Protein AF-A0A937WHP3-F1 (afdb_monomer_lite)

Radius of gyration: 28.48 Å; chains: 1; bounding box: 76×64×80 Å

Secondary structure (DSSP, 8-state):
-HHHHHHHHHHHHHHHHHHHHHHHTTS--GGGS-----EEEEEEE-S-TTSBS---EEEEEEEEEEEETTEEEEEEEEEEEETTEEEEEEEEEES-SGGGSSS-----EEEEEEEETTS--EEEEETTT-SBPPPTTTHHHHTS-EEPPTT---S-S-TTS-S-----S-TTSGGGGGS-SEEEETTEEEEEEEEEES----PPP-EEEEE-TT-EEEESSSEEESS-S-SS-TTSPPPTT-PPPPEEE--HHHHHHIIIII---EEEE-GGGGGGTTTSSSEEEE-STT--TTGGGG-TTB--S-S-EE-HHHHHHTSGGGTT--SHHHHHHHHHHHHHHHHTSSSTTSTTHHHHHHHHTTB--TT---------EEES-GGGHHHHHHHT-SEEEEEE---HHHHHHHHHHHH------SHHHHHHHHHHHHHHHHHHHT-EEEEEE-TTS-TTTHHHHHHHHHHTT--EEEE---SGGGPPPHHHHHHHHHHHHHHHHHSPPPSSGGGGS----EEEEEETT---SHHHHHHSBGGG-TTT-BTTSB-TTSSBHHHHHHHHHHHHHHHHHHT--EEEEEESSS---S-SEEEEE-TTS-EE-

pLDDT: mean 88.07, std 17.05, range [27.22, 98.75]

Sequence (605 aa):
MIILEFILLFLLFCLSAKIAWANEAKTGDWAKSPLIKGVKGLYKVMKNADTLPHITHVEMSVLGSEVVDEKTYLWWQLTAFENERIRYTIKLLVENLKFLSMENRELNADRYLFHETGKQPLEYLNLHTGKALLPDIHFVANFLPRSASADEELPMFCALCSATLPLVDALTSPTHKHIFQRGYYLGHPIQLLERGRNPVDRIPTAKKLFLDPELTIGTGRNFHDADGKRLYYPGQPAPEGNPEYTYVKFVEEDYRELIHEVGMNLFTISPDQRQYVLDEPVFFISNLDDANIPELFYRSNYKGLVQFMDEPVYLAMAHKDLTETRIPVEAADKVVSQIRERFLADGSYGSRHLNTLLKQKGYDLGNLEIVQDNFPVWETAASGAWYEFKAGLPGYVFEGRYQPKTFSRRIKETFDVDFPATADACIAFYFAWYRGAARHFNGSWGVAIYGQMDLEVAPLIFPREYEQGAEHLWFWTSDHGHNVPYAEQKELTKRFREYQQEHPRSYPSRSLIEPAEVAIALPYGYQLDDYVMSWQCLWNNPEHLRLDLKNSSGVTYREVLKVALLEICAQLQRGNLFDLVYWGDGEITGYKTVRMIRENATVEE

Foldseek 3Di:
DVVVVVVVVVVVVVVVVVVVVVVVVPPDPPVPPPFDWKKKFKKAWPDDCPFPPNFGIKMKIFRAWDADPNAIWTWIKIWTDNVPHTAKMKIFGFNDLCLQEPVDVDTDTQWIWIGGPPDFIEIEAAQFPRGGQFADFSCSNQADKHADPPPPPDDDDDPPPPPDDDDDDPPPDPNVVNDHQWTDGLQTIMGTDDMDIRDPDDDDDGHYAHAHQQAAEEAQDQKFFPVLDDQDAAPDPRPPPLDFTDIDGDDLVNLVCCVPVLNGAEEEDEPVCCVSPQRHNHAYAYDCVVNDPPSLSRRNSYQYHHQAAEALLVVLLPDPVLQPDFDLQVSLVSSLVSLLPQCCDCDPNHQQVRVVVCVVVRHDSNRDRTGRQQHYHEHAQLLCLLSNLSSPRQEEEHAPLQQLQVFQVLCCVQQVDRQDSDLVLSLLVSCQRNLQNCLVSVHAYYYEYFLNHHPVNLLVGLLVCLQQLHRYYYYHRGDRSGHNGPNNSSVSSNSSVVSCVVPPDDPPSNVNSQQAQEEEAAARSLGDDPVCSVCQAGSNHCVNGHQQDADPLRDGSSLLVSLSVVVSRVCVVVVGRYHYHYPPPDDRDSHNYYFYRDSNNDTDD

Structure (mmCIF, N/CA/C/O backbone):
data_AF-A0A937WHP3-F1
#
_entry.id   AF-A0A937WHP3-F1
#
loop_
_atom_site.group_PDB
_atom_site.id
_atom_site.type_symbol
_atom_site.label_atom_id
_atom_site.label_alt_id
_atom_site.label_comp_id
_atom_site.label_asym_id
_atom_site.label_entity_id
_atom_site.label_seq_id
_atom_site.pdbx_PDB_ins_code
_atom_site.Cartn_x
_atom_site.Cartn_y
_atom_site.Cartn_z
_atom_site.occupancy
_atom_site.B_iso_or_equiv
_atom_site.auth_seq_id
_atom_site.auth_comp_id
_atom_site.auth_asym_id
_atom_site.auth_atom_id
_atom_site.pdbx_PDB_model_num
ATOM 1 N N . MET A 1 1 ? -43.111 38.839 -13.632 1.00 52.81 1 MET A N 1
ATOM 2 C CA . MET A 1 1 ? -43.218 37.418 -14.029 1.00 52.81 1 MET A CA 1
ATOM 3 C C . MET A 1 1 ? -42.034 36.604 -13.508 1.00 52.81 1 MET A C 1
ATOM 5 O O . MET A 1 1 ? -42.272 35.698 -12.731 1.00 52.81 1 MET A O 1
ATOM 9 N N . ILE A 1 2 ? -40.787 37.014 -13.771 1.00 60.75 2 ILE A N 1
ATOM 10 C CA . ILE A 1 2 ? -39.554 36.301 -13.356 1.00 60.75 2 ILE A CA 1
ATOM 11 C C . ILE A 1 2 ? -39.397 36.133 -11.824 1.00 60.75 2 ILE A C 1
ATOM 13 O O . ILE A 1 2 ? -38.955 35.093 -11.350 1.00 60.75 2 ILE A O 1
ATOM 17 N N . ILE A 1 3 ? -39.822 37.116 -11.020 1.00 60.84 3 ILE A N 1
ATOM 18 C CA . ILE A 1 3 ? -39.740 37.026 -9.544 1.00 60.84 3 ILE A CA 1
ATOM 19 C C . ILE A 1 3 ? -40.736 35.999 -8.974 1.00 60.84 3 ILE A C 1
ATOM 21 O O . ILE A 1 3 ? -40.452 35.362 -7.963 1.00 60.84 3 ILE A O 1
ATOM 25 N N . LEU A 1 4 ? -41.883 35.793 -9.633 1.00 58.91 4 LEU A N 1
ATOM 26 C CA . LEU A 1 4 ? -42.865 34.803 -9.182 1.00 58.91 4 LEU A CA 1
ATOM 27 C C . LEU A 1 4 ? -42.383 33.371 -9.460 1.00 58.91 4 LEU A C 1
ATOM 29 O O . LEU A 1 4 ? -42.625 32.490 -8.643 1.00 58.91 4 LEU A O 1
ATOM 33 N N . GLU A 1 5 ? -41.663 33.151 -10.564 1.00 63.16 5 GLU A N 1
ATOM 34 C CA . GLU A 1 5 ? -41.072 31.848 -10.899 1.00 63.16 5 GLU A CA 1
ATOM 35 C C . GLU A 1 5 ? -39.944 31.464 -9.938 1.00 63.16 5 GLU A C 1
ATOM 37 O O . GLU A 1 5 ? -39.900 30.321 -9.493 1.00 63.16 5 GLU A O 1
ATOM 42 N N . PHE A 1 6 ? -39.099 32.416 -9.525 1.00 67.75 6 PHE A N 1
ATOM 43 C CA . PHE A 1 6 ? -38.054 32.158 -8.525 1.00 67.75 6 PHE A CA 1
ATOM 44 C C . PHE A 1 6 ? -38.624 31.813 -7.147 1.00 67.75 6 PHE A C 1
ATOM 46 O O . PHE A 1 6 ? -38.124 30.908 -6.483 1.00 67.75 6 PHE A O 1
ATOM 53 N N . ILE A 1 7 ? -39.697 32.487 -6.724 1.00 71.75 7 ILE A N 1
ATOM 54 C CA . ILE A 1 7 ? -40.365 32.184 -5.451 1.00 71.75 7 ILE A CA 1
ATOM 55 C C . ILE A 1 7 ? -41.049 30.812 -5.516 1.00 71.75 7 ILE A C 1
ATOM 57 O O . ILE A 1 7 ? -41.002 30.064 -4.541 1.00 71.75 7 ILE A O 1
ATOM 61 N N . LEU A 1 8 ? -41.632 30.444 -6.662 1.00 67.75 8 LEU A N 1
ATOM 62 C CA . LEU A 1 8 ? -42.263 29.137 -6.844 1.00 67.75 8 LEU A CA 1
ATOM 63 C C . LEU A 1 8 ? -41.229 27.998 -6.871 1.00 67.75 8 LEU A C 1
ATOM 65 O O . LEU A 1 8 ? -41.447 26.981 -6.221 1.00 67.75 8 LEU A O 1
ATOM 69 N N . LEU A 1 9 ? -40.086 28.187 -7.544 1.00 68.25 9 LEU A N 1
ATOM 70 C CA . LEU A 1 9 ? -38.962 27.240 -7.554 1.00 68.25 9 LEU A CA 1
ATOM 71 C C . LEU A 1 9 ? -38.320 27.094 -6.171 1.00 68.25 9 LEU A C 1
ATOM 73 O O . LEU A 1 9 ? -38.037 25.977 -5.750 1.00 68.25 9 LEU A O 1
ATOM 77 N N . PHE A 1 10 ? -38.155 28.194 -5.433 1.00 65.75 10 PHE A N 1
ATOM 78 C CA . PHE A 1 10 ? -37.620 28.159 -4.073 1.00 65.75 10 PHE A CA 1
ATOM 79 C C . PHE A 1 10 ? -38.589 27.477 -3.098 1.00 65.75 10 PHE A C 1
ATOM 81 O O . PHE A 1 10 ? -38.171 26.666 -2.277 1.00 65.75 10 PHE A O 1
ATOM 88 N N . LEU A 1 11 ? -39.899 27.719 -3.224 1.00 63.69 11 LEU A N 1
ATOM 89 C CA . LEU A 1 11 ? -40.913 27.024 -2.428 1.00 63.69 11 LEU A CA 1
ATOM 90 C C . LEU A 1 11 ? -41.013 25.537 -2.787 1.00 63.69 11 LEU A C 1
ATOM 92 O O . LEU A 1 11 ? -41.149 24.726 -1.877 1.00 63.69 11 LEU A O 1
ATOM 96 N N . LEU A 1 12 ? -40.889 25.165 -4.065 1.00 64.12 12 LEU A N 1
ATOM 97 C CA . LEU A 1 12 ? -40.817 23.766 -4.504 1.00 64.12 12 LEU A CA 1
ATOM 98 C C . LEU A 1 12 ? -39.554 23.071 -3.984 1.00 64.12 12 LEU A C 1
ATOM 100 O O . LEU A 1 12 ? -39.658 21.941 -3.518 1.00 64.12 12 LEU A O 1
ATOM 104 N N . PHE A 1 13 ? -38.408 23.758 -3.969 1.00 61.78 13 PHE A N 1
ATOM 105 C CA . PHE A 1 13 ? -37.151 23.246 -3.415 1.00 61.78 13 PHE A CA 1
ATOM 106 C C . PHE A 1 13 ? -37.207 23.105 -1.885 1.00 61.78 13 PHE A C 1
ATOM 108 O O . PHE A 1 13 ? -36.774 22.100 -1.326 1.00 61.78 13 PHE A O 1
ATOM 115 N N . CYS A 1 14 ? -37.817 24.062 -1.179 1.00 51.97 14 CYS A N 1
ATOM 116 C CA . CYS A 1 14 ? -38.055 23.951 0.261 1.00 51.97 14 CYS A CA 1
ATOM 117 C C . CYS A 1 14 ? -39.091 22.869 0.602 1.00 51.97 14 CYS A C 1
ATOM 119 O O . CYS A 1 14 ? -38.993 22.253 1.663 1.00 51.97 14 CYS A O 1
ATOM 121 N N . LEU A 1 15 ? -40.073 22.618 -0.272 1.00 44.88 15 LEU A N 1
ATOM 122 C CA . LEU A 1 15 ? -41.067 21.561 -0.088 1.00 44.88 15 LEU A CA 1
ATOM 123 C C . LEU A 1 15 ? -40.478 20.178 -0.401 1.00 44.88 15 LEU A C 1
ATOM 125 O O . LEU A 1 15 ? -40.745 19.246 0.350 1.00 44.88 15 LEU A O 1
ATOM 129 N N . SER A 1 16 ? -39.620 20.041 -1.419 1.00 46.47 16 SER A N 1
ATOM 130 C CA . SER A 1 16 ? -38.889 18.798 -1.703 1.00 46.47 16 SER A CA 1
ATOM 131 C C . SER A 1 16 ? -37.837 18.500 -0.635 1.00 46.47 16 SER A C 1
ATOM 133 O O . SER A 1 16 ? -37.733 17.355 -0.206 1.00 46.47 16 SER A O 1
ATOM 135 N N . ALA A 1 17 ? -37.142 19.519 -0.116 1.00 42.94 17 ALA A N 1
ATOM 136 C CA . ALA A 1 17 ? -36.241 19.376 1.026 1.00 42.94 17 ALA A CA 1
ATOM 137 C C . ALA A 1 17 ? -37.007 18.994 2.302 1.00 42.94 17 ALA A C 1
ATOM 139 O O . ALA A 1 17 ? -36.573 18.100 3.015 1.00 42.94 17 ALA A O 1
ATOM 140 N N . LYS A 1 18 ? -38.191 19.573 2.566 1.00 35.06 18 LYS A N 1
ATOM 141 C CA . LYS A 1 18 ? -39.050 19.148 3.688 1.00 35.06 18 LYS A CA 1
ATOM 142 C C . LYS A 1 18 ? -39.637 17.752 3.511 1.00 35.06 18 LYS A C 1
ATOM 144 O O . LYS A 1 18 ? -39.830 17.083 4.515 1.00 35.06 18 LYS A O 1
ATOM 149 N N . ILE A 1 19 ? -39.939 17.311 2.291 1.00 42.41 19 ILE A N 1
ATOM 150 C CA . ILE A 1 19 ? -40.441 15.954 2.027 1.00 42.41 19 ILE A CA 1
ATOM 151 C C . ILE A 1 19 ? -39.299 14.929 2.118 1.00 42.41 19 ILE A C 1
ATOM 153 O O . ILE A 1 19 ? -39.522 13.850 2.657 1.00 42.41 19 ILE A O 1
ATOM 157 N N . ALA A 1 20 ? -38.073 15.275 1.710 1.00 38.69 20 ALA A N 1
ATOM 158 C CA . ALA A 1 20 ? -36.876 14.465 1.950 1.00 38.69 20 ALA A CA 1
ATOM 159 C C . ALA A 1 20 ? -36.555 14.368 3.454 1.00 38.69 20 ALA A C 1
ATOM 161 O O . ALA A 1 20 ? -36.392 13.268 3.972 1.00 38.69 20 ALA A O 1
ATOM 162 N N . TRP A 1 21 ? -36.627 15.483 4.190 1.00 32.62 21 TRP A N 1
ATOM 163 C CA . TRP A 1 21 ? -36.420 15.508 5.645 1.00 32.62 21 TRP A CA 1
ATOM 164 C C . TRP A 1 21 ? -37.559 14.836 6.431 1.00 32.62 21 TRP A C 1
ATOM 166 O O . TRP A 1 21 ? -37.326 14.196 7.451 1.00 32.62 21 TRP A O 1
ATOM 176 N N . ALA A 1 22 ? -38.808 14.930 5.961 1.00 30.62 22 ALA A N 1
ATOM 177 C CA . ALA A 1 22 ? -39.958 14.262 6.577 1.00 30.62 22 ALA A CA 1
ATOM 178 C C . ALA A 1 22 ? -40.038 12.762 6.239 1.00 30.62 22 ALA A C 1
ATOM 180 O O . ALA A 1 22 ? -40.683 12.017 6.980 1.00 30.62 22 ALA A O 1
ATOM 181 N N . ASN A 1 23 ? -39.381 12.315 5.163 1.00 32.72 23 ASN A N 1
ATOM 182 C CA . ASN A 1 23 ? -39.190 10.895 4.868 1.00 32.72 23 ASN A CA 1
ATOM 183 C C . ASN A 1 23 ? -37.950 10.319 5.576 1.00 32.72 23 ASN A C 1
ATOM 185 O O . ASN A 1 23 ? -38.012 9.174 6.015 1.00 32.72 23 ASN A O 1
ATOM 189 N N . GLU A 1 24 ? -36.895 11.105 5.823 1.00 33.09 24 GLU A N 1
ATOM 190 C CA . GLU A 1 24 ? -35.794 10.712 6.723 1.00 33.09 24 GLU A CA 1
ATOM 191 C C . GLU A 1 24 ? -36.239 10.655 8.194 1.00 33.09 24 GLU A C 1
ATOM 193 O O . GLU A 1 24 ? -35.891 9.714 8.908 1.00 33.09 24 GLU A O 1
ATOM 198 N N . ALA A 1 25 ? -37.125 11.554 8.636 1.00 31.30 25 ALA A N 1
ATOM 199 C CA . ALA A 1 25 ? -37.707 11.532 9.984 1.00 31.30 25 ALA A CA 1
ATOM 200 C C . ALA A 1 25 ? -38.759 10.420 10.210 1.00 31.30 25 ALA A C 1
ATOM 202 O O . ALA A 1 25 ? -39.311 10.303 11.306 1.00 31.30 25 ALA A O 1
ATOM 203 N N . LYS A 1 26 ? -39.042 9.592 9.194 1.00 32.12 26 LYS A N 1
ATOM 204 C CA . LYS A 1 26 ? -39.888 8.388 9.296 1.00 32.12 26 LYS A CA 1
ATOM 205 C C . LYS A 1 26 ? -39.106 7.078 9.194 1.00 32.12 26 LYS A C 1
ATOM 207 O O . LYS A 1 26 ? -39.717 6.015 9.096 1.00 32.12 26 LYS A O 1
ATOM 212 N N . THR A 1 27 ? -37.779 7.127 9.285 1.00 35.44 27 THR A N 1
ATOM 213 C CA . THR A 1 27 ? -36.964 5.924 9.464 1.00 35.44 27 THR A CA 1
ATOM 214 C C . THR A 1 27 ? -36.676 5.711 10.946 1.00 35.44 27 THR A C 1
ATOM 216 O O . THR A 1 27 ? -35.905 6.433 11.571 1.00 35.44 27 THR A O 1
ATOM 219 N N . GLY A 1 28 ? -37.339 4.703 11.519 1.00 34.28 28 GLY A N 1
ATOM 220 C CA . GLY A 1 28 ? -36.933 4.128 12.794 1.00 34.28 28 GLY A CA 1
ATOM 221 C C . GLY A 1 28 ? -37.938 4.217 13.931 1.00 34.28 28 GLY A C 1
ATOM 222 O O . GLY A 1 28 ? -37.735 4.947 14.898 1.00 34.28 28 GLY A O 1
ATOM 223 N N . ASP A 1 29 ? -38.967 3.377 13.886 1.00 34.66 29 ASP A N 1
ATOM 224 C CA . ASP A 1 29 ? -39.714 2.943 15.071 1.00 34.66 29 ASP A CA 1
ATOM 225 C C . ASP A 1 29 ? -38.798 2.045 15.953 1.00 34.66 29 ASP A C 1
ATOM 227 O O . ASP A 1 29 ? -39.060 0.866 16.169 1.00 34.66 29 ASP A O 1
ATOM 231 N N . TRP A 1 30 ? -37.651 2.568 16.420 1.00 42.62 30 TRP A N 1
ATOM 232 C CA . TRP A 1 30 ? -36.636 1.814 17.185 1.00 42.62 30 TRP A CA 1
ATOM 233 C C . TRP A 1 30 ? -37.076 1.520 18.624 1.00 42.62 30 TRP A C 1
ATOM 235 O O . TRP A 1 30 ? -36.521 0.643 19.285 1.00 42.62 30 TRP A O 1
ATOM 245 N N . ALA A 1 31 ? -38.115 2.211 19.105 1.00 31.27 31 ALA A N 1
ATOM 246 C CA . ALA A 1 31 ? -38.736 1.964 20.405 1.00 31.27 31 ALA A CA 1
ATOM 247 C C . ALA A 1 31 ? -39.434 0.591 20.494 1.00 31.27 31 ALA A C 1
ATOM 249 O O . ALA A 1 31 ? -39.875 0.200 21.574 1.00 31.27 31 ALA A O 1
ATOM 250 N N . LYS A 1 32 ? -39.524 -0.145 19.378 1.00 37.69 32 LYS A N 1
ATOM 251 C CA . LYS A 1 32 ? -40.108 -1.488 19.305 1.00 37.69 32 LYS A CA 1
ATOM 252 C C . LYS A 1 32 ? -39.104 -2.599 19.032 1.00 37.69 32 LYS A C 1
ATOM 254 O O . LYS A 1 32 ? -39.544 -3.734 18.865 1.00 37.69 32 LYS A O 1
ATOM 259 N N . SER A 1 33 ? -37.795 -2.327 19.005 1.00 40.03 33 SER A N 1
ATOM 260 C CA . SER A 1 33 ? -36.837 -3.434 18.990 1.00 40.03 33 SER A CA 1
ATOM 261 C C . SER A 1 33 ? -36.993 -4.179 20.318 1.00 40.03 33 SER A C 1
ATOM 263 O O . SER A 1 33 ? -36.773 -3.570 21.372 1.00 40.03 33 SER A O 1
ATOM 265 N N . PRO A 1 34 ? -37.484 -5.434 20.322 1.00 41.22 34 PRO A N 1
ATOM 266 C CA . PRO A 1 34 ? -37.649 -6.168 21.560 1.00 41.22 34 PRO A CA 1
ATOM 267 C C . PRO A 1 34 ? -36.266 -6.229 22.195 1.00 41.22 34 PRO A C 1
ATOM 269 O O . PRO A 1 34 ? -35.333 -6.724 21.570 1.00 41.22 34 PRO A O 1
ATOM 272 N N . LEU A 1 35 ? -36.132 -5.683 23.406 1.00 46.56 35 LEU A N 1
ATOM 273 C CA . LEU A 1 35 ? -34.977 -5.898 24.270 1.00 46.56 35 LEU A CA 1
ATOM 274 C C . LEU A 1 35 ? -34.781 -7.412 24.378 1.00 46.56 35 LEU A C 1
ATOM 276 O O . LEU A 1 35 ? -35.392 -8.084 25.212 1.00 46.56 35 LEU A O 1
ATOM 280 N N . ILE A 1 36 ? -33.974 -7.969 23.479 1.00 50.81 36 ILE A N 1
ATOM 281 C CA . ILE A 1 36 ? -33.473 -9.322 23.597 1.00 50.81 36 ILE A CA 1
ATOM 282 C C . ILE A 1 36 ? -32.763 -9.325 24.940 1.00 50.81 36 ILE A C 1
ATOM 284 O O . ILE A 1 36 ? -32.019 -8.396 25.259 1.00 50.81 36 ILE A O 1
ATOM 288 N N . LYS A 1 37 ? -33.057 -10.330 25.769 1.00 61.69 37 LYS A N 1
ATOM 289 C CA . LYS A 1 37 ? -32.414 -10.497 27.072 1.00 61.69 37 LYS A CA 1
ATOM 290 C C . LYS A 1 37 ? -30.940 -10.814 26.842 1.00 61.69 37 LYS A C 1
ATOM 292 O O . LYS A 1 37 ? -30.541 -11.977 26.846 1.00 61.69 37 LYS A O 1
ATOM 297 N N . GLY A 1 38 ? -30.163 -9.776 26.565 1.00 72.50 38 GLY A N 1
ATOM 298 C CA . GLY A 1 38 ? -28.744 -9.863 26.313 1.00 72.50 38 GLY A CA 1
ATOM 299 C C . GLY A 1 38 ? -28.011 -10.365 27.547 1.00 72.50 38 GLY A C 1
ATOM 300 O O . GLY A 1 38 ? -28.523 -10.320 28.671 1.00 72.50 38 GLY A O 1
ATOM 301 N N . VAL A 1 39 ? -26.797 -10.846 27.340 1.00 84.44 39 VAL A N 1
ATOM 302 C CA . VAL A 1 39 ? -25.901 -11.276 28.415 1.00 84.44 39 VAL A CA 1
ATOM 303 C C . VAL A 1 39 ? -24.714 -10.335 28.460 1.00 84.44 39 VAL A C 1
ATOM 305 O O . VAL A 1 39 ? -24.278 -9.855 27.414 1.00 84.44 39 VAL A O 1
ATOM 308 N N . LYS A 1 40 ? -24.198 -10.083 29.663 1.00 90.81 40 LYS A N 1
ATOM 309 C CA . LYS A 1 40 ? -22.962 -9.327 29.849 1.00 90.81 40 LYS A CA 1
ATOM 310 C C . LYS A 1 40 ? -22.017 -10.020 30.818 1.00 90.81 40 LYS A C 1
ATOM 312 O O . LYS A 1 40 ? -22.466 -10.706 31.739 1.00 90.81 40 LYS A O 1
ATOM 317 N N . GLY A 1 41 ? -20.722 -9.838 30.609 1.00 93.12 41 GLY A N 1
ATOM 318 C CA . GLY A 1 41 ? -19.665 -10.291 31.501 1.00 93.12 41 GLY A CA 1
ATOM 319 C C . GLY A 1 41 ? -18.693 -9.157 31.786 1.00 93.12 41 GLY A C 1
ATOM 320 O O . GLY A 1 41 ? -18.189 -8.539 30.850 1.00 93.12 41 GLY A O 1
ATOM 321 N N . LEU A 1 42 ? -18.433 -8.907 33.066 1.00 95.88 42 LEU A N 1
ATOM 322 C CA . LEU A 1 42 ? -17.409 -7.976 33.530 1.00 95.88 42 LEU A CA 1
ATOM 323 C C . LEU A 1 42 ? -16.126 -8.755 33.807 1.00 95.88 42 LEU A C 1
ATOM 325 O O . LEU A 1 42 ? -16.158 -9.718 34.571 1.00 95.88 42 LEU A O 1
ATOM 329 N N . TYR A 1 43 ? -15.008 -8.343 33.221 1.00 96.81 43 TYR A N 1
ATOM 330 C CA . TYR A 1 43 ? -13.730 -9.040 33.317 1.00 96.81 43 TYR A CA 1
ATOM 331 C C . TYR A 1 43 ? -12.644 -8.126 33.859 1.00 96.81 43 TYR A C 1
ATOM 333 O O . TYR A 1 43 ? -12.421 -7.041 33.331 1.00 96.81 43 TYR A O 1
ATOM 341 N N . LYS A 1 44 ? -11.905 -8.603 34.856 1.00 97.06 44 LYS A N 1
ATOM 342 C CA . LYS A 1 44 ? -10.677 -7.958 35.320 1.00 97.06 44 LYS A CA 1
ATOM 343 C C . LYS A 1 44 ? -9.536 -8.252 34.355 1.00 97.06 44 LYS A C 1
ATOM 345 O O . LYS A 1 44 ? -9.371 -9.409 33.972 1.00 97.06 44 LYS A O 1
ATOM 350 N N . VAL A 1 45 ? -8.726 -7.246 34.033 1.00 96.44 45 VAL A N 1
ATOM 351 C CA . VAL A 1 45 ? -7.463 -7.428 33.306 1.00 96.44 45 VAL A CA 1
ATOM 352 C C . VAL A 1 45 ? -6.335 -7.678 34.304 1.00 96.44 45 VAL A C 1
ATOM 354 O O . VAL A 1 45 ? -6.121 -6.900 35.234 1.00 96.44 45 VAL A O 1
ATOM 357 N N . MET A 1 46 ? -5.630 -8.794 34.140 1.00 94.62 46 MET A N 1
ATOM 358 C CA . MET A 1 46 ? -4.577 -9.251 35.044 1.00 94.62 46 MET A CA 1
ATOM 359 C C . MET A 1 46 ? -3.220 -8.761 34.544 1.00 94.62 46 MET A C 1
ATOM 361 O O . MET A 1 46 ? -2.520 -9.472 33.830 1.00 94.62 46 MET A O 1
ATOM 365 N N . LYS A 1 47 ? -2.857 -7.538 34.926 1.00 91.00 47 LYS A N 1
ATOM 366 C CA . LYS A 1 47 ? -1.584 -6.908 34.558 1.00 91.00 47 LYS A CA 1
ATOM 367 C C . LYS A 1 47 ? -1.050 -6.026 35.682 1.00 91.00 47 LYS A C 1
ATOM 369 O O . LYS A 1 47 ? -1.760 -5.760 36.656 1.00 91.00 47 LYS A O 1
ATOM 374 N N . ASN A 1 48 ? 0.181 -5.545 35.537 1.00 84.75 48 ASN A N 1
ATOM 375 C CA . ASN A 1 48 ? 0.712 -4.531 36.440 1.00 84.75 48 ASN A CA 1
ATOM 376 C C . ASN A 1 48 ? -0.076 -3.210 36.272 1.00 84.75 48 ASN A C 1
ATOM 378 O O . ASN A 1 48 ? -0.341 -2.761 35.153 1.00 84.75 48 ASN A O 1
ATOM 382 N N . ALA A 1 49 ? -0.490 -2.605 37.387 1.00 81.12 49 ALA A N 1
ATOM 383 C CA . ALA A 1 49 ? -1.251 -1.356 37.382 1.00 81.12 49 ALA A CA 1
ATOM 384 C C . ALA A 1 49 ? -0.426 -0.183 36.824 1.00 81.12 49 ALA A C 1
ATOM 386 O O . ALA A 1 49 ? -0.978 0.690 36.153 1.00 81.12 49 ALA A O 1
ATOM 387 N N . ASP A 1 50 ? 0.893 -0.219 37.029 1.00 82.94 50 ASP A N 1
ATOM 388 C CA . ASP A 1 50 ? 1.809 0.861 36.656 1.00 82.94 50 ASP A CA 1
ATOM 389 C C . ASP A 1 50 ? 2.211 0.835 35.171 1.00 82.94 50 ASP A C 1
ATOM 391 O O . ASP A 1 50 ? 2.882 1.748 34.697 1.00 82.94 50 ASP A O 1
ATOM 395 N N . THR A 1 51 ? 1.809 -0.193 34.413 1.00 83.38 51 THR A N 1
ATOM 396 C CA . THR A 1 51 ? 2.155 -0.317 32.990 1.00 83.38 51 THR A CA 1
ATOM 397 C C . THR A 1 51 ? 1.064 0.227 32.071 1.00 83.38 51 THR A C 1
ATOM 399 O O . THR A 1 51 ? -0.136 0.136 32.359 1.00 83.38 51 THR A O 1
ATOM 402 N N . LEU A 1 52 ? 1.470 0.771 30.921 1.00 88.56 52 LEU A N 1
ATOM 403 C CA . LEU A 1 52 ? 0.546 1.171 29.861 1.00 88.56 52 LEU A CA 1
ATOM 404 C C . LEU A 1 52 ? 0.078 -0.053 29.048 1.00 88.56 52 LEU A C 1
ATOM 406 O O . LEU A 1 52 ? 0.841 -1.006 28.910 1.00 88.56 52 LEU A O 1
ATOM 410 N N . PRO A 1 53 ? -1.140 -0.044 28.473 1.00 89.00 53 PRO A N 1
ATOM 411 C CA . PRO A 1 53 ? -2.205 0.932 28.710 1.00 89.00 53 PRO A CA 1
ATOM 412 C C . PRO A 1 53 ? -2.892 0.673 30.060 1.00 89.00 53 PRO A C 1
ATOM 414 O O . PRO A 1 53 ? -3.006 -0.474 30.474 1.00 89.00 53 PRO A O 1
ATOM 417 N N . HIS A 1 54 ? -3.416 1.693 30.742 1.00 92.88 54 HIS A N 1
ATOM 418 C CA . HIS A 1 54 ? -4.016 1.559 32.086 1.00 92.88 54 HIS A CA 1
ATOM 419 C C . HIS A 1 54 ? -5.430 0.933 32.108 1.00 92.88 54 HIS A C 1
ATOM 421 O O . HIS A 1 54 ? -6.266 1.278 32.940 1.00 92.88 54 HIS A O 1
ATOM 427 N N . ILE A 1 55 ? -5.720 -0.010 31.206 1.00 95.69 55 ILE A N 1
ATOM 428 C CA . ILE A 1 55 ? -6.995 -0.737 31.211 1.00 95.69 55 ILE A CA 1
ATOM 429 C C . ILE A 1 55 ? -7.042 -1.675 32.420 1.00 95.69 55 ILE A C 1
ATOM 431 O O . ILE A 1 55 ? -6.206 -2.571 32.543 1.00 95.69 55 ILE A O 1
ATOM 435 N N . THR A 1 56 ? -8.020 -1.483 33.304 1.00 96.19 56 THR A N 1
ATOM 436 C CA . THR A 1 56 ? -8.170 -2.275 34.537 1.00 96.19 56 THR A CA 1
ATOM 437 C C . THR A 1 56 ? -9.206 -3.384 34.390 1.00 96.19 56 THR A C 1
ATOM 439 O O . THR A 1 56 ? -9.052 -4.466 34.963 1.00 96.19 56 THR A O 1
ATOM 442 N N . HIS A 1 57 ? -10.257 -3.137 33.611 1.00 96.94 57 HIS A N 1
ATOM 443 C CA . HIS A 1 57 ? -11.303 -4.107 33.331 1.00 96.94 57 HIS A CA 1
ATOM 444 C C . HIS A 1 57 ? -11.986 -3.834 31.989 1.00 96.94 57 HIS A C 1
ATOM 446 O O . HIS A 1 57 ? -11.876 -2.749 31.411 1.00 96.94 57 HIS A O 1
ATOM 452 N N . VAL A 1 58 ? -12.695 -4.844 31.496 1.00 97.62 58 VAL A N 1
ATOM 453 C CA . VAL A 1 58 ? -13.527 -4.757 30.298 1.00 97.62 58 VAL A CA 1
ATOM 454 C C . VAL A 1 58 ? -14.898 -5.364 30.547 1.00 97.62 58 VAL A C 1
ATOM 456 O O . VAL A 1 58 ? -15.032 -6.344 31.278 1.00 97.62 58 VAL A O 1
ATOM 459 N N . GLU A 1 59 ? -15.923 -4.810 29.915 1.00 96.75 59 GLU A N 1
ATOM 460 C CA . GLU A 1 59 ? -17.251 -5.411 29.848 1.00 96.75 59 GLU A CA 1
ATOM 461 C C . GLU A 1 59 ? -17.494 -5.924 28.429 1.00 96.75 59 GLU A C 1
ATOM 463 O O . GLU A 1 59 ? -17.311 -5.189 27.460 1.00 96.75 59 GLU A O 1
ATOM 468 N N . MET A 1 60 ? -17.918 -7.181 28.307 1.00 95.38 60 MET A N 1
ATOM 469 C CA . MET A 1 60 ? -18.384 -7.756 27.048 1.00 95.38 60 MET A CA 1
ATOM 470 C C . MET A 1 60 ? -19.876 -8.030 27.119 1.00 95.38 60 MET A C 1
ATOM 472 O O . MET A 1 60 ? -20.340 -8.650 28.078 1.00 95.38 60 MET A O 1
ATOM 476 N N . SER A 1 61 ? -20.609 -7.634 26.082 1.00 93.00 61 SER A N 1
ATOM 477 C CA . SER A 1 61 ? -22.068 -7.723 26.051 1.00 93.00 61 SER A CA 1
ATOM 478 C C . SER A 1 61 ? -22.583 -8.202 24.696 1.00 93.00 61 SER A C 1
ATOM 480 O O . SER A 1 61 ? -22.073 -7.809 23.652 1.00 93.00 61 SER A O 1
ATOM 482 N N . VAL A 1 62 ? -23.636 -9.020 24.709 1.00 90.50 62 VAL A N 1
ATOM 483 C CA . VAL A 1 62 ? -24.465 -9.304 23.528 1.00 90.50 62 VAL A CA 1
ATOM 484 C C . VAL A 1 62 ? -25.752 -8.514 23.687 1.00 90.50 62 VAL A C 1
ATOM 486 O O . VAL A 1 62 ? -26.532 -8.799 24.594 1.00 90.50 62 VAL A O 1
ATOM 489 N N . LEU A 1 63 ? -25.954 -7.505 22.844 1.00 88.50 63 LEU A N 1
ATOM 490 C CA . LEU A 1 63 ? -27.031 -6.520 22.996 1.00 88.50 63 LEU A CA 1
ATOM 491 C C . LEU A 1 63 ? -28.347 -6.982 22.360 1.00 88.50 63 LEU A C 1
ATOM 493 O O . LEU A 1 63 ? -29.422 -6.562 22.780 1.00 88.50 63 LEU A O 1
ATOM 497 N N . GLY A 1 64 ? -28.268 -7.854 21.356 1.00 85.94 64 GLY A N 1
ATOM 498 C CA . GLY A 1 64 ? -29.422 -8.340 20.610 1.00 85.94 64 GLY A CA 1
ATOM 499 C C . GLY A 1 64 ? -29.031 -8.872 19.239 1.00 85.94 64 GLY A C 1
ATOM 500 O O . GLY A 1 64 ? -27.879 -9.241 19.019 1.00 85.94 64 GLY A O 1
ATOM 501 N N . SER A 1 65 ? -29.996 -8.906 18.327 1.00 88.12 65 SER A N 1
ATOM 502 C CA . SER A 1 65 ? -29.824 -9.350 16.949 1.00 88.12 65 SER A CA 1
ATOM 503 C C . SER A 1 65 ? -30.510 -8.398 15.981 1.00 88.12 65 SER A C 1
ATOM 505 O O . SER A 1 65 ? -31.500 -7.758 16.334 1.00 88.12 65 SER A O 1
ATOM 507 N N . GLU A 1 66 ? -30.016 -8.358 14.755 1.00 89.75 66 GLU A N 1
ATOM 508 C CA . GLU A 1 66 ? -30.558 -7.585 13.639 1.00 89.75 66 GLU A CA 1
ATOM 509 C C . GLU A 1 66 ? -30.600 -8.489 12.405 1.00 89.75 66 GLU A C 1
ATOM 511 O O . GLU A 1 66 ? -29.780 -9.398 12.288 1.00 89.75 66 GLU A O 1
ATOM 516 N N . VAL A 1 67 ? -31.571 -8.292 11.513 1.00 90.94 67 VAL A N 1
ATOM 517 C CA . VAL A 1 67 ? -31.635 -9.027 10.243 1.00 90.94 67 VAL A CA 1
ATOM 518 C C . VAL A 1 67 ? -31.155 -8.097 9.138 1.00 90.94 67 VAL A C 1
ATOM 520 O O . VAL A 1 67 ? -31.760 -7.047 8.930 1.00 90.94 67 VAL A O 1
ATOM 523 N N . VAL A 1 68 ? -30.095 -8.497 8.441 1.00 92.44 68 VAL A N 1
ATOM 524 C CA . VAL A 1 68 ? -29.505 -7.787 7.300 1.00 92.44 68 VAL A CA 1
ATOM 525 C C . VAL A 1 68 ? -29.451 -8.768 6.137 1.00 92.44 68 VAL A C 1
ATOM 527 O O . VAL A 1 68 ? -28.971 -9.886 6.317 1.00 92.44 68 VAL A O 1
ATOM 530 N N . ASP A 1 69 ? -29.997 -8.388 4.980 1.00 92.44 69 ASP A N 1
ATOM 531 C CA . ASP A 1 69 ? -30.059 -9.232 3.777 1.00 92.44 69 ASP A CA 1
ATOM 532 C C . ASP A 1 69 ? -30.548 -10.665 4.064 1.00 92.44 69 ASP A C 1
ATOM 534 O O . ASP A 1 69 ? -29.901 -11.654 3.730 1.00 92.44 69 ASP A O 1
ATOM 538 N N . GLU A 1 70 ? -31.687 -10.770 4.760 1.00 93.12 70 GLU A N 1
ATOM 539 C CA . GLU A 1 70 ? -32.328 -12.038 5.166 1.00 93.12 70 GLU A CA 1
ATOM 540 C C . GLU A 1 70 ? -31.509 -12.914 6.134 1.00 93.12 70 GLU A C 1
ATOM 542 O O . GLU A 1 70 ? -31.939 -14.007 6.512 1.00 93.12 70 GLU A O 1
ATOM 547 N N . LYS A 1 71 ? -30.361 -12.427 6.609 1.00 92.56 71 LYS A N 1
ATOM 548 C CA . LYS A 1 71 ? -29.479 -13.129 7.538 1.00 92.56 71 LYS A CA 1
ATOM 549 C C . LYS A 1 71 ? -29.505 -12.474 8.914 1.00 92.56 71 LYS A C 1
ATOM 551 O O . LYS A 1 71 ? -29.472 -11.256 9.050 1.00 92.56 71 LYS A O 1
ATOM 556 N N . THR A 1 72 ? -29.559 -13.292 9.961 1.00 90.31 72 THR A N 1
ATOM 557 C CA . THR A 1 72 ? -29.532 -12.808 11.347 1.00 90.31 72 THR A CA 1
ATOM 558 C C . THR A 1 72 ? -28.097 -12.582 11.805 1.00 90.31 72 THR A C 1
ATOM 560 O O . THR A 1 72 ? -27.285 -13.505 11.802 1.00 90.31 72 THR A O 1
ATOM 563 N N . TYR A 1 73 ? -27.825 -11.374 12.277 1.00 93.31 73 TYR A N 1
ATOM 564 C CA . TYR A 1 73 ? -26.584 -10.959 12.913 1.00 93.31 73 TYR A CA 1
ATOM 565 C C . TYR A 1 73 ? -26.816 -10.661 14.396 1.00 93.31 73 TYR A C 1
ATOM 567 O O . TYR A 1 73 ? -27.941 -10.427 14.835 1.00 93.31 73 TYR A O 1
ATOM 575 N N . LEU A 1 74 ? -25.745 -10.659 15.183 1.00 91.75 74 LEU A N 1
ATOM 576 C CA . LEU A 1 74 ? -25.723 -10.376 16.611 1.00 91.75 74 LEU A CA 1
ATOM 577 C C . LEU A 1 74 ? -24.981 -9.070 16.872 1.00 91.75 74 LEU A C 1
ATOM 579 O O . LEU A 1 74 ? -23.874 -8.871 16.384 1.00 91.75 74 LEU A O 1
ATOM 583 N N . TRP A 1 75 ? -25.550 -8.212 17.709 1.00 93.88 75 TRP A N 1
ATOM 584 C CA . TRP A 1 75 ? -24.827 -7.065 18.240 1.00 93.88 75 TRP A CA 1
ATOM 585 C C . TRP A 1 75 ? -23.944 -7.508 19.401 1.00 93.88 75 TRP A C 1
ATOM 587 O O . TRP A 1 75 ? -24.446 -7.885 20.463 1.00 93.88 75 TRP A O 1
ATOM 597 N N . TRP A 1 76 ? -22.633 -7.433 19.203 1.00 94.88 76 TRP A N 1
ATOM 598 C CA . TRP A 1 76 ? -21.622 -7.652 20.229 1.00 94.88 76 TRP A CA 1
ATOM 599 C C . TRP A 1 76 ? -20.936 -6.338 20.591 1.00 94.88 76 TRP A C 1
ATOM 601 O O . TRP A 1 76 ? -20.697 -5.489 19.735 1.00 94.88 76 TRP A O 1
ATOM 611 N N . GLN A 1 77 ? -20.614 -6.177 21.868 1.00 96.12 77 GLN A N 1
ATOM 612 C CA . GLN A 1 77 ? -19.976 -4.991 22.412 1.00 96.12 77 GLN A CA 1
ATOM 613 C C . GLN A 1 77 ? -18.815 -5.361 23.322 1.00 96.12 77 GLN A C 1
ATOM 615 O O . GLN A 1 77 ? -18.912 -6.296 24.119 1.00 96.12 77 GLN A O 1
ATOM 620 N N . LEU A 1 78 ? -17.778 -4.530 23.263 1.00 97.44 78 LEU A N 1
ATOM 621 C CA . LEU A 1 78 ? -16.704 -4.464 24.240 1.00 97.44 78 LEU A CA 1
ATOM 622 C C . LEU A 1 78 ? -16.546 -3.021 24.721 1.00 97.44 78 LEU A C 1
ATOM 624 O O . LEU A 1 78 ? -16.366 -2.112 23.912 1.00 97.44 78 LEU A O 1
ATOM 628 N N . THR A 1 79 ? -16.565 -2.823 26.034 1.00 97.50 79 THR A N 1
ATOM 629 C CA . THR A 1 79 ? -16.282 -1.539 26.683 1.00 97.50 79 THR A CA 1
ATOM 630 C C . THR A 1 79 ? -15.058 -1.692 27.569 1.00 97.50 79 THR A C 1
ATOM 632 O O . THR A 1 79 ? -15.020 -2.579 28.419 1.00 97.50 79 THR A O 1
ATOM 635 N N . ALA A 1 80 ? -14.059 -0.835 27.374 1.00 97.94 80 ALA A N 1
ATOM 636 C CA . ALA A 1 80 ? -12.816 -0.864 28.133 1.00 97.94 80 ALA A CA 1
ATOM 637 C C . ALA A 1 80 ? -12.745 0.298 29.124 1.00 97.94 80 ALA A C 1
ATOM 639 O O . ALA A 1 80 ? -13.089 1.437 28.789 1.00 97.94 80 ALA A O 1
ATOM 640 N N . PHE A 1 81 ? -12.267 -0.001 30.330 1.00 97.38 81 PHE A N 1
ATOM 641 C CA . PHE A 1 81 ? -12.258 0.929 31.449 1.00 97.38 81 PHE A CA 1
ATOM 642 C C . PHE A 1 81 ? -10.851 1.136 32.004 1.00 97.38 81 PHE A C 1
ATOM 644 O O . PHE A 1 81 ? -10.063 0.197 32.126 1.00 97.38 81 PHE A O 1
ATOM 651 N N . GLU A 1 82 ? -10.563 2.375 32.384 1.00 95.56 82 GLU A N 1
ATOM 652 C CA . GLU A 1 82 ? -9.448 2.747 33.250 1.00 95.56 82 GLU A CA 1
ATOM 653 C C . GLU A 1 82 ? -10.030 3.147 34.604 1.00 95.56 82 GLU A C 1
ATOM 655 O O . GLU A 1 82 ? -10.643 4.208 34.755 1.00 95.56 82 GLU A O 1
ATOM 660 N N . ASN A 1 83 ? -9.881 2.259 35.587 1.00 93.12 83 ASN A N 1
ATOM 661 C CA . ASN A 1 83 ? -10.658 2.315 36.829 1.00 93.12 83 ASN A CA 1
ATOM 662 C C . ASN A 1 83 ? -12.156 2.360 36.491 1.00 93.12 83 ASN A C 1
ATOM 664 O O . ASN A 1 83 ? -12.607 1.531 35.719 1.00 93.12 83 ASN A O 1
ATOM 668 N N . GLU A 1 84 ? -12.914 3.327 37.002 1.00 94.25 84 GLU A N 1
ATOM 669 C CA . GLU A 1 84 ? -14.352 3.470 36.720 1.00 94.25 84 GLU A CA 1
ATOM 670 C C . GLU A 1 84 ? -14.652 4.302 35.461 1.00 94.25 84 GLU A C 1
ATOM 672 O O . GLU A 1 84 ? -15.809 4.508 35.092 1.00 94.25 84 GLU A O 1
ATOM 677 N N . ARG A 1 85 ? -13.620 4.835 34.795 1.00 95.94 85 ARG A N 1
ATOM 678 C CA . ARG A 1 85 ? -13.789 5.689 33.620 1.00 95.94 85 ARG A CA 1
ATOM 679 C C . ARG A 1 85 ? -13.782 4.834 32.358 1.00 95.94 85 ARG A C 1
ATOM 681 O O . ARG A 1 85 ? -12.797 4.159 32.066 1.00 95.94 85 ARG A O 1
ATOM 688 N N . ILE A 1 86 ? -14.847 4.931 31.564 1.00 96.56 86 ILE A N 1
ATOM 689 C CA . ILE A 1 86 ? -14.850 4.385 30.203 1.00 96.56 86 ILE A CA 1
ATOM 690 C C . ILE A 1 86 ? -13.755 5.091 29.405 1.00 96.56 86 ILE A C 1
ATOM 692 O O . ILE A 1 86 ? -13.629 6.316 29.451 1.00 96.56 86 ILE A O 1
ATOM 696 N N . ARG A 1 87 ? -12.965 4.308 28.678 1.00 96.44 87 ARG A N 1
ATOM 697 C CA . ARG A 1 87 ? -11.991 4.817 27.715 1.00 96.44 87 ARG A CA 1
ATOM 698 C C . ARG A 1 87 ? -12.529 4.745 26.304 1.00 96.44 87 ARG A C 1
ATOM 700 O O . ARG A 1 87 ? -12.617 5.768 25.628 1.00 96.44 87 ARG A O 1
ATOM 707 N N . TYR A 1 88 ? -13.002 3.572 25.909 1.00 97.88 88 TYR A N 1
ATOM 708 C CA . TYR A 1 88 ? -13.641 3.369 24.619 1.00 97.88 88 TYR A CA 1
ATOM 709 C C . TYR A 1 88 ? -14.661 2.239 24.660 1.00 97.88 88 TYR A C 1
ATOM 711 O O . TYR A 1 88 ? -14.705 1.422 25.582 1.00 97.88 88 TYR A O 1
ATOM 719 N N . THR A 1 89 ? -15.499 2.207 23.633 1.00 98.00 89 THR A N 1
ATOM 720 C CA . THR A 1 89 ? -16.439 1.129 23.348 1.00 98.00 89 THR A CA 1
ATOM 721 C C . THR A 1 89 ? -16.366 0.780 21.871 1.00 98.00 89 THR A C 1
ATOM 723 O O . THR A 1 89 ? -16.349 1.674 21.026 1.00 98.00 89 THR A O 1
ATOM 726 N N . ILE A 1 90 ? -16.365 -0.512 21.561 1.00 98.00 90 ILE A N 1
ATOM 727 C CA . ILE A 1 90 ? -16.564 -1.017 20.204 1.00 98.00 90 ILE A CA 1
ATOM 728 C C . ILE A 1 90 ? -17.882 -1.784 20.148 1.00 98.00 90 ILE A C 1
ATOM 730 O O . ILE A 1 90 ? -18.249 -2.475 21.103 1.00 98.00 90 ILE A O 1
ATOM 734 N N . LYS A 1 91 ? -18.602 -1.650 19.036 1.00 97.94 91 LYS A N 1
ATOM 735 C CA . LYS A 1 91 ? -19.827 -2.400 18.742 1.00 97.94 91 LYS A CA 1
ATOM 736 C C . LYS A 1 91 ? -19.693 -3.020 17.358 1.00 97.94 91 LYS A C 1
ATOM 738 O O . LYS A 1 91 ? -19.387 -2.321 16.396 1.00 97.94 91 LYS A O 1
ATOM 743 N N . LEU A 1 92 ? -19.917 -4.323 17.271 1.00 97.69 92 LEU A N 1
ATOM 744 C CA . LEU A 1 92 ? -19.865 -5.091 16.034 1.00 97.69 92 LEU A CA 1
ATOM 745 C C . LEU A 1 92 ? -21.226 -5.742 15.786 1.00 97.69 92 LEU A C 1
ATOM 747 O O . LEU A 1 92 ? -21.789 -6.348 16.700 1.00 97.69 92 LEU A O 1
ATOM 751 N N . LEU A 1 93 ? -21.722 -5.658 14.553 1.00 97.06 93 LEU A N 1
ATOM 752 C CA . LEU A 1 93 ? -22.840 -6.477 14.095 1.00 97.06 93 LEU A CA 1
ATOM 753 C C . LEU A 1 93 ? -22.273 -7.707 13.385 1.00 97.06 93 LEU A C 1
ATOM 755 O O . LEU A 1 93 ? -21.808 -7.604 12.256 1.00 97.06 93 LEU A O 1
ATOM 759 N N . VAL A 1 94 ? -22.248 -8.852 14.060 1.00 95.31 94 VAL A N 1
ATOM 760 C CA . VAL A 1 94 ? -21.487 -10.044 13.644 1.00 95.31 94 VAL A CA 1
ATOM 761 C C . VAL A 1 94 ? -22.393 -11.216 13.328 1.00 95.31 94 VAL A C 1
ATOM 763 O O . VAL A 1 94 ? -23.401 -11.428 13.991 1.00 95.31 94 VAL A O 1
ATOM 766 N N . GLU A 1 95 ? -22.021 -12.030 12.351 1.00 91.12 95 GLU A N 1
ATOM 767 C CA . GLU A 1 95 ? -22.789 -13.234 12.018 1.00 91.12 95 GLU A CA 1
ATOM 768 C C . GLU A 1 95 ? -22.821 -14.239 13.183 1.00 91.12 95 GLU A C 1
ATOM 770 O O . GLU A 1 95 ? -23.818 -14.919 13.424 1.00 91.12 95 GLU A O 1
ATOM 775 N N . ASN A 1 96 ? -21.707 -14.364 13.904 1.00 88.31 96 ASN A N 1
ATOM 776 C CA . ASN A 1 96 ? -21.569 -15.272 15.032 1.00 88.31 96 ASN A CA 1
ATOM 777 C C . ASN A 1 96 ? -20.434 -14.818 15.966 1.00 88.31 96 ASN A C 1
ATOM 779 O O . ASN A 1 96 ? -19.641 -13.944 15.631 1.00 88.31 96 ASN A O 1
ATOM 783 N N . LEU A 1 97 ? -20.348 -15.443 17.142 1.00 89.56 97 LEU A N 1
ATOM 784 C CA . LEU A 1 97 ? -19.364 -15.118 18.182 1.00 89.56 97 LEU A CA 1
ATOM 785 C C . LEU A 1 97 ? -18.150 -16.066 18.190 1.00 89.56 97 LEU A C 1
ATOM 787 O O . LEU A 1 97 ? -17.472 -16.176 19.210 1.00 89.56 97 LEU A O 1
ATOM 791 N N . LYS A 1 98 ? -17.873 -16.792 17.093 1.00 87.81 98 LYS A N 1
ATOM 792 C CA . LYS A 1 98 ? -16.742 -17.740 17.036 1.00 87.81 98 LYS A CA 1
ATOM 793 C C . LYS A 1 98 ? -15.382 -17.043 17.078 1.00 87.81 98 LYS A C 1
ATOM 795 O O . LYS A 1 98 ? -14.441 -17.657 17.567 1.00 87.81 98 LYS A O 1
ATOM 800 N N . PHE A 1 99 ? -15.293 -15.776 16.669 1.00 88.25 99 PHE A N 1
ATOM 801 C CA . PHE A 1 99 ? -14.066 -14.971 16.763 1.00 88.25 99 PHE A CA 1
ATOM 802 C C . PHE A 1 99 ? -13.562 -14.776 18.207 1.00 88.25 99 PHE A C 1
ATOM 804 O O . PHE A 1 99 ? -12.416 -14.394 18.414 1.00 88.25 99 PHE A O 1
ATOM 811 N N . LEU A 1 100 ? -14.407 -15.035 19.217 1.00 89.50 100 LEU A N 1
ATOM 812 C CA . LEU A 1 100 ? -14.007 -15.034 20.629 1.00 89.50 100 LEU A CA 1
ATOM 813 C C . LEU A 1 100 ? -13.270 -16.319 21.039 1.00 89.50 100 LEU A C 1
ATOM 815 O O . LEU A 1 100 ? -12.781 -16.403 22.163 1.00 89.50 100 LEU A O 1
ATOM 819 N N . SER A 1 101 ? -13.227 -17.341 20.184 1.00 85.00 101 SER A N 1
ATOM 820 C CA . SER A 1 101 ? -12.490 -18.580 20.448 1.00 85.00 101 SER A CA 1
ATOM 821 C C . SER A 1 101 ? -11.032 -18.461 20.004 1.00 85.00 101 SER A C 1
ATOM 823 O O . SER A 1 101 ? -10.713 -17.709 19.089 1.00 85.00 101 SER A O 1
ATOM 825 N N . MET A 1 102 ? -10.135 -19.233 20.622 1.00 77.06 102 MET A N 1
ATOM 826 C CA . MET A 1 102 ? -8.724 -19.282 20.197 1.00 77.06 102 MET A CA 1
ATOM 827 C C . MET A 1 102 ? -8.528 -19.959 18.838 1.00 77.06 102 MET A C 1
ATOM 829 O O . MET A 1 102 ? -7.566 -19.653 18.138 1.00 77.06 102 MET A O 1
ATOM 833 N N . GLU A 1 103 ? -9.432 -20.866 18.469 1.00 74.50 103 GLU A N 1
ATOM 834 C CA . GLU A 1 103 ? -9.334 -21.678 17.252 1.00 74.50 103 GLU A CA 1
ATOM 835 C C . GLU A 1 103 ? -9.779 -20.928 15.993 1.00 74.50 103 GLU A C 1
ATOM 837 O O . GLU A 1 103 ? -9.341 -21.263 14.896 1.00 74.50 103 GLU A O 1
ATOM 842 N N . ASN A 1 104 ? -10.647 -19.920 16.127 1.00 72.00 104 ASN A N 1
ATOM 843 C CA . ASN A 1 104 ? -11.224 -19.219 14.988 1.00 72.00 104 ASN A CA 1
ATOM 844 C C . ASN A 1 104 ? -10.909 -17.720 15.037 1.00 72.00 104 ASN A C 1
ATOM 846 O O . ASN A 1 104 ? -11.366 -17.008 15.927 1.00 72.00 104 ASN A O 1
ATOM 850 N N . ARG A 1 105 ? -10.145 -17.252 14.045 1.00 76.00 105 ARG A N 1
ATOM 851 C CA . ARG A 1 105 ? -9.754 -15.843 13.879 1.00 76.00 105 ARG A CA 1
ATOM 852 C C . ARG A 1 105 ? -10.585 -15.094 12.834 1.00 76.00 105 ARG A C 1
ATOM 854 O O . ARG A 1 105 ? -10.308 -13.930 12.569 1.00 76.00 105 ARG A O 1
ATOM 861 N N . GLU A 1 106 ? -11.578 -15.737 12.232 1.00 86.00 106 GLU A N 1
ATOM 862 C CA . GLU A 1 106 ? -12.423 -15.118 11.218 1.00 86.00 106 GLU A CA 1
ATOM 863 C C . GLU A 1 106 ? -13.534 -14.291 11.870 1.00 86.00 106 GLU A C 1
ATOM 865 O O . GLU A 1 106 ? -14.263 -14.758 12.751 1.00 86.00 106 GLU A O 1
ATOM 870 N N . LEU A 1 107 ? -13.683 -13.053 11.402 1.00 91.88 107 LEU A N 1
ATOM 871 C CA . LEU A 1 107 ? -14.731 -12.134 11.824 1.00 91.88 107 LEU A CA 1
ATOM 872 C C . LEU A 1 107 ? -15.487 -11.625 10.598 1.00 91.88 107 LEU A C 1
ATOM 874 O O . LEU A 1 107 ? -14.981 -10.799 9.847 1.00 91.88 107 LEU A O 1
ATOM 878 N N . ASN A 1 108 ? -16.737 -12.063 10.459 1.00 93.31 108 ASN A N 1
ATOM 879 C CA . ASN A 1 108 ? -17.676 -11.505 9.491 1.00 93.31 108 ASN A CA 1
ATOM 880 C C . ASN A 1 108 ? -18.569 -10.487 10.202 1.00 93.31 108 ASN A C 1
ATOM 882 O O . ASN A 1 108 ? -19.543 -10.861 10.868 1.00 93.31 108 ASN A O 1
ATOM 886 N N . ALA A 1 109 ? -18.210 -9.210 10.081 1.00 96.38 109 ALA A N 1
ATOM 887 C CA . ALA A 1 109 ? -18.973 -8.093 10.618 1.00 96.38 109 ALA A CA 1
ATOM 888 C C . ALA A 1 109 ? -19.681 -7.337 9.488 1.00 96.38 109 ALA A C 1
ATOM 890 O O . ALA A 1 109 ? -19.070 -6.995 8.481 1.00 96.38 109 ALA A O 1
ATOM 891 N N . ASP A 1 110 ? -20.967 -7.068 9.674 1.00 97.31 110 ASP A N 1
ATOM 892 C CA . ASP A 1 110 ? -21.742 -6.192 8.801 1.00 97.31 110 ASP A CA 1
ATOM 893 C C . ASP A 1 110 ? -21.535 -4.718 9.171 1.00 97.31 110 ASP A C 1
ATOM 895 O O . ASP A 1 110 ? -21.364 -3.867 8.303 1.00 97.31 110 ASP A O 1
ATOM 899 N N . ARG A 1 111 ? -21.432 -4.427 10.475 1.00 98.00 111 ARG A N 1
ATOM 900 C CA . ARG A 1 111 ? -21.206 -3.076 11.009 1.00 98.00 111 ARG A CA 1
ATOM 901 C C . ARG A 1 111 ? -20.084 -3.062 12.037 1.00 98.00 111 ARG A C 1
ATOM 903 O O . ARG A 1 111 ? -19.992 -3.972 12.864 1.00 98.00 111 ARG A O 1
ATOM 910 N N . TYR A 1 112 ? -19.274 -2.005 12.015 1.00 98.44 112 TYR A N 1
ATOM 911 C CA . TYR A 1 112 ? -18.223 -1.742 12.997 1.00 98.44 112 TYR A CA 1
ATOM 912 C C . TYR A 1 112 ? -18.286 -0.296 13.478 1.00 98.44 112 TYR A C 1
ATOM 914 O O . TYR A 1 112 ? -18.071 0.639 12.706 1.00 98.44 112 TYR A O 1
ATOM 922 N N . LEU A 1 113 ? -18.588 -0.128 14.765 1.00 98.44 113 LEU A N 1
ATOM 923 C CA . LEU A 1 113 ? -18.663 1.165 15.425 1.00 98.44 113 LEU A CA 1
ATOM 924 C C . LEU A 1 113 ? -17.574 1.270 16.491 1.00 98.44 113 LEU A C 1
ATOM 926 O O . LEU A 1 113 ? -17.439 0.386 17.340 1.00 98.44 113 LEU A O 1
ATOM 930 N N . PHE A 1 114 ? -16.871 2.396 16.497 1.00 98.38 114 PHE A N 1
ATOM 931 C CA . PHE A 1 114 ? -15.880 2.753 17.503 1.00 98.38 114 PHE A CA 1
ATOM 932 C C . PHE A 1 114 ? -16.279 4.052 18.199 1.00 98.38 114 PHE A C 1
ATOM 934 O O . PHE A 1 114 ? -16.602 5.047 17.555 1.00 98.38 114 PHE A O 1
ATOM 941 N N . HIS A 1 115 ? -16.237 4.058 19.525 1.00 97.62 115 HIS A N 1
ATOM 942 C CA . HIS A 1 115 ? -16.534 5.229 20.335 1.00 97.62 115 HIS A CA 1
ATOM 943 C C . HIS A 1 115 ? -15.426 5.442 21.361 1.00 97.62 115 HIS A C 1
ATOM 945 O O . HIS A 1 115 ? -15.313 4.701 22.335 1.00 97.62 115 HIS A O 1
ATOM 951 N N . GLU A 1 116 ? -14.626 6.478 21.142 1.00 95.94 116 GLU A N 1
ATOM 952 C CA . GLU A 1 116 ? -13.661 6.996 22.109 1.00 95.94 116 GLU A CA 1
ATOM 953 C C . GLU A 1 116 ? -14.358 7.984 23.052 1.00 95.94 116 GLU A C 1
ATOM 955 O O . GLU A 1 116 ? -15.158 8.814 22.621 1.00 95.94 116 GLU A O 1
ATOM 960 N N . THR A 1 117 ? -14.068 7.905 24.350 1.00 94.69 117 THR A N 1
ATOM 961 C CA . THR A 1 117 ? -14.781 8.700 25.359 1.00 94.69 117 THR A CA 1
ATOM 962 C C . THR A 1 117 ? -14.616 10.194 25.126 1.00 94.69 117 THR A C 1
ATOM 964 O O . THR A 1 117 ? -13.503 10.706 25.040 1.00 94.69 117 THR A O 1
ATOM 967 N N . GLY A 1 118 ? -15.745 10.905 25.090 1.00 93.06 118 GLY A N 1
ATOM 968 C CA . GLY A 1 118 ? -15.786 12.344 24.831 1.00 93.06 118 GLY A CA 1
ATOM 969 C C . GLY A 1 118 ? -15.784 12.712 23.345 1.00 93.06 118 GLY A C 1
ATOM 970 O O . GLY A 1 118 ? -15.819 13.899 23.036 1.00 93.06 118 GLY A O 1
ATOM 971 N N . LYS A 1 119 ? -15.779 11.728 22.437 1.00 95.31 119 LYS A N 1
ATOM 972 C CA . LYS A 1 119 ? -15.889 11.936 20.988 1.00 95.31 119 LYS A CA 1
ATOM 973 C C . LYS A 1 119 ? -17.202 11.383 20.448 1.00 95.31 119 LYS A C 1
ATOM 975 O O . LYS A 1 119 ? -17.884 10.596 21.098 1.00 95.31 119 LYS A O 1
ATOM 980 N N . GLN A 1 120 ? -17.565 11.798 19.241 1.00 95.81 120 GLN A N 1
ATOM 981 C CA . GLN A 1 120 ? -18.696 11.206 18.538 1.00 95.81 120 GLN A CA 1
ATOM 982 C C . GLN A 1 120 ? -18.367 9.748 18.155 1.00 95.81 120 GLN A C 1
ATOM 984 O O . GLN A 1 120 ? -17.249 9.482 17.714 1.00 95.81 120 GLN A O 1
ATOM 989 N N . PRO A 1 121 ? -19.309 8.796 18.289 1.00 97.62 121 PRO A N 1
ATOM 990 C CA . PRO A 1 121 ? -19.139 7.459 17.734 1.00 97.62 121 PRO A CA 1
ATOM 991 C C . PRO A 1 121 ? -18.923 7.506 16.218 1.00 97.62 121 PRO A C 1
ATOM 993 O O . PRO A 1 121 ? -19.619 8.239 15.511 1.00 97.62 121 PRO A O 1
ATOM 996 N N . LEU A 1 122 ? -17.996 6.692 15.726 1.00 98.56 122 LEU A N 1
ATOM 997 C CA . LEU A 1 122 ? -17.674 6.538 14.311 1.00 98.56 122 LEU A CA 1
ATOM 998 C C . LEU A 1 122 ? -18.101 5.157 13.826 1.00 98.56 122 LEU A C 1
ATOM 1000 O O . LEU A 1 122 ? -17.979 4.180 14.561 1.00 98.56 122 LEU A O 1
ATOM 1004 N N . GLU A 1 123 ? -18.579 5.078 12.591 1.00 98.62 123 GLU A N 1
ATOM 1005 C CA . GLU A 1 123 ? -18.868 3.834 11.882 1.00 98.62 123 GLU A CA 1
ATOM 1006 C C . GLU A 1 123 ? -18.005 3.778 10.622 1.00 98.62 123 GLU A C 1
ATOM 1008 O O . GLU A 1 123 ? -18.109 4.657 9.767 1.00 98.62 123 GLU A O 1
ATOM 1013 N N . TYR A 1 124 ? -17.143 2.767 10.517 1.00 98.75 124 TYR A N 1
ATOM 1014 C CA . TYR A 1 124 ? -16.214 2.631 9.396 1.00 98.75 124 TYR A CA 1
ATOM 1015 C C . TYR A 1 124 ? -16.782 1.678 8.355 1.00 98.75 124 TYR A C 1
ATOM 1017 O O . TYR A 1 124 ? -17.082 0.520 8.655 1.00 98.75 124 TYR A O 1
ATOM 1025 N N . LEU A 1 125 ? -16.906 2.169 7.127 1.00 98.44 125 LEU A N 1
ATOM 1026 C CA . LEU A 1 125 ? -17.553 1.466 6.032 1.00 98.44 125 LEU A CA 1
ATOM 1027 C C . LEU A 1 125 ? -16.592 1.364 4.856 1.00 98.44 125 LEU A C 1
ATOM 1029 O O . LEU A 1 125 ? -15.924 2.332 4.499 1.00 98.44 125 LEU A O 1
ATOM 1033 N N . ASN A 1 126 ? -16.549 0.194 4.235 1.00 97.62 126 ASN A N 1
ATOM 1034 C CA . ASN A 1 126 ? -15.937 0.035 2.929 1.00 97.62 126 ASN A CA 1
ATOM 1035 C C . ASN A 1 126 ? -16.839 0.731 1.899 1.00 97.62 126 ASN A C 1
ATOM 1037 O O . ASN A 1 126 ? -18.022 0.404 1.787 1.00 97.62 126 ASN A O 1
ATOM 1041 N N . LEU A 1 127 ? -16.278 1.692 1.164 1.00 96.00 127 LEU A N 1
ATOM 1042 C CA . LEU A 1 127 ? -16.983 2.524 0.190 1.00 96.00 127 LEU A CA 1
ATOM 1043 C C . LEU A 1 127 ? -17.727 1.698 -0.871 1.00 96.00 127 LEU A C 1
ATOM 1045 O O . LEU A 1 127 ? -18.817 2.085 -1.282 1.00 96.00 127 LEU A O 1
ATOM 1049 N N . HIS A 1 128 ? -17.169 0.557 -1.279 1.00 93.94 128 HIS A N 1
ATOM 1050 C CA . HIS A 1 128 ? -17.693 -0.257 -2.381 1.00 93.94 128 HIS A CA 1
ATOM 1051 C C . HIS A 1 128 ? -18.758 -1.254 -1.941 1.00 93.94 128 HIS A C 1
ATOM 1053 O O . HIS A 1 128 ? -19.687 -1.544 -2.688 1.00 93.94 128 HIS A O 1
ATOM 1059 N N . THR A 1 129 ? -18.630 -1.799 -0.731 1.00 94.06 129 THR A N 1
ATOM 1060 C CA . THR A 1 129 ? -19.544 -2.845 -0.239 1.00 94.06 129 THR A CA 1
ATOM 1061 C C . THR A 1 129 ? -20.591 -2.324 0.735 1.00 94.06 129 THR A C 1
ATOM 1063 O O . THR A 1 129 ? -21.567 -3.019 1.000 1.00 94.06 129 THR A O 1
ATOM 1066 N N . GLY A 1 130 ? -20.379 -1.139 1.315 1.00 95.44 130 GLY A N 1
ATOM 1067 C CA . GLY A 1 130 ? -21.202 -0.605 2.399 1.00 95.44 130 GLY A CA 1
ATOM 1068 C C . GLY A 1 130 ? -21.103 -1.392 3.712 1.00 95.44 130 GLY A C 1
ATOM 1069 O O . GLY A 1 130 ? -21.814 -1.055 4.655 1.00 95.44 130 GLY A O 1
ATOM 1070 N N . LYS A 1 131 ? -20.241 -2.416 3.789 1.00 96.25 131 LYS A N 1
ATOM 1071 C CA . LYS A 1 131 ? -20.025 -3.250 4.982 1.00 96.25 131 LYS A CA 1
ATOM 1072 C C . LYS A 1 131 ? -18.945 -2.669 5.885 1.00 96.25 131 LYS A C 1
ATOM 1074 O O . LYS A 1 131 ? -18.191 -1.783 5.481 1.00 96.25 131 LYS A O 1
ATOM 1079 N N . ALA A 1 132 ? -18.842 -3.208 7.097 1.00 97.94 132 ALA A N 1
ATOM 1080 C CA . ALA A 1 132 ? -17.801 -2.866 8.057 1.00 97.94 132 ALA A CA 1
ATOM 1081 C C . ALA A 1 132 ? -16.395 -2.932 7.442 1.00 97.94 132 ALA A C 1
ATOM 1083 O O . ALA A 1 132 ? -15.972 -3.976 6.943 1.00 97.94 132 ALA A O 1
ATOM 1084 N N . LEU A 1 133 ? -15.644 -1.836 7.554 1.00 97.88 133 LEU A N 1
ATOM 1085 C CA . LEU A 1 133 ? -14.199 -1.851 7.355 1.00 97.88 133 LEU A CA 1
ATOM 1086 C C . LEU A 1 133 ? -13.524 -1.976 8.721 1.00 97.88 133 LEU A C 1
ATOM 1088 O O . LEU A 1 133 ? -13.686 -1.101 9.571 1.00 97.88 133 LEU A O 1
ATOM 1092 N N . LEU A 1 134 ? -12.787 -3.062 8.942 1.00 97.38 134 LEU A N 1
ATOM 1093 C CA . LEU A 1 134 ? -12.090 -3.329 10.202 1.00 97.38 134 LEU A CA 1
ATOM 1094 C C . LEU A 1 134 ? -10.663 -2.745 10.189 1.00 97.38 134 LEU A C 1
ATOM 1096 O O . LEU A 1 134 ? -10.106 -2.556 9.108 1.00 97.38 134 LEU A O 1
ATOM 1100 N N . P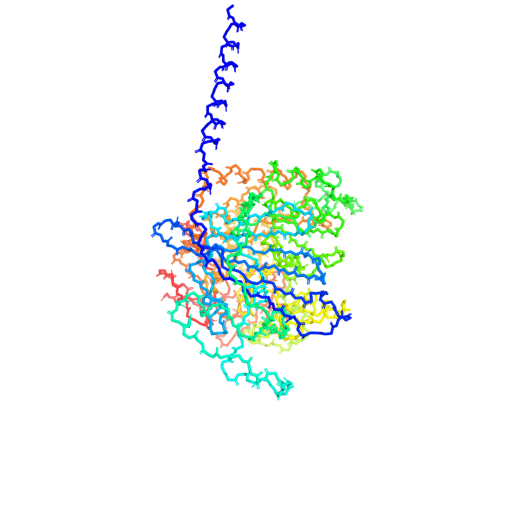RO A 1 135 ? -10.052 -2.474 11.358 1.00 96.38 135 PRO A N 1
ATOM 1101 C CA . PRO A 1 135 ? -8.667 -2.012 11.425 1.00 96.38 135 PRO A CA 1
ATOM 1102 C C . PRO A 1 135 ? -7.656 -3.025 10.866 1.00 96.38 135 PRO A C 1
ATOM 1104 O O . PRO A 1 135 ? -7.778 -4.235 11.061 1.00 96.38 135 PRO A O 1
ATOM 1107 N N . ASP A 1 136 ? -6.622 -2.505 10.208 1.00 87.12 136 ASP A N 1
ATOM 1108 C CA . ASP A 1 136 ? -5.695 -3.247 9.342 1.00 87.12 136 ASP A CA 1
ATOM 1109 C C . ASP A 1 136 ? -4.318 -3.469 10.004 1.00 87.12 136 ASP A C 1
ATOM 1111 O O . ASP A 1 136 ? -3.268 -3.228 9.422 1.00 87.12 136 ASP A O 1
ATOM 1115 N N . ILE A 1 137 ? -4.325 -3.842 11.290 1.00 88.81 137 ILE A N 1
ATOM 1116 C CA . ILE A 1 137 ? -3.126 -4.187 12.084 1.00 88.81 137 ILE A CA 1
ATOM 1117 C C . ILE A 1 137 ? -3.446 -5.450 12.893 1.00 88.81 137 ILE A C 1
ATOM 1119 O O . ILE A 1 137 ? -3.476 -5.454 14.127 1.00 88.81 137 ILE A O 1
ATOM 1123 N N . HIS A 1 138 ? -3.804 -6.523 12.179 1.00 90.12 138 HIS A N 1
ATOM 1124 C CA . HIS A 1 138 ? -4.212 -7.809 12.761 1.00 90.12 138 HIS A CA 1
ATOM 1125 C C . HIS A 1 138 ? -5.346 -7.680 13.783 1.00 90.12 138 HIS A C 1
ATOM 1127 O O . HIS A 1 138 ? -5.312 -8.318 14.830 1.00 90.12 138 HIS A O 1
ATOM 1133 N N . PHE A 1 139 ? -6.362 -6.855 13.504 1.00 93.12 139 PHE A N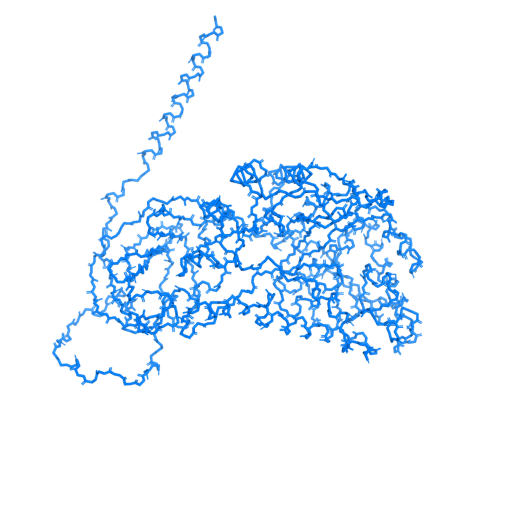 1
ATOM 1134 C CA . PHE A 1 139 ? -7.330 -6.389 14.505 1.00 93.12 139 PHE A CA 1
ATOM 1135 C C . PHE A 1 139 ? -7.968 -7.483 15.361 1.00 93.12 139 PHE A C 1
ATOM 1137 O O . PHE A 1 139 ? -7.923 -7.433 16.592 1.00 93.12 139 PHE A O 1
ATOM 1144 N N . VAL A 1 140 ? -8.526 -8.497 14.700 1.00 91.56 140 VAL A N 1
ATOM 1145 C CA . VAL A 1 140 ? -9.196 -9.619 15.367 1.00 91.56 140 VAL A CA 1
ATOM 1146 C C . VAL A 1 140 ? -8.217 -10.383 16.242 1.00 91.56 140 VAL A C 1
ATOM 1148 O O . VAL A 1 140 ? -8.585 -10.901 17.296 1.00 91.56 140 VAL A O 1
ATOM 1151 N N . ALA A 1 141 ? -6.952 -10.442 15.821 1.00 88.94 141 ALA A N 1
ATOM 1152 C CA . ALA A 1 141 ? -5.950 -11.158 16.565 1.00 88.94 141 ALA A CA 1
ATOM 1153 C C . ALA A 1 141 ? -5.398 -10.341 17.751 1.00 88.94 141 ALA A C 1
ATOM 1155 O O . ALA A 1 141 ? -5.247 -10.850 18.860 1.00 88.94 141 ALA A O 1
ATOM 1156 N N . ASN A 1 142 ? -5.096 -9.079 17.468 1.00 90.25 142 ASN A N 1
ATOM 1157 C CA . ASN A 1 142 ? -4.549 -8.039 18.324 1.00 90.25 142 ASN A CA 1
ATOM 1158 C C . ASN A 1 142 ? -5.432 -7.665 19.518 1.00 90.25 142 ASN A C 1
ATOM 1160 O O . ASN A 1 142 ? -5.021 -7.624 20.681 1.00 90.25 142 ASN A O 1
ATOM 1164 N N . PHE A 1 143 ? -6.657 -7.287 19.174 1.00 93.75 143 PHE A N 1
ATOM 1165 C CA . PHE A 1 143 ? -7.398 -6.293 19.941 1.00 93.75 143 PHE A CA 1
ATOM 1166 C C . PHE A 1 143 ? -8.808 -6.752 20.315 1.00 93.75 143 PHE A C 1
ATOM 1168 O O . PHE A 1 143 ? -9.513 -6.034 21.015 1.00 93.75 143 PHE A O 1
ATOM 1175 N N . LEU A 1 144 ? -9.224 -7.958 19.920 1.00 94.69 144 LEU A N 1
ATOM 1176 C CA . LEU A 1 144 ? -10.461 -8.561 20.415 1.00 94.69 144 LEU A CA 1
ATOM 1177 C C . LEU A 1 144 ? -10.175 -9.564 21.545 1.00 94.69 144 LEU A C 1
ATOM 1179 O O . LEU A 1 144 ? -9.180 -10.290 21.484 1.00 94.69 144 LEU A O 1
ATOM 1183 N N . PRO A 1 145 ? -11.021 -9.625 22.594 1.00 94.44 145 PRO A N 1
ATOM 1184 C CA . PRO A 1 145 ? -10.885 -10.622 23.645 1.00 94.44 145 PRO A CA 1
ATOM 1185 C C . PRO A 1 145 ? -11.058 -12.041 23.108 1.00 94.44 145 PRO A C 1
ATOM 1187 O O . PRO A 1 145 ? -11.880 -12.283 22.225 1.00 94.44 145 PRO A O 1
ATOM 1190 N N . ARG A 1 146 ? -10.353 -12.995 23.714 1.00 91.56 146 ARG A N 1
ATOM 1191 C CA . ARG A 1 146 ? -10.456 -14.419 23.371 1.00 91.56 146 ARG A CA 1
ATOM 1192 C C . ARG A 1 146 ? -10.561 -15.283 24.612 1.00 91.56 146 ARG A C 1
ATOM 1194 O O . ARG A 1 146 ? -9.927 -14.970 25.612 1.00 91.56 146 ARG A O 1
ATOM 1201 N N . SER A 1 147 ? -11.296 -16.387 24.543 1.00 90.44 147 SER A N 1
ATOM 1202 C CA . SER A 1 147 ? -11.314 -17.410 25.592 1.00 90.44 147 SER A CA 1
ATOM 1203 C C . SER A 1 147 ? -9.959 -18.106 25.694 1.00 90.44 147 SER A C 1
ATOM 1205 O O . SER A 1 147 ? -9.358 -18.376 24.665 1.00 90.44 147 SER A O 1
ATOM 1207 N N . ALA A 1 148 ? -9.505 -18.493 26.883 1.00 85.00 148 ALA A N 1
ATOM 1208 C CA . ALA A 1 148 ? -8.376 -19.421 26.990 1.00 85.00 148 ALA A CA 1
ATOM 1209 C C . ALA A 1 148 ? -8.772 -20.786 26.388 1.00 85.00 148 ALA A C 1
ATOM 1211 O O . ALA A 1 148 ? -9.957 -21.143 26.420 1.00 85.00 148 ALA A O 1
ATOM 1212 N N . SER A 1 149 ? -7.820 -21.534 25.816 1.00 68.94 149 SER A N 1
ATOM 1213 C CA . SER A 1 149 ? -8.108 -22.912 25.391 1.00 68.94 149 SER A CA 1
ATOM 1214 C C . SER A 1 149 ? -8.494 -23.768 26.607 1.00 68.94 149 SER A C 1
ATOM 1216 O O . SER A 1 149 ? -8.122 -23.448 27.738 1.00 68.94 149 SER A O 1
ATOM 1218 N N . ALA A 1 150 ? -9.247 -24.854 26.398 1.00 56.09 150 ALA A N 1
ATOM 1219 C CA . ALA A 1 150 ? -9.617 -25.761 27.489 1.00 56.09 150 ALA A CA 1
ATOM 1220 C C . ALA A 1 150 ? -8.392 -26.408 28.174 1.00 56.09 150 ALA A C 1
ATOM 1222 O O . ALA A 1 150 ? -8.501 -26.811 29.329 1.00 56.09 150 ALA A O 1
ATOM 1223 N N . ASP A 1 151 ? -7.245 -26.447 27.484 1.00 45.50 151 ASP A N 1
ATOM 1224 C CA . ASP A 1 151 ? -6.005 -27.088 27.933 1.00 45.50 151 ASP A CA 1
ATOM 1225 C C . ASP A 1 151 ? -4.980 -26.101 28.535 1.00 45.50 151 ASP A C 1
ATOM 1227 O O . ASP A 1 151 ? -4.015 -26.520 29.173 1.00 45.50 151 ASP A O 1
ATOM 1231 N N . GLU A 1 152 ? -5.184 -24.784 28.400 1.00 45.41 152 GLU A N 1
ATOM 1232 C CA . GLU A 1 152 ? -4.357 -23.746 29.038 1.00 45.41 152 GLU A CA 1
ATOM 1233 C C . GLU A 1 152 ? -4.869 -23.419 30.454 1.00 45.41 152 GLU A C 1
ATOM 1235 O O . GLU A 1 152 ? -5.269 -22.295 30.777 1.00 45.41 152 GLU A O 1
ATOM 1240 N N . GLU A 1 153 ? -4.831 -24.405 31.353 1.00 34.50 153 GLU A N 1
ATOM 1241 C CA . GLU A 1 153 ? -4.826 -24.112 32.787 1.00 34.50 153 GLU A CA 1
ATOM 1242 C C . GLU A 1 153 ? -3.460 -23.521 33.174 1.00 34.50 153 GLU A C 1
ATOM 1244 O O . GLU A 1 153 ? -2.513 -24.232 33.507 1.00 34.50 153 GLU A O 1
ATOM 1249 N N . LEU A 1 154 ? -3.339 -22.188 33.138 1.00 35.62 154 LEU A N 1
ATOM 1250 C CA . LEU A 1 154 ? -2.205 -21.502 33.763 1.00 35.62 154 LEU A CA 1
ATOM 1251 C C . LEU A 1 154 ? -2.121 -21.858 35.266 1.00 35.62 154 LEU A C 1
ATOM 1253 O O . LEU A 1 154 ? -3.152 -21.924 35.951 1.00 35.62 154 LEU A O 1
ATOM 1257 N N . PRO A 1 155 ? -0.903 -22.053 35.804 1.00 31.00 155 PRO A N 1
ATOM 1258 C CA . PRO A 1 155 ? -0.691 -22.539 37.156 1.00 31.00 155 PRO A CA 1
ATOM 1259 C C . PRO A 1 155 ? -1.029 -21.471 38.202 1.00 31.00 155 PRO A C 1
ATOM 1261 O O . PRO A 1 155 ? -0.608 -20.325 38.096 1.00 31.00 155 PRO A O 1
ATOM 1264 N N . MET A 1 156 ? -1.724 -21.911 39.257 1.00 34.28 156 MET A N 1
ATOM 1265 C CA . MET A 1 156 ? -1.851 -21.267 40.571 1.00 34.28 156 MET A CA 1
ATOM 1266 C C . MET A 1 156 ? -2.284 -19.793 40.592 1.00 34.28 156 MET A C 1
ATOM 1268 O O . MET A 1 156 ? -1.459 -18.899 40.523 1.00 34.28 156 MET A O 1
ATOM 1272 N N . PHE A 1 157 ? -3.554 -19.542 40.917 1.00 29.52 157 PHE A N 1
ATOM 1273 C CA . PHE A 1 157 ? -3.908 -18.774 42.120 1.00 29.52 157 PHE A CA 1
ATOM 1274 C C . PHE A 1 157 ? -5.404 -18.965 42.434 1.00 29.52 157 PHE A C 1
ATOM 1276 O O . PHE A 1 157 ? -6.257 -18.907 41.551 1.00 29.52 157 PHE A O 1
ATOM 1283 N N . CYS A 1 158 ? -5.697 -19.157 43.723 1.00 30.00 158 CYS A N 1
ATOM 1284 C CA . CYS A 1 158 ? -7.022 -19.230 44.356 1.00 30.00 158 CYS A CA 1
ATOM 1285 C C . CYS A 1 158 ? -7.744 -20.596 44.407 1.00 30.00 158 CYS A C 1
ATOM 1287 O O . CYS A 1 158 ? -8.844 -20.777 43.892 1.00 30.00 158 CYS A O 1
ATOM 1289 N N . ALA A 1 159 ? -7.182 -21.522 45.192 1.00 27.22 159 ALA A N 1
ATOM 1290 C CA . ALA A 1 159 ? -7.878 -22.700 45.728 1.00 27.22 159 ALA A CA 1
ATOM 1291 C C . ALA A 1 159 ? -8.841 -22.382 46.905 1.00 27.22 159 ALA A C 1
ATOM 1293 O O . ALA A 1 159 ? -9.141 -23.262 47.706 1.00 27.22 159 ALA A O 1
ATOM 1294 N N . LEU A 1 160 ? -9.323 -21.139 47.049 1.00 29.00 160 LEU A N 1
ATOM 1295 C CA . LEU A 1 160 ? -10.110 -20.709 48.221 1.00 29.00 160 LEU A CA 1
ATOM 1296 C C . LEU A 1 160 ? -11.494 -20.113 47.914 1.00 29.00 160 LEU A C 1
ATOM 1298 O O . LEU A 1 160 ? -12.207 -19.764 48.848 1.00 29.00 160 LEU A O 1
ATOM 1302 N N . CYS A 1 161 ? -11.928 -20.048 46.650 1.00 30.30 161 CYS A N 1
ATOM 1303 C CA . CYS A 1 161 ? -13.253 -19.499 46.306 1.00 30.30 161 CYS A CA 1
ATOM 1304 C C . CYS A 1 161 ? -14.283 -20.535 45.820 1.00 30.30 161 CYS A C 1
ATOM 1306 O O . CYS A 1 161 ? -15.402 -20.160 45.484 1.00 30.30 161 CYS A O 1
ATOM 1308 N N . SER A 1 162 ? -13.961 -21.831 45.825 1.00 29.95 162 SER A N 1
ATOM 1309 C CA . SER A 1 162 ? -14.862 -22.891 45.331 1.00 29.95 162 SER A CA 1
ATOM 1310 C C . SER A 1 162 ? -15.655 -23.580 46.442 1.00 29.95 162 SER A C 1
ATOM 1312 O O . SER A 1 162 ? -15.799 -24.800 46.454 1.00 29.95 162 SER A O 1
ATOM 1314 N N . ALA A 1 163 ? -16.201 -22.803 47.375 1.00 30.77 163 ALA A N 1
ATOM 1315 C CA . ALA A 1 163 ? -17.213 -23.296 48.295 1.00 30.77 163 ALA A CA 1
ATOM 1316 C C . ALA A 1 163 ? -18.416 -22.353 48.267 1.00 30.77 163 ALA A C 1
ATOM 1318 O O . ALA A 1 163 ? -18.301 -21.184 48.613 1.00 30.77 163 ALA A O 1
ATOM 1319 N N . THR A 1 164 ? -19.572 -22.912 47.900 1.00 33.81 164 THR A N 1
ATOM 1320 C CA . THR A 1 164 ? -20.932 -22.355 48.022 1.00 33.81 164 THR A CA 1
ATOM 1321 C C . THR A 1 164 ? -21.457 -21.440 46.910 1.00 33.81 164 THR A C 1
ATOM 1323 O O . THR A 1 164 ? -21.798 -20.294 47.156 1.00 33.81 164 THR A O 1
ATOM 1326 N N . LEU A 1 165 ? -21.713 -21.998 45.721 1.00 30.19 165 LEU A N 1
ATOM 1327 C CA . LEU A 1 165 ? -22.932 -21.660 44.968 1.00 30.19 165 LEU A CA 1
ATOM 1328 C C . LEU A 1 165 ? -23.489 -22.930 44.295 1.00 30.19 165 LEU A C 1
ATOM 1330 O O . LEU A 1 165 ? -22.738 -23.622 43.605 1.00 30.19 165 LEU A O 1
ATOM 1334 N N . PRO A 1 166 ? -24.771 -23.283 44.506 1.00 34.47 166 PRO A N 1
ATOM 1335 C CA . PRO A 1 166 ? -25.353 -24.481 43.921 1.00 34.47 166 PRO A CA 1
ATOM 1336 C C . PRO A 1 166 ? -25.580 -24.309 42.415 1.00 34.47 166 PRO A C 1
ATOM 1338 O O . PRO A 1 166 ? -26.181 -23.336 41.960 1.00 34.47 166 PRO A O 1
ATOM 1341 N N . LEU A 1 167 ? -25.098 -25.305 41.664 1.00 36.78 167 LEU A N 1
ATOM 1342 C CA . LEU A 1 167 ? -25.467 -25.611 40.284 1.00 36.78 167 LEU A CA 1
ATOM 1343 C C . LEU A 1 167 ? -26.999 -25.625 40.147 1.00 36.78 167 LEU A C 1
ATOM 1345 O O . LEU A 1 167 ? -27.658 -26.478 40.737 1.00 36.78 167 LEU A O 1
ATOM 1349 N N . VAL A 1 168 ? -27.555 -24.716 39.344 1.00 31.48 168 VAL A N 1
ATOM 1350 C CA . VAL A 1 168 ? -28.945 -24.789 38.870 1.00 31.48 168 VAL A CA 1
ATOM 1351 C C . VAL A 1 168 ? -28.974 -24.480 37.369 1.00 31.48 168 VAL A C 1
ATOM 1353 O O . VAL A 1 168 ? -28.852 -23.329 36.954 1.00 31.48 168 VAL A O 1
ATOM 1356 N N . ASP A 1 169 ? -29.050 -25.539 36.561 1.00 30.09 169 ASP A N 1
ATOM 1357 C CA . ASP A 1 169 ? -29.862 -25.729 35.342 1.00 30.09 169 ASP A CA 1
ATOM 1358 C C . ASP A 1 169 ? -30.236 -24.528 34.437 1.00 30.09 169 ASP A C 1
ATOM 1360 O O . ASP A 1 169 ? -31.334 -24.468 33.887 1.00 30.09 169 ASP A O 1
ATOM 1364 N N . ALA A 1 170 ? -29.317 -23.590 34.180 1.00 31.44 170 ALA A N 1
ATOM 1365 C CA . ALA A 1 170 ? -29.496 -22.517 33.181 1.00 31.44 170 ALA A CA 1
ATOM 1366 C C . ALA A 1 170 ? -28.525 -22.593 31.977 1.00 31.44 170 ALA A C 1
ATOM 1368 O O . ALA A 1 170 ? -28.489 -21.688 31.136 1.00 31.44 170 ALA A O 1
ATOM 1369 N N . LEU A 1 171 ? -27.732 -23.665 31.873 1.00 33.44 171 LEU A N 1
ATOM 1370 C CA . LEU A 1 171 ? -26.635 -23.814 30.901 1.00 33.44 171 LEU A CA 1
ATOM 1371 C C . LEU A 1 171 ? -27.044 -24.352 29.515 1.00 33.44 171 LEU A C 1
ATOM 1373 O O . LEU A 1 171 ? -26.180 -24.542 28.664 1.00 33.44 171 LEU A O 1
ATOM 1377 N N . THR A 1 172 ? -28.333 -24.565 29.244 1.00 35.94 172 THR A N 1
ATOM 1378 C CA . THR A 1 172 ? -28.805 -25.102 27.951 1.00 35.94 172 THR A CA 1
ATOM 1379 C C . THR A 1 172 ? -29.276 -24.040 26.956 1.00 35.94 172 THR A C 1
ATOM 1381 O O . THR A 1 172 ? -29.562 -24.377 25.810 1.00 35.94 172 THR A O 1
ATOM 1384 N N . SER A 1 173 ? -29.304 -22.754 27.332 1.00 40.22 173 SER A N 1
ATOM 1385 C CA . SER A 1 173 ? -29.495 -21.684 26.343 1.00 40.22 173 SER A CA 1
ATOM 1386 C C . SER A 1 173 ? -28.206 -21.502 25.531 1.00 40.22 173 SER A C 1
ATOM 1388 O O . SER A 1 173 ? -27.170 -21.209 26.141 1.00 40.22 173 SER A O 1
ATOM 1390 N N . PRO A 1 174 ? -28.242 -21.597 24.186 1.00 44.31 174 PRO A N 1
ATOM 1391 C CA . PRO A 1 174 ? -27.083 -21.354 23.323 1.00 44.31 174 PRO A CA 1
ATOM 1392 C C . PRO A 1 174 ? -26.368 -20.030 23.638 1.00 44.31 174 PRO A C 1
ATOM 1394 O O . PRO A 1 174 ? -25.149 -19.951 23.538 1.00 44.31 174 PRO A O 1
ATOM 1397 N N . THR A 1 175 ? -27.105 -19.028 24.132 1.00 44.31 175 THR A N 1
ATOM 1398 C CA . THR A 1 175 ? -26.592 -17.690 24.449 1.00 44.31 175 THR A CA 1
ATOM 1399 C C . THR A 1 175 ? -25.628 -17.620 25.642 1.00 44.31 175 THR A C 1
ATOM 1401 O O . THR A 1 175 ? -24.820 -16.696 25.704 1.00 44.31 175 THR A O 1
ATOM 1404 N N . HIS A 1 176 ? -25.642 -18.580 26.580 1.00 47.97 176 HIS A N 1
ATOM 1405 C CA . HIS A 1 176 ? -24.728 -18.564 27.737 1.00 47.97 176 HIS A CA 1
ATOM 1406 C C . HIS A 1 176 ? -23.328 -19.125 27.427 1.00 47.97 176 HIS A C 1
ATOM 1408 O O . HIS A 1 176 ? -22.421 -18.946 28.240 1.00 47.97 176 HIS A O 1
ATOM 1414 N N . LYS A 1 177 ? -23.121 -19.765 26.265 1.00 59.34 177 LYS A N 1
ATOM 1415 C CA . LYS A 1 177 ? -21.803 -20.284 25.851 1.00 59.34 177 LYS A CA 1
ATOM 1416 C C . LYS A 1 177 ? -20.809 -19.193 25.433 1.00 59.34 177 LYS A C 1
ATOM 1418 O O . LYS A 1 177 ? -19.644 -19.500 25.219 1.00 59.34 177 LYS A O 1
ATOM 1423 N N . HIS A 1 178 ? -21.249 -17.941 25.322 1.00 67.81 178 HIS A N 1
ATOM 1424 C CA . HIS A 1 178 ? -20.454 -16.868 24.715 1.00 67.81 178 HIS A CA 1
ATOM 1425 C C . HIS A 1 178 ? -19.748 -15.942 25.720 1.00 67.81 178 HIS A C 1
ATOM 1427 O O . HIS A 1 178 ? -18.969 -15.087 25.316 1.00 67.81 178 HIS A O 1
ATOM 1433 N N . ILE A 1 179 ? -19.997 -16.118 27.023 1.00 83.12 179 ILE A N 1
ATOM 1434 C CA . ILE A 1 179 ? -19.262 -15.454 28.110 1.00 83.12 179 ILE A CA 1
ATOM 1435 C C . ILE A 1 179 ? -18.366 -16.508 28.768 1.00 83.12 179 ILE A C 1
ATOM 1437 O O . ILE A 1 179 ? -18.847 -17.381 29.499 1.00 83.12 179 ILE A O 1
ATOM 1441 N N . PHE A 1 180 ? -17.067 -16.442 28.492 1.00 88.44 180 PHE A N 1
ATOM 1442 C CA . PHE A 1 180 ? -16.076 -17.373 29.026 1.00 88.44 180 PHE A CA 1
ATOM 1443 C C . PHE A 1 180 ? -15.620 -16.981 30.442 1.00 88.44 180 PHE A C 1
ATOM 1445 O O . PHE A 1 180 ? -15.884 -15.885 30.922 1.00 88.44 180 PHE A O 1
ATOM 1452 N N . GLN A 1 181 ? -14.983 -17.906 31.164 1.00 90.75 181 GLN A N 1
ATOM 1453 C CA . GLN A 1 181 ? -14.499 -17.642 32.530 1.00 90.75 181 GLN A CA 1
ATOM 1454 C C . GLN A 1 181 ? -13.142 -16.933 32.542 1.00 90.75 181 GLN A C 1
ATOM 1456 O O . GLN A 1 181 ? -12.881 -16.084 33.394 1.00 90.75 181 GLN A O 1
ATOM 1461 N N . ARG A 1 182 ? -12.274 -17.304 31.598 1.00 92.38 182 ARG A N 1
ATOM 1462 C CA . ARG A 1 182 ? -10.905 -16.808 31.465 1.00 92.38 182 ARG A CA 1
ATOM 1463 C C . ARG A 1 182 ? -10.548 -16.636 30.001 1.00 92.38 182 ARG A C 1
ATOM 1465 O O . ARG A 1 182 ? -11.080 -17.348 29.148 1.00 92.38 182 ARG A O 1
ATOM 1472 N N . GLY A 1 183 ? -9.645 -15.707 29.735 1.00 93.75 183 GLY A N 1
ATOM 1473 C CA . GLY A 1 183 ? -9.237 -15.380 28.384 1.00 93.75 183 GLY A CA 1
ATOM 1474 C C . GLY A 1 183 ? -8.040 -14.461 28.321 1.00 93.75 183 GLY A C 1
ATOM 1475 O O . GLY A 1 183 ? -7.364 -14.265 29.326 1.00 93.75 183 GLY A O 1
ATOM 1476 N N . TYR A 1 184 ? -7.837 -13.864 27.154 1.00 94.25 184 TYR A N 1
ATOM 1477 C CA . TYR A 1 184 ? -6.823 -12.850 26.910 1.00 94.25 184 TYR A CA 1
ATOM 1478 C C . TYR A 1 184 ? -7.445 -11.610 26.279 1.00 94.25 184 TYR A C 1
ATOM 1480 O O . TYR A 1 184 ? -8.369 -11.713 25.472 1.00 94.25 184 TYR A O 1
ATOM 1488 N N . TYR A 1 185 ? -6.922 -10.443 26.638 1.00 95.56 185 TYR A N 1
ATOM 1489 C CA . TYR A 1 185 ? -7.248 -9.164 26.024 1.00 95.56 185 TYR A CA 1
ATOM 1490 C C . TYR A 1 185 ? -6.036 -8.241 26.069 1.00 95.56 185 TYR A C 1
ATOM 1492 O O . TYR A 1 185 ? -5.421 -8.082 27.122 1.00 95.56 185 TYR A O 1
ATOM 1500 N N . LEU A 1 186 ? -5.692 -7.637 24.928 1.00 94.44 186 LEU A N 1
ATOM 1501 C CA . LEU A 1 186 ? -4.494 -6.803 24.772 1.00 94.44 186 LEU A CA 1
ATOM 1502 C C . LEU A 1 186 ? -3.211 -7.481 25.283 1.00 94.44 186 LEU A C 1
ATOM 1504 O O . LEU A 1 186 ? -2.344 -6.835 25.859 1.00 94.44 186 LEU A O 1
ATOM 1508 N N . GLY A 1 187 ? -3.128 -8.800 25.116 1.00 93.44 187 GLY A N 1
ATOM 1509 C CA . GLY A 1 187 ? -1.989 -9.607 25.548 1.00 93.44 187 GLY A CA 1
ATOM 1510 C C . GLY A 1 187 ? -2.032 -10.096 26.990 1.00 93.44 187 GLY A C 1
ATOM 1511 O O . GLY A 1 187 ? -1.187 -10.890 27.401 1.00 93.44 187 GLY A O 1
ATOM 1512 N N . HIS A 1 188 ? -3.009 -9.631 27.765 1.00 95.50 188 HIS A N 1
ATOM 1513 C CA . HIS A 1 188 ? -3.095 -9.872 29.200 1.00 95.50 188 HIS A CA 1
ATOM 1514 C C . HIS A 1 188 ? -4.180 -10.886 29.526 1.00 95.50 188 HIS A C 1
ATOM 1516 O O . HIS A 1 188 ? -5.254 -10.829 28.919 1.00 95.50 188 HIS A O 1
ATOM 1522 N N . PRO A 1 189 ? -3.968 -11.781 30.506 1.00 95.88 189 PRO A N 1
ATOM 1523 C CA . PRO A 1 189 ? -5.035 -12.639 30.989 1.00 95.88 189 PRO A CA 1
ATOM 1524 C C . PRO A 1 189 ? -6.206 -11.806 31.522 1.00 95.88 189 PRO A C 1
ATOM 1526 O O . PRO A 1 189 ? -6.013 -10.808 32.217 1.00 95.88 189 PRO A O 1
ATOM 1529 N N . ILE A 1 190 ? -7.430 -12.237 31.240 1.00 95.94 190 ILE A N 1
ATOM 1530 C CA . ILE A 1 190 ? -8.650 -11.654 31.796 1.00 95.94 190 ILE A CA 1
ATOM 1531 C C . ILE A 1 190 ? -9.452 -12.699 32.563 1.00 95.94 190 ILE A C 1
ATOM 1533 O O . ILE A 1 190 ? -9.524 -13.862 32.160 1.00 95.94 190 ILE A O 1
ATOM 1537 N N . GLN A 1 191 ? -10.072 -12.283 33.666 1.00 96.19 191 GLN A N 1
ATOM 1538 C CA . GLN A 1 191 ? -10.889 -13.147 34.518 1.00 96.19 191 GLN A CA 1
ATOM 1539 C C . GLN A 1 191 ? -12.276 -12.549 34.716 1.00 96.19 191 GLN A C 1
ATOM 1541 O O . GLN A 1 191 ? -12.408 -11.392 35.115 1.00 96.19 191 GLN A O 1
ATOM 1546 N N . LEU A 1 192 ? -13.305 -13.359 34.483 1.00 95.25 192 LEU A N 1
ATOM 1547 C CA . LEU A 1 192 ? -14.687 -12.979 34.729 1.00 95.25 192 LEU A CA 1
ATOM 1548 C C . LEU A 1 192 ? -14.912 -12.699 36.225 1.00 95.25 192 LEU A C 1
ATOM 1550 O O . LEU A 1 192 ? -14.653 -13.554 37.071 1.00 95.25 192 LEU A O 1
ATOM 1554 N N . LEU A 1 193 ? -15.412 -11.506 36.533 1.00 94.75 193 LEU A N 1
ATOM 1555 C CA . LEU A 1 193 ? -15.815 -11.076 37.871 1.00 94.75 193 LEU A CA 1
ATOM 1556 C C . LEU A 1 193 ? -17.314 -11.268 38.089 1.00 94.75 193 LEU A C 1
ATOM 1558 O O . LEU A 1 193 ? -17.736 -11.801 39.111 1.00 94.75 193 LEU A O 1
ATOM 1562 N N . GLU A 1 194 ? -18.118 -10.833 37.120 1.00 93.00 194 GLU A N 1
ATOM 1563 C CA . GLU A 1 194 ? -19.570 -10.777 37.258 1.00 93.00 194 GLU A CA 1
ATOM 1564 C C . GLU A 1 194 ? -20.259 -11.145 35.944 1.00 93.00 194 GLU A C 1
ATOM 1566 O O . GLU A 1 194 ? -19.804 -10.781 34.857 1.00 93.00 194 GLU A O 1
ATOM 1571 N N . ARG A 1 195 ? -21.393 -11.849 36.048 1.00 91.31 195 ARG A N 1
ATOM 1572 C CA . ARG A 1 195 ? -22.328 -12.070 34.941 1.00 91.31 195 ARG A CA 1
ATOM 1573 C C . ARG A 1 195 ? -23.595 -11.268 35.173 1.00 91.31 195 ARG A C 1
ATOM 1575 O O . ARG A 1 195 ? -24.253 -11.435 36.195 1.00 91.31 195 ARG A O 1
ATOM 1582 N N . GLY A 1 196 ? -23.977 -10.484 34.176 1.00 85.38 196 GLY A N 1
ATOM 1583 C CA . GLY A 1 196 ? -25.234 -9.750 34.156 1.00 85.38 196 GLY A CA 1
ATOM 1584 C C . GLY A 1 196 ? -26.167 -10.220 33.042 1.00 85.38 196 GLY A C 1
ATOM 1585 O O . GLY A 1 196 ? -25.774 -10.916 32.101 1.00 85.38 196 GLY A O 1
ATOM 1586 N N . ARG A 1 197 ? -27.428 -9.799 33.140 1.00 80.81 197 ARG A N 1
ATOM 1587 C CA . ARG A 1 197 ? -28.445 -9.938 32.089 1.00 80.81 197 ARG A CA 1
ATOM 1588 C C . ARG A 1 197 ? -28.990 -8.565 31.723 1.00 80.81 197 ARG A C 1
ATOM 1590 O O . ARG A 1 197 ? -28.959 -7.663 32.552 1.00 80.81 197 ARG A O 1
ATOM 1597 N N . ASN A 1 198 ? -29.553 -8.461 30.522 1.00 72.62 198 ASN A N 1
ATOM 1598 C CA . ASN A 1 198 ? -30.194 -7.259 29.989 1.00 72.62 198 ASN A CA 1
ATOM 1599 C C . ASN A 1 198 ? -29.237 -6.050 29.976 1.00 72.62 198 ASN A C 1
ATOM 1601 O O . ASN A 1 198 ? -29.465 -5.091 30.717 1.00 72.62 198 ASN A O 1
ATOM 1605 N N . PRO A 1 199 ? -28.150 -6.084 29.178 1.00 75.56 199 PRO A N 1
ATOM 1606 C CA . PRO A 1 199 ? -27.344 -4.889 28.961 1.00 75.56 199 PRO A CA 1
ATOM 1607 C C . PRO A 1 199 ? -28.257 -3.745 28.491 1.00 75.56 199 PRO A C 1
ATOM 1609 O O . PRO A 1 199 ? -29.116 -3.938 27.635 1.00 75.56 199 PRO A O 1
ATOM 1612 N N . VAL A 1 200 ? -28.106 -2.571 29.108 1.00 65.38 200 VAL A N 1
ATOM 1613 C CA . VAL A 1 200 ? -28.976 -1.397 28.883 1.00 65.38 200 VAL A CA 1
ATOM 1614 C C . VAL A 1 200 ? -28.415 -0.490 27.774 1.00 65.38 200 VAL A C 1
ATOM 1616 O O . VAL A 1 200 ? -28.992 0.550 27.458 1.00 65.38 200 VAL A O 1
ATOM 1619 N N . ASP A 1 201 ? -27.285 -0.871 27.174 1.00 77.75 201 ASP A N 1
ATOM 1620 C CA . ASP A 1 201 ? -26.620 -0.051 26.169 1.00 77.75 201 ASP A CA 1
ATOM 1621 C C . ASP A 1 201 ? -27.366 -0.085 24.825 1.00 77.75 201 ASP A C 1
ATOM 1623 O O . ASP A 1 201 ? -27.900 -1.109 24.396 1.00 77.75 201 ASP A O 1
ATOM 1627 N N . ARG A 1 202 ? -27.418 1.070 24.162 1.00 82.56 202 ARG A N 1
ATOM 1628 C CA . ARG A 1 202 ? -28.108 1.281 22.887 1.00 82.56 202 ARG A CA 1
ATOM 1629 C C . ARG A 1 202 ? -27.093 1.361 21.761 1.00 82.56 202 ARG A C 1
ATOM 1631 O O . ARG A 1 202 ? -25.983 1.851 21.956 1.00 82.56 202 ARG A O 1
ATOM 1638 N N . ILE A 1 203 ? -27.475 0.953 20.556 1.00 86.38 203 ILE A N 1
ATOM 1639 C CA . ILE A 1 203 ? -26.659 1.231 19.369 1.00 86.38 203 ILE A CA 1
ATOM 1640 C C . ILE A 1 203 ? -26.725 2.743 19.100 1.00 86.38 203 ILE A C 1
ATOM 1642 O O . ILE A 1 203 ? -27.827 3.263 18.915 1.00 86.38 203 ILE A O 1
ATOM 1646 N N . PRO A 1 204 ? -25.598 3.476 19.161 1.00 87.50 204 PRO A N 1
ATOM 1647 C CA . PRO A 1 204 ? -25.619 4.921 19.007 1.00 87.50 204 PRO A CA 1
ATOM 1648 C C . PRO A 1 204 ? -25.767 5.312 17.534 1.00 87.50 204 PRO A C 1
ATOM 1650 O O . PRO A 1 204 ? -25.395 4.558 16.634 1.00 87.50 204 PRO A O 1
ATOM 1653 N N . THR A 1 205 ? -26.230 6.536 17.289 1.00 92.06 205 THR A N 1
ATOM 1654 C CA . THR A 1 205 ? -26.045 7.181 15.986 1.00 92.06 205 THR A CA 1
ATOM 1655 C C . THR A 1 205 ? -24.571 7.554 15.831 1.00 92.06 205 THR A C 1
ATOM 1657 O O . THR A 1 205 ? -24.035 8.287 16.663 1.00 92.06 205 THR A O 1
ATOM 1660 N N . ALA A 1 206 ? -23.923 7.053 14.781 1.00 96.38 206 ALA A N 1
ATOM 1661 C CA . ALA A 1 206 ? -22.503 7.267 14.510 1.00 96.38 206 ALA A CA 1
ATOM 1662 C C . ALA A 1 206 ? -22.282 8.123 13.250 1.00 96.38 206 ALA A C 1
ATOM 1664 O O . ALA A 1 206 ? -23.089 8.074 12.318 1.00 96.38 206 ALA A O 1
ATOM 1665 N N . LYS A 1 207 ? -21.183 8.893 13.208 1.00 98.00 207 LYS A N 1
ATOM 1666 C CA . LYS A 1 207 ? -20.685 9.508 11.965 1.00 98.00 207 LYS A CA 1
ATOM 1667 C C . LYS A 1 207 ? -20.135 8.382 11.089 1.00 98.00 207 LYS A C 1
ATOM 1669 O O . LYS A 1 207 ? -19.255 7.641 11.519 1.00 98.00 207 LYS A O 1
ATOM 1674 N N . LYS A 1 208 ? -20.669 8.244 9.878 1.00 98.44 208 LYS A N 1
ATOM 1675 C CA . LYS A 1 208 ? -20.232 7.228 8.916 1.00 98.44 208 LYS A CA 1
ATOM 1676 C C . LYS A 1 208 ? -19.017 7.723 8.143 1.00 98.44 208 LYS A C 1
ATOM 1678 O O . LYS A 1 208 ? -19.065 8.815 7.583 1.00 98.44 208 LYS A O 1
ATOM 1683 N N . LEU A 1 209 ? -17.970 6.910 8.094 1.00 98.56 209 LEU A N 1
ATOM 1684 C CA . LEU A 1 209 ? -16.747 7.160 7.340 1.00 98.56 209 LEU A CA 1
ATOM 1685 C C . LEU A 1 209 ? -16.629 6.099 6.247 1.00 98.56 209 LEU A C 1
ATOM 1687 O O . LEU A 1 209 ? -16.362 4.934 6.539 1.00 98.56 209 LEU A O 1
ATOM 1691 N N . PHE A 1 210 ? -16.864 6.504 4.999 1.00 98.19 210 PHE A N 1
ATOM 1692 C CA . PHE A 1 210 ? -16.734 5.635 3.832 1.00 98.19 210 PHE A CA 1
ATOM 1693 C C . PHE A 1 210 ? -15.305 5.705 3.303 1.00 98.19 210 PHE A C 1
ATOM 1695 O O . PHE A 1 210 ? -14.891 6.721 2.756 1.00 98.19 210 PHE A O 1
ATOM 1702 N N . LEU A 1 211 ? -14.556 4.629 3.497 1.00 98.12 211 LEU A N 1
ATOM 1703 C CA . LEU A 1 211 ? -13.148 4.516 3.137 1.00 98.12 211 LEU A CA 1
ATOM 1704 C C . LEU A 1 211 ? -13.010 3.607 1.917 1.00 98.12 211 LEU A C 1
ATOM 1706 O O . LEU A 1 211 ? -13.691 2.586 1.834 1.00 98.12 211 LEU A O 1
ATOM 1710 N N . ASP A 1 212 ? -12.119 3.956 0.992 1.00 95.94 212 ASP A N 1
ATOM 1711 C CA . ASP A 1 212 ? -11.809 3.143 -0.189 1.00 95.94 212 ASP A CA 1
ATOM 1712 C C . ASP A 1 212 ? -10.553 2.292 0.072 1.00 95.94 212 ASP A C 1
ATOM 1714 O O . ASP A 1 212 ? -9.442 2.783 -0.127 1.00 95.94 212 ASP A O 1
ATOM 1718 N N . PRO A 1 213 ? -10.682 1.039 0.553 1.00 93.94 213 PRO A N 1
ATOM 1719 C CA . PRO A 1 213 ? -9.518 0.229 0.902 1.00 93.94 213 PRO A CA 1
ATOM 1720 C C . PRO A 1 213 ? -8.711 -0.240 -0.312 1.00 93.94 213 PRO A C 1
ATOM 1722 O O . PRO A 1 213 ? -7.610 -0.738 -0.116 1.00 93.94 213 PRO A O 1
ATOM 1725 N N . GLU A 1 214 ? -9.240 -0.102 -1.531 1.00 92.12 214 GLU A N 1
ATOM 1726 C CA . GLU A 1 214 ? -8.596 -0.587 -2.754 1.00 92.12 214 GLU A CA 1
ATOM 1727 C C . GLU A 1 214 ? -7.974 0.549 -3.579 1.00 92.12 214 GLU A C 1
ATOM 1729 O O . GLU A 1 214 ? -7.415 0.294 -4.644 1.00 92.12 214 GLU A O 1
ATOM 1734 N N . LEU A 1 215 ? -8.129 1.815 -3.182 1.00 95.62 215 LEU A N 1
ATOM 1735 C CA . LEU A 1 215 ? -7.540 2.943 -3.900 1.00 95.62 215 LEU A CA 1
ATOM 1736 C C . LEU A 1 215 ? -7.121 4.051 -2.946 1.00 95.62 215 LEU A C 1
ATOM 1738 O O . LEU A 1 215 ? -7.942 4.776 -2.381 1.00 95.62 215 LEU A O 1
ATOM 1742 N N . THR A 1 216 ? -5.814 4.234 -2.850 1.00 97.19 216 THR A N 1
ATOM 1743 C CA . THR A 1 216 ? -5.189 5.308 -2.086 1.00 97.19 216 THR A CA 1
ATOM 1744 C C . THR A 1 216 ? -4.580 6.342 -3.015 1.00 97.19 216 THR A C 1
ATOM 1746 O O . THR A 1 216 ? -3.799 6.003 -3.899 1.00 97.19 216 THR A O 1
ATOM 1749 N N . ILE A 1 217 ? -4.915 7.606 -2.779 1.00 98.19 217 ILE A N 1
ATOM 1750 C CA . ILE A 1 217 ? -4.346 8.769 -3.444 1.00 98.19 217 ILE A CA 1
ATOM 1751 C C . ILE A 1 217 ? -3.788 9.688 -2.377 1.00 98.19 217 ILE A C 1
ATOM 1753 O O . ILE A 1 217 ? -4.525 10.116 -1.482 1.00 98.19 217 ILE A O 1
ATOM 1757 N N . GLY A 1 218 ? -2.500 9.992 -2.455 1.00 96.00 218 GLY A N 1
ATOM 1758 C CA . GLY A 1 218 ? -1.865 10.750 -1.392 1.00 96.00 218 GLY A CA 1
ATOM 1759 C C . GLY A 1 218 ? -0.456 11.215 -1.691 1.00 96.00 218 GLY A C 1
ATOM 1760 O O . GLY A 1 218 ? 0.117 10.966 -2.750 1.00 96.00 218 GLY A O 1
ATOM 1761 N N . THR A 1 219 ? 0.098 11.892 -0.697 1.00 87.88 219 THR A N 1
ATOM 1762 C CA . THR A 1 219 ? 1.466 12.403 -0.678 1.00 87.88 219 THR A CA 1
ATOM 1763 C C . THR A 1 219 ? 2.226 11.759 0.475 1.00 87.88 219 THR A C 1
ATOM 1765 O O . THR A 1 219 ? 1.683 11.552 1.563 1.00 87.88 219 THR A O 1
ATOM 1768 N N . GLY A 1 220 ? 3.509 11.477 0.251 1.00 82.50 220 GLY A N 1
ATOM 1769 C CA . GLY A 1 220 ? 4.408 10.944 1.276 1.00 82.50 220 GLY A CA 1
ATOM 1770 C C . GLY A 1 220 ? 4.838 11.944 2.352 1.00 82.50 220 GLY A C 1
ATOM 1771 O O . GLY A 1 220 ? 5.722 11.627 3.150 1.00 82.50 220 GLY A O 1
ATOM 1772 N N . ARG A 1 221 ? 4.299 13.171 2.352 1.00 93.44 221 ARG A N 1
ATOM 1773 C CA . ARG A 1 221 ? 4.720 14.276 3.227 1.00 93.44 221 ARG A CA 1
ATOM 1774 C C . ARG A 1 221 ? 3.529 15.035 3.794 1.00 93.44 221 ARG A C 1
ATOM 1776 O O . ARG A 1 221 ? 2.471 15.105 3.179 1.00 93.44 221 ARG A O 1
ATOM 1783 N N . ASN A 1 222 ? 3.747 15.661 4.946 1.00 95.94 222 ASN A N 1
ATOM 1784 C CA . ASN A 1 222 ? 2.767 16.475 5.663 1.00 95.94 222 ASN A CA 1
ATOM 1785 C C . ASN A 1 222 ? 2.969 17.993 5.457 1.00 95.94 222 ASN A C 1
ATOM 1787 O O . ASN A 1 222 ? 2.643 18.811 6.328 1.00 95.94 222 ASN A O 1
ATOM 1791 N N . PHE A 1 223 ? 3.565 18.345 4.321 1.00 96.88 223 PHE A N 1
ATOM 1792 C CA . PHE A 1 223 ? 3.907 19.689 3.876 1.00 96.88 223 PHE A CA 1
ATOM 1793 C C . PHE A 1 223 ? 3.838 19.748 2.347 1.00 96.88 223 PHE A C 1
ATOM 1795 O O . PHE A 1 223 ? 3.808 18.712 1.680 1.00 96.88 223 PHE A O 1
ATOM 1802 N N . HIS A 1 224 ? 3.876 20.958 1.802 1.00 96.81 224 HIS A N 1
ATOM 1803 C CA . HIS A 1 224 ? 3.924 21.202 0.365 1.00 96.81 224 HIS A CA 1
ATOM 1804 C C . HIS A 1 224 ? 4.841 22.380 0.030 1.00 96.81 224 HIS A C 1
ATOM 1806 O O . HIS A 1 224 ? 5.249 23.130 0.920 1.00 96.81 224 HIS A O 1
ATOM 1812 N N . ASP A 1 225 ? 5.201 22.549 -1.242 1.00 96.56 225 ASP A N 1
ATOM 1813 C CA . ASP A 1 225 ? 5.953 23.724 -1.676 1.00 96.56 225 ASP A CA 1
ATOM 1814 C C . ASP A 1 225 ? 5.076 24.986 -1.658 1.00 96.56 225 ASP A C 1
ATOM 1816 O O . ASP A 1 225 ? 3.908 24.963 -2.049 1.00 96.56 225 ASP A O 1
ATOM 1820 N N . ALA A 1 226 ? 5.652 26.099 -1.205 1.00 95.81 226 ALA A N 1
ATOM 1821 C CA . ALA A 1 226 ? 4.948 27.367 -1.029 1.00 95.81 226 ALA A CA 1
ATOM 1822 C C . ALA A 1 226 ? 4.543 28.020 -2.362 1.00 95.81 226 ALA A C 1
ATOM 1824 O O . ALA A 1 226 ? 3.515 28.690 -2.438 1.00 95.81 226 ALA A O 1
ATOM 1825 N N . ASP A 1 227 ? 5.352 27.826 -3.406 1.00 93.81 227 ASP A N 1
ATOM 1826 C CA . ASP A 1 227 ? 5.206 28.528 -4.684 1.00 93.81 227 ASP A CA 1
ATOM 1827 C C . ASP A 1 227 ? 4.260 27.820 -5.669 1.00 93.81 227 ASP A C 1
ATOM 1829 O O . ASP A 1 227 ? 3.808 28.442 -6.633 1.00 93.81 227 ASP A O 1
ATOM 1833 N N . GLY A 1 228 ? 3.988 26.526 -5.474 1.00 93.06 228 GLY A N 1
ATOM 1834 C CA . GLY A 1 228 ? 3.105 25.720 -6.317 1.00 93.06 228 GLY A CA 1
ATOM 1835 C C . GLY A 1 228 ? 3.582 25.553 -7.763 1.00 93.06 228 GLY A C 1
ATOM 1836 O O . GLY A 1 228 ? 2.756 25.309 -8.642 1.00 93.06 228 GLY A O 1
ATOM 1837 N N . LYS A 1 229 ? 4.883 25.708 -8.047 1.00 93.25 229 LYS A N 1
ATOM 1838 C CA . LYS A 1 229 ? 5.438 25.694 -9.416 1.00 93.25 229 LYS A CA 1
ATOM 1839 C C . LYS A 1 229 ? 6.738 24.902 -9.513 1.00 93.25 229 LYS A C 1
ATOM 1841 O O . LYS A 1 229 ? 7.528 24.875 -8.576 1.00 93.25 229 LYS A O 1
ATOM 1846 N N . ARG A 1 230 ? 7.004 24.322 -10.686 1.00 93.31 230 ARG A N 1
ATOM 1847 C CA . ARG A 1 230 ? 8.239 23.570 -10.954 1.00 93.31 230 ARG A CA 1
ATOM 1848 C C . ARG A 1 230 ? 9.459 24.490 -10.977 1.00 93.31 230 ARG A C 1
ATOM 1850 O O . ARG A 1 230 ? 9.461 25.494 -11.689 1.00 93.31 230 ARG A O 1
ATOM 1857 N N . LEU A 1 231 ? 10.507 24.100 -10.254 1.00 93.56 231 LEU A N 1
ATOM 1858 C CA . LEU A 1 231 ? 11.850 24.681 -10.377 1.00 93.56 231 LEU A CA 1
ATOM 1859 C C . LEU A 1 231 ? 12.699 23.939 -11.416 1.00 93.56 231 LEU A C 1
ATOM 1861 O O . LEU A 1 231 ? 13.482 24.560 -12.128 1.00 93.56 231 LEU A O 1
ATOM 1865 N N . TYR A 1 232 ? 12.507 22.624 -11.533 1.00 93.00 232 TYR A N 1
ATOM 1866 C CA . TYR A 1 232 ? 13.236 21.750 -12.450 1.00 93.00 232 TYR A CA 1
ATOM 1867 C C . TYR A 1 232 ? 12.281 21.196 -13.506 1.00 93.00 232 TYR A C 1
ATOM 1869 O O . TYR A 1 232 ? 11.174 20.758 -13.181 1.00 93.00 232 TYR A O 1
ATOM 1877 N N . TYR A 1 233 ? 12.718 21.208 -14.765 1.00 91.62 233 TYR A N 1
ATOM 1878 C CA . TYR A 1 233 ? 11.947 20.690 -15.892 1.00 91.62 233 TYR A CA 1
ATOM 1879 C C . TYR A 1 233 ? 12.614 19.433 -16.467 1.00 91.62 233 TYR A C 1
ATOM 1881 O O . TYR A 1 233 ? 13.830 19.440 -16.686 1.00 91.62 233 TYR A O 1
ATOM 1889 N N . PRO A 1 234 ? 11.843 18.364 -16.740 1.00 86.75 234 PRO A N 1
ATOM 1890 C CA . PRO A 1 234 ? 12.353 17.147 -17.364 1.00 86.75 234 PRO A CA 1
ATOM 1891 C C . PRO A 1 234 ? 13.132 17.434 -18.652 1.00 86.75 234 PRO A C 1
ATOM 1893 O O . PRO A 1 234 ? 12.744 18.278 -19.463 1.00 86.75 234 PRO A O 1
ATOM 1896 N N . GLY A 1 235 ? 14.262 16.748 -18.829 1.00 82.69 235 GLY A N 1
ATOM 1897 C CA . GLY A 1 235 ? 15.119 16.892 -20.010 1.00 82.69 235 GLY A CA 1
ATOM 1898 C C . GLY A 1 235 ? 15.895 18.212 -20.112 1.00 82.69 235 GLY A C 1
ATOM 1899 O O . GLY A 1 235 ? 16.640 18.391 -21.076 1.00 82.69 235 GLY A O 1
ATOM 1900 N N . GLN A 1 236 ? 15.762 19.121 -19.142 1.00 88.31 236 GLN A N 1
ATOM 1901 C CA . GLN A 1 236 ? 16.526 20.366 -19.083 1.00 88.31 236 GLN A CA 1
ATOM 1902 C C . GLN A 1 236 ? 17.672 20.259 -18.065 1.00 88.31 236 GLN A C 1
ATOM 1904 O O . GLN A 1 236 ? 17.556 19.524 -17.081 1.00 88.31 236 GLN A O 1
ATOM 1909 N N . PRO A 1 237 ? 18.796 20.970 -18.279 1.00 86.81 237 PRO A N 1
ATOM 1910 C CA . PRO A 1 237 ? 19.822 21.089 -17.252 1.00 86.81 237 PRO A CA 1
ATOM 1911 C C . PRO A 1 237 ? 19.250 21.772 -16.005 1.00 86.81 237 PRO A C 1
ATOM 1913 O O . PRO A 1 237 ? 18.313 22.569 -16.096 1.00 86.81 237 PRO A O 1
ATOM 1916 N N . ALA A 1 238 ? 19.842 21.477 -14.846 1.00 87.94 238 ALA A N 1
ATOM 1917 C CA . ALA A 1 238 ? 19.499 22.165 -13.608 1.00 87.94 238 ALA A CA 1
ATOM 1918 C C . ALA A 1 238 ? 19.620 23.693 -13.798 1.00 87.94 238 ALA A C 1
ATOM 1920 O O . ALA A 1 238 ? 20.594 24.145 -14.415 1.00 87.94 238 ALA A O 1
ATOM 1921 N N . PRO A 1 239 ? 18.656 24.491 -13.298 1.00 90.31 239 PRO A N 1
ATOM 1922 C CA . PRO A 1 239 ? 18.758 25.942 -13.346 1.00 90.31 239 PRO A CA 1
ATOM 1923 C C . PRO A 1 239 ? 20.033 26.440 -12.660 1.00 90.31 239 PRO A C 1
ATOM 1925 O O . PRO A 1 239 ? 20.529 25.825 -11.711 1.00 90.31 239 PRO A O 1
ATOM 1928 N N . GLU A 1 240 ? 20.544 27.585 -13.114 1.00 91.69 240 GLU A N 1
ATOM 1929 C CA . GLU A 1 240 ? 21.709 28.217 -12.494 1.00 91.69 240 GLU A CA 1
ATOM 1930 C C . GLU A 1 240 ? 21.470 28.432 -10.990 1.00 91.69 240 GLU A C 1
ATOM 1932 O O . GLU A 1 240 ? 20.426 28.933 -10.572 1.00 91.69 240 GLU A O 1
ATOM 1937 N N . GLY A 1 241 ? 22.447 28.027 -10.177 1.00 89.88 241 GLY A N 1
ATOM 1938 C CA . GLY A 1 241 ? 22.390 28.158 -8.723 1.00 89.88 241 GLY A CA 1
ATOM 1939 C C . GLY A 1 241 ? 21.685 27.022 -7.977 1.00 89.88 241 GLY A C 1
ATOM 1940 O O . GLY A 1 241 ? 21.659 27.098 -6.754 1.00 89.88 241 GLY A O 1
ATOM 1941 N N . ASN A 1 242 ? 21.174 25.985 -8.662 1.00 88.81 242 ASN A N 1
ATOM 1942 C CA . ASN A 1 242 ? 20.478 24.833 -8.057 1.00 88.81 242 ASN A CA 1
ATOM 1943 C C . ASN A 1 242 ? 19.431 25.270 -7.014 1.00 88.81 242 ASN A C 1
ATOM 1945 O O . ASN A 1 242 ? 19.608 25.033 -5.819 1.00 88.81 242 ASN A O 1
ATOM 1949 N N . PRO A 1 243 ? 18.378 25.992 -7.436 1.00 92.00 243 PRO A N 1
ATOM 1950 C CA . PRO A 1 243 ? 17.406 26.544 -6.504 1.00 92.00 243 PRO A CA 1
ATOM 1951 C C . PRO A 1 243 ? 16.646 25.441 -5.755 1.00 92.00 243 PRO A C 1
ATOM 1953 O O . PRO A 1 243 ? 16.307 24.401 -6.322 1.00 92.00 243 PRO A O 1
ATOM 1956 N N . GLU A 1 244 ? 16.312 25.716 -4.496 1.00 93.56 244 GLU A N 1
ATOM 1957 C CA . GLU A 1 244 ? 15.541 24.817 -3.636 1.00 93.56 244 GLU A CA 1
ATOM 1958 C C . GLU A 1 244 ? 14.085 25.247 -3.501 1.00 93.56 244 GLU A C 1
ATOM 1960 O O . GLU A 1 244 ? 13.764 26.439 -3.481 1.00 93.56 244 GLU A O 1
ATOM 1965 N N . TYR A 1 245 ? 13.201 24.264 -3.339 1.00 94.75 245 TYR A N 1
ATOM 1966 C CA . TYR A 1 245 ? 11.819 24.522 -2.955 1.00 94.75 245 TYR A CA 1
ATOM 1967 C C . TYR A 1 245 ? 11.758 25.011 -1.506 1.00 94.75 245 TYR A C 1
ATOM 1969 O O . TYR A 1 245 ? 12.431 24.487 -0.619 1.00 94.75 245 TYR A O 1
ATOM 1977 N N . THR A 1 246 ? 10.901 25.999 -1.256 1.00 96.12 246 THR A N 1
ATOM 1978 C CA . THR A 1 246 ? 10.520 26.386 0.106 1.00 96.12 246 THR A CA 1
ATOM 1979 C C . THR A 1 246 ? 9.270 25.616 0.495 1.00 96.12 246 THR A C 1
ATOM 1981 O O . THR A 1 246 ? 8.267 25.702 -0.210 1.00 96.12 246 THR A O 1
ATOM 1984 N N . TYR A 1 247 ? 9.319 24.887 1.608 1.00 96.75 247 TYR A N 1
ATOM 1985 C CA . TYR A 1 247 ? 8.201 24.069 2.075 1.00 96.75 247 TYR A CA 1
ATOM 1986 C C . TYR A 1 247 ? 7.454 24.722 3.233 1.00 96.75 247 TYR A C 1
ATOM 1988 O O . TYR A 1 247 ? 8.058 25.309 4.133 1.00 96.75 247 TYR A O 1
ATOM 1996 N N . VAL A 1 248 ? 6.134 24.562 3.227 1.00 96.94 248 VAL A N 1
ATOM 1997 C CA . VAL A 1 248 ? 5.234 24.970 4.304 1.00 96.94 248 VAL A CA 1
ATOM 1998 C C . VAL A 1 248 ? 4.429 23.767 4.777 1.00 96.94 248 VAL A C 1
ATOM 2000 O O . VAL A 1 248 ? 3.989 22.929 3.990 1.00 96.94 248 VAL A O 1
ATOM 2003 N N . LYS A 1 249 ? 4.288 23.645 6.096 1.00 97.44 249 LYS A N 1
ATOM 2004 C CA . LYS A 1 249 ? 3.551 22.550 6.726 1.00 97.44 249 LYS A CA 1
ATOM 2005 C C . LYS A 1 249 ? 2.059 22.687 6.427 1.00 97.44 249 LYS A C 1
ATOM 2007 O O . LYS A 1 249 ? 1.543 23.795 6.528 1.00 97.44 249 LYS A O 1
ATOM 2012 N N . PHE A 1 250 ? 1.379 21.570 6.158 1.00 97.62 250 PHE A N 1
ATOM 2013 C CA . PHE A 1 250 ? -0.075 21.588 6.001 1.00 97.62 250 PHE A CA 1
ATOM 2014 C C . PHE A 1 250 ? -0.772 22.081 7.272 1.00 97.62 250 PHE A C 1
ATOM 2016 O O . PHE A 1 250 ? -0.459 21.624 8.383 1.00 97.62 250 PHE A O 1
ATOM 2023 N N . VAL A 1 251 ? -1.750 22.961 7.092 1.00 97.62 251 VAL A N 1
ATOM 2024 C CA . VAL A 1 251 ? -2.701 23.405 8.118 1.00 97.62 251 VAL A CA 1
ATOM 2025 C C . VAL A 1 251 ? -4.053 22.701 7.950 1.00 97.62 251 VAL A C 1
ATOM 2027 O O . VAL A 1 251 ? -4.248 21.935 7.008 1.00 97.62 251 VAL A O 1
ATOM 2030 N N . GLU A 1 252 ? -4.990 22.912 8.879 1.00 98.00 252 GLU A N 1
ATOM 2031 C CA . GLU A 1 252 ? -6.316 22.269 8.844 1.00 98.00 252 GLU A CA 1
ATOM 2032 C C . GLU A 1 252 ? -7.058 22.543 7.525 1.00 98.00 252 GLU A C 1
ATOM 2034 O O . GLU A 1 252 ? -7.677 21.643 6.956 1.00 98.00 252 GLU A O 1
ATOM 2039 N N . GLU A 1 253 ? -6.964 23.772 7.014 1.00 98.31 253 GLU A N 1
ATOM 2040 C CA . GLU A 1 253 ? -7.585 24.181 5.756 1.00 98.31 253 GLU A CA 1
ATOM 2041 C C . GLU A 1 253 ? -7.045 23.402 4.553 1.00 98.31 253 GLU A C 1
ATOM 2043 O O . GLU A 1 253 ? -7.833 23.040 3.679 1.00 98.31 253 GLU A O 1
ATOM 2048 N N . ASP A 1 254 ? -5.747 23.082 4.532 1.00 98.12 254 ASP A N 1
ATOM 2049 C CA . ASP A 1 254 ? -5.155 22.284 3.456 1.00 98.12 254 ASP A CA 1
ATOM 2050 C C . ASP A 1 254 ? -5.727 20.869 3.462 1.00 98.12 254 ASP A C 1
ATOM 2052 O O . ASP A 1 254 ? -6.137 20.364 2.421 1.00 98.12 254 ASP A O 1
ATOM 2056 N N . TYR A 1 255 ? -5.829 20.234 4.637 1.00 98.25 255 TYR A N 1
ATOM 2057 C CA . TYR A 1 255 ? -6.462 18.916 4.743 1.00 98.25 255 TYR A CA 1
ATOM 2058 C C . TYR A 1 255 ? -7.924 18.971 4.297 1.00 98.25 255 TYR A C 1
ATOM 2060 O O . TYR A 1 255 ? -8.358 18.110 3.538 1.00 98.25 255 TYR A O 1
ATOM 2068 N N . ARG A 1 256 ? -8.679 20.000 4.698 1.00 98.25 256 ARG A N 1
ATOM 2069 C CA . ARG A 1 256 ? -10.073 20.170 4.266 1.00 98.25 256 ARG A CA 1
ATOM 2070 C C . ARG A 1 256 ? -10.184 20.277 2.740 1.00 98.25 256 ARG A C 1
ATOM 2072 O O . ARG A 1 256 ? -11.025 19.593 2.157 1.00 98.25 256 ARG A O 1
ATOM 2079 N N . GLU A 1 257 ? -9.336 21.082 2.096 1.00 98.31 257 GLU A N 1
ATOM 2080 C CA . GLU A 1 257 ? -9.293 21.203 0.631 1.00 98.31 257 GLU A CA 1
ATOM 2081 C C . GLU A 1 257 ? -8.923 19.859 -0.018 1.00 98.31 257 GLU A C 1
ATOM 2083 O O . GLU A 1 257 ? -9.636 19.361 -0.895 1.00 98.31 257 GLU A O 1
ATOM 2088 N N . LEU A 1 258 ? -7.826 19.241 0.430 1.00 98.44 258 LEU A N 1
ATOM 2089 C CA . LEU A 1 258 ? -7.309 18.003 -0.146 1.00 98.44 258 LEU A CA 1
ATOM 2090 C C . LEU A 1 258 ? -8.313 16.852 -0.038 1.00 98.44 258 LEU A C 1
ATOM 2092 O O . LEU A 1 258 ? -8.469 16.088 -0.988 1.00 98.44 258 LEU A O 1
ATOM 2096 N N . ILE A 1 259 ? -9.025 16.746 1.082 1.00 98.25 259 ILE A N 1
ATOM 2097 C CA . ILE A 1 259 ? -9.999 15.680 1.323 1.00 98.25 259 ILE A CA 1
ATOM 2098 C C . ILE A 1 259 ? -11.283 15.918 0.523 1.00 98.25 259 ILE A C 1
ATOM 2100 O O . ILE A 1 259 ? -11.736 15.025 -0.191 1.00 98.25 259 ILE A O 1
ATOM 2104 N N . HIS A 1 260 ? -11.887 17.104 0.639 1.00 97.56 260 HIS A N 1
ATOM 2105 C CA . HIS A 1 260 ? -13.261 17.316 0.171 1.00 97.56 260 HIS A CA 1
ATOM 2106 C C . HIS A 1 260 ? -13.366 17.938 -1.223 1.00 97.56 260 HIS A C 1
ATOM 2108 O O . HIS A 1 260 ? -14.369 17.718 -1.898 1.00 97.56 260 HIS A O 1
ATOM 2114 N N . GLU A 1 261 ? -12.368 18.711 -1.658 1.00 98.00 261 GLU A N 1
ATOM 2115 C CA . GLU A 1 261 ? -12.397 19.403 -2.955 1.00 98.00 261 GLU A CA 1
ATOM 2116 C C . GLU A 1 261 ? -11.503 18.736 -4.000 1.00 98.00 261 GLU A C 1
ATOM 2118 O O . GLU A 1 261 ? -11.801 18.776 -5.193 1.00 98.00 261 GLU A O 1
ATOM 2123 N N . VAL A 1 262 ? -10.384 18.154 -3.569 1.00 98.38 262 VAL A N 1
ATOM 2124 C CA . VAL A 1 262 ? -9.421 17.485 -4.456 1.00 98.38 262 VAL A CA 1
ATOM 2125 C C . VAL A 1 262 ? -9.685 15.982 -4.510 1.00 98.38 262 VAL A C 1
ATOM 2127 O O . VAL A 1 262 ? -9.607 15.384 -5.580 1.00 98.38 262 VAL A O 1
ATOM 2130 N N . GLY A 1 263 ? -10.023 15.372 -3.373 1.00 97.81 263 GLY A N 1
ATOM 2131 C CA . GLY A 1 263 ? -10.284 13.941 -3.262 1.00 97.81 263 GLY A CA 1
ATOM 2132 C C . GLY A 1 263 ? -9.031 13.102 -2.998 1.00 97.81 263 GLY A C 1
ATOM 2133 O O . GLY A 1 263 ? -8.962 11.965 -3.454 1.00 97.81 263 GLY A O 1
ATOM 2134 N N . MET A 1 264 ? -8.030 13.613 -2.283 1.00 98.38 264 MET A N 1
ATOM 2135 C CA . MET A 1 264 ? -6.978 12.769 -1.700 1.00 98.38 264 MET A CA 1
ATOM 2136 C C . MET A 1 264 ? -7.517 12.018 -0.477 1.00 98.38 264 MET A C 1
ATOM 2138 O O . MET A 1 264 ? -8.357 12.535 0.258 1.00 98.38 264 MET A O 1
ATOM 2142 N N . ASN A 1 265 ? -7.050 10.789 -0.255 1.00 98.12 265 ASN A N 1
ATOM 2143 C CA . ASN A 1 265 ? -7.566 9.919 0.807 1.00 98.12 265 ASN A CA 1
ATOM 2144 C C . ASN A 1 265 ? -6.488 9.133 1.575 1.00 98.12 265 ASN A C 1
ATOM 2146 O O . ASN A 1 265 ? -6.837 8.226 2.331 1.00 98.12 265 ASN A O 1
ATOM 2150 N N . LEU A 1 266 ? -5.206 9.477 1.417 1.00 98.19 266 LEU A N 1
ATOM 2151 C CA . LEU A 1 266 ? -4.102 8.946 2.216 1.00 98.19 266 LEU A CA 1
ATOM 2152 C C . LEU A 1 266 ? -3.147 10.072 2.630 1.00 98.19 266 LEU A C 1
ATOM 2154 O O . LEU A 1 266 ? -2.638 10.797 1.776 1.00 98.19 266 LEU A O 1
ATOM 2158 N N . PHE A 1 267 ? -2.861 10.176 3.930 1.00 97.94 267 PHE A N 1
ATOM 2159 C CA . PHE A 1 267 ? -1.988 11.221 4.471 1.00 97.94 267 PHE A CA 1
ATOM 2160 C C . PHE A 1 267 ? -0.965 10.683 5.472 1.00 97.94 267 PHE A C 1
ATOM 2162 O O . PHE A 1 267 ? -1.313 9.999 6.434 1.00 97.94 267 PHE A O 1
ATOM 2169 N N . THR A 1 268 ? 0.295 11.080 5.311 1.00 96.56 268 THR A N 1
ATOM 2170 C CA . THR A 1 268 ? 1.272 11.038 6.407 1.00 96.56 268 THR A CA 1
ATOM 2171 C C . THR A 1 268 ? 1.123 12.315 7.230 1.00 96.56 268 THR A C 1
ATOM 2173 O O . THR A 1 268 ? 1.112 13.398 6.652 1.00 96.56 268 THR A O 1
ATOM 2176 N N . ILE A 1 269 ? 0.996 12.213 8.558 1.00 96.69 269 ILE A N 1
ATOM 2177 C CA . ILE A 1 269 ? 0.696 13.358 9.438 1.00 96.69 269 ILE A CA 1
ATOM 2178 C C . ILE A 1 269 ? 1.578 13.392 10.693 1.00 96.69 269 ILE A C 1
ATOM 2180 O O . ILE A 1 269 ? 1.945 12.353 11.253 1.00 96.69 269 ILE A O 1
ATOM 2184 N N . SER A 1 270 ? 1.855 14.597 11.195 1.00 95.19 270 SER A N 1
ATOM 2185 C CA . SER A 1 270 ? 2.481 14.794 12.510 1.00 95.19 270 SER A CA 1
ATOM 2186 C C . SER A 1 270 ? 1.447 14.773 13.652 1.00 95.19 270 SER A C 1
ATOM 2188 O O . SER A 1 270 ? 0.251 14.937 13.397 1.00 95.19 270 SER A O 1
ATOM 2190 N N . PRO A 1 271 ? 1.871 14.606 14.923 1.00 94.44 271 PRO A N 1
ATOM 2191 C CA . PRO A 1 271 ? 0.963 14.537 16.075 1.00 94.44 271 PRO A CA 1
ATOM 2192 C C . PRO A 1 271 ? -0.056 15.675 16.173 1.00 94.44 271 PRO A C 1
ATOM 2194 O O . PRO A 1 271 ? -1.238 15.432 16.403 1.00 94.44 271 PRO A O 1
ATOM 2197 N N . ASP A 1 272 ? 0.378 16.911 15.937 1.00 94.31 272 ASP A N 1
ATOM 2198 C CA . ASP A 1 272 ? -0.459 18.112 15.999 1.00 94.31 272 ASP A CA 1
ATOM 2199 C C . ASP A 1 272 ? -1.478 18.213 14.850 1.00 94.31 272 ASP A C 1
ATOM 2201 O O . ASP A 1 272 ? -2.512 18.863 14.995 1.00 94.31 272 ASP A O 1
ATOM 2205 N N . GLN A 1 273 ? -1.226 17.524 13.732 1.00 96.44 273 GLN A N 1
ATOM 2206 C CA . GLN A 1 273 ? -2.137 17.448 12.586 1.00 96.44 273 GLN A CA 1
ATOM 2207 C C . GLN A 1 273 ? -3.157 16.309 12.717 1.00 96.44 273 GLN A C 1
ATOM 2209 O O . GLN A 1 273 ? -4.125 16.257 11.963 1.00 96.44 273 GLN A O 1
ATOM 2214 N N . ARG A 1 274 ? -2.977 15.396 13.683 1.00 95.44 274 ARG A N 1
ATOM 2215 C CA . ARG A 1 274 ? -3.809 14.193 13.842 1.00 95.44 274 ARG A CA 1
ATOM 2216 C C . ARG A 1 274 ? -5.296 14.510 13.926 1.00 95.44 274 ARG A C 1
ATOM 2218 O O . ARG A 1 274 ? -6.108 13.880 13.254 1.00 95.44 274 ARG A O 1
ATOM 2225 N N . GLN A 1 275 ? -5.649 15.525 14.704 1.00 95.06 275 GLN A N 1
ATOM 2226 C CA . GLN A 1 275 ? -7.036 15.949 14.893 1.00 95.06 275 GLN A CA 1
ATOM 2227 C C . GLN A 1 275 ? -7.742 16.392 13.602 1.00 95.06 275 GLN A C 1
ATOM 2229 O O . GLN A 1 275 ? -8.964 16.310 13.551 1.00 95.06 275 GLN A O 1
ATOM 2234 N N . TYR A 1 276 ? -7.002 16.793 12.563 1.00 97.19 276 TYR A N 1
ATOM 2235 C CA . TYR A 1 276 ? -7.582 17.245 11.296 1.00 97.19 276 TYR A CA 1
ATOM 2236 C C . TYR A 1 276 ? -8.156 16.094 10.459 1.00 97.19 276 TYR A C 1
ATOM 2238 O O . TYR A 1 276 ? -8.998 16.338 9.603 1.00 97.19 276 TYR A O 1
ATOM 2246 N N . VAL A 1 277 ? -7.721 14.848 10.699 1.00 97.00 277 VAL A N 1
ATOM 2247 C CA . VAL A 1 277 ? -8.087 13.690 9.857 1.00 97.00 277 VAL A CA 1
ATOM 2248 C C . VAL A 1 277 ? -8.713 12.521 10.619 1.00 97.00 277 VAL A C 1
ATOM 2250 O O . VAL A 1 277 ? -9.288 11.633 9.997 1.00 97.00 277 VAL A O 1
ATOM 2253 N N . LEU A 1 278 ? -8.627 12.493 11.958 1.00 95.75 278 LEU A N 1
ATOM 2254 C CA . LEU A 1 278 ? -9.081 11.355 12.778 1.00 95.75 278 LEU A CA 1
ATOM 2255 C C . LEU A 1 278 ? -10.514 10.916 12.480 1.00 95.75 278 LEU A C 1
ATOM 2257 O O . LEU A 1 278 ? -10.801 9.716 12.473 1.00 95.75 278 LEU A O 1
ATOM 2261 N N . ASP A 1 279 ? -11.388 11.893 12.265 1.00 96.94 279 ASP A N 1
ATOM 2262 C CA . ASP A 1 279 ? -12.815 11.683 12.078 1.00 96.94 279 ASP A CA 1
ATOM 2263 C C . ASP A 1 279 ? -13.223 11.916 10.613 1.00 96.94 279 ASP A C 1
ATOM 2265 O O . ASP A 1 279 ? -14.410 12.064 10.334 1.00 96.94 279 ASP A O 1
ATOM 2269 N N . GLU A 1 280 ? -12.268 11.954 9.679 1.00 98.12 280 GLU A N 1
ATOM 2270 C CA . GLU A 1 280 ? -12.504 12.123 8.242 1.00 98.12 280 GLU A CA 1
ATOM 2271 C C . GLU A 1 280 ? -12.411 10.788 7.478 1.00 98.12 280 GLU A C 1
ATOM 2273 O O . GLU A 1 280 ? -11.746 9.850 7.938 1.00 98.12 280 GLU A O 1
ATOM 2278 N N . PRO A 1 281 ? -13.089 10.655 6.318 1.00 97.75 281 PRO A N 1
ATOM 2279 C CA . PRO A 1 281 ? -13.146 9.419 5.535 1.00 97.75 281 PRO A CA 1
ATOM 2280 C C . PRO A 1 281 ? -11.872 9.199 4.699 1.00 97.75 281 PRO A C 1
ATOM 2282 O O . PRO A 1 281 ? -11.929 8.935 3.500 1.00 97.75 281 PRO A O 1
ATOM 2285 N N . VAL A 1 282 ? -10.706 9.315 5.333 1.00 98.25 282 VAL A N 1
ATOM 2286 C CA . VAL A 1 282 ? -9.385 9.165 4.709 1.00 98.25 282 VAL A CA 1
ATOM 2287 C C . VAL A 1 282 ? -8.479 8.325 5.581 1.00 98.25 282 VAL A C 1
ATOM 2289 O O . VAL A 1 282 ? -8.614 8.358 6.799 1.00 98.25 282 VAL A O 1
ATOM 2292 N N . PHE A 1 283 ? -7.545 7.597 4.976 1.00 98.38 283 PHE A N 1
ATOM 2293 C CA . PHE A 1 283 ? -6.508 6.881 5.704 1.00 98.38 283 PHE A CA 1
ATOM 2294 C C . PHE A 1 283 ? -5.392 7.818 6.148 1.00 98.38 283 PHE A C 1
ATOM 2296 O O . PHE A 1 283 ? -5.049 8.783 5.459 1.00 98.38 283 PHE A O 1
ATOM 2303 N N . PHE A 1 28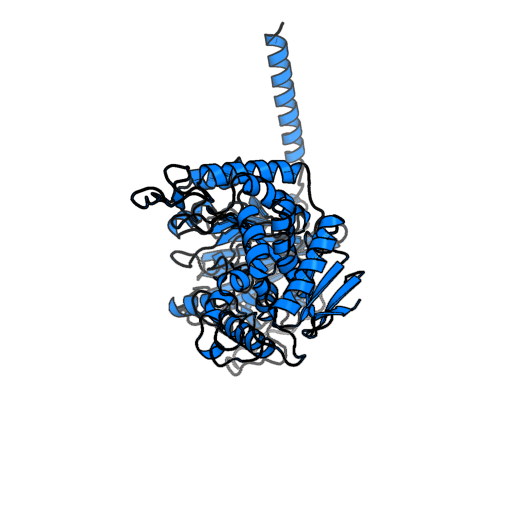4 ? -4.768 7.491 7.276 1.00 97.75 284 PHE A N 1
ATOM 2304 C CA . PHE A 1 284 ? -3.609 8.223 7.748 1.00 97.75 284 PHE A CA 1
ATOM 2305 C C . PHE A 1 284 ? -2.538 7.338 8.382 1.00 97.75 284 PHE A C 1
ATOM 2307 O O . PHE A 1 284 ? -2.806 6.283 8.963 1.00 97.75 284 PHE A O 1
ATOM 2314 N N . ILE A 1 285 ? -1.308 7.833 8.290 1.00 96.75 285 ILE A N 1
ATOM 2315 C CA . ILE A 1 285 ? -0.090 7.266 8.860 1.00 96.75 285 ILE A CA 1
ATOM 2316 C C . ILE A 1 285 ? 0.474 8.294 9.828 1.00 96.75 285 ILE A C 1
ATOM 2318 O O . ILE A 1 285 ? 0.590 9.476 9.506 1.00 96.75 285 ILE A O 1
ATOM 2322 N N . SER A 1 286 ? 0.793 7.860 11.039 1.00 95.06 286 SER A N 1
ATOM 2323 C CA . SER A 1 286 ? 1.266 8.755 12.091 1.00 95.06 286 SER A CA 1
ATOM 2324 C C . SER A 1 286 ? 2.114 7.988 13.089 1.00 95.06 286 SER A C 1
ATOM 2326 O O . SER A 1 286 ? 1.859 6.811 13.362 1.00 95.06 286 SER A O 1
ATOM 2328 N N . ASN A 1 287 ? 3.084 8.681 13.682 1.00 92.12 287 ASN A N 1
ATOM 2329 C CA . ASN A 1 287 ? 3.811 8.163 14.828 1.00 92.12 287 ASN A CA 1
ATOM 2330 C C . ASN A 1 287 ? 2.898 8.069 16.076 1.00 92.12 287 ASN A C 1
ATOM 2332 O O . ASN A 1 287 ? 1.728 8.466 16.062 1.00 92.12 287 ASN A O 1
ATOM 2336 N N . LEU A 1 288 ? 3.444 7.551 17.178 1.00 93.38 288 LEU A N 1
ATOM 2337 C CA . LEU A 1 288 ? 2.695 7.339 18.425 1.00 93.38 288 LEU A CA 1
ATOM 2338 C C . LEU A 1 288 ? 2.749 8.517 19.405 1.00 93.38 288 LEU A C 1
ATOM 2340 O O . LEU A 1 288 ? 2.238 8.400 20.519 1.00 93.38 288 LEU A O 1
ATOM 2344 N N . ASP A 1 289 ? 3.409 9.620 19.059 1.00 92.56 289 ASP A N 1
ATOM 2345 C CA . ASP A 1 289 ? 3.541 10.743 19.986 1.00 92.56 289 ASP A CA 1
ATOM 2346 C C . ASP A 1 289 ? 2.172 11.393 20.202 1.00 92.56 289 ASP A C 1
ATOM 2348 O O . ASP A 1 289 ? 1.411 11.606 19.254 1.00 92.56 289 ASP A O 1
ATOM 2352 N N . ASP A 1 290 ? 1.823 11.632 21.466 1.00 91.06 290 ASP A N 1
ATOM 2353 C CA . ASP A 1 290 ? 0.517 12.148 21.902 1.00 91.06 290 ASP A CA 1
ATOM 2354 C C . ASP A 1 290 ? -0.694 11.312 21.436 1.00 91.06 290 ASP A C 1
ATOM 2356 O O . ASP A 1 290 ? -1.830 11.790 21.416 1.00 91.06 290 ASP A O 1
ATOM 2360 N N . ALA A 1 291 ? -0.474 10.059 21.022 1.00 93.25 291 ALA A N 1
ATOM 2361 C CA . ALA A 1 291 ? -1.545 9.160 20.618 1.00 93.25 291 ALA A CA 1
ATOM 2362 C C . ALA A 1 291 ? -2.218 8.516 21.838 1.00 93.25 291 ALA A C 1
ATOM 2364 O O . ALA A 1 291 ? -1.556 8.022 22.753 1.00 93.25 291 ALA A O 1
ATOM 2365 N N . ASN A 1 292 ? -3.549 8.433 21.803 1.00 92.38 292 ASN A N 1
ATOM 2366 C CA . ASN A 1 292 ? -4.306 7.621 22.751 1.00 92.38 292 ASN A CA 1
ATOM 2367 C C . ASN A 1 292 ? -4.193 6.148 22.340 1.00 92.38 292 ASN A C 1
ATOM 2369 O O . ASN A 1 292 ? -4.757 5.728 21.327 1.00 92.38 292 ASN A O 1
ATOM 2373 N N . ILE A 1 293 ? -3.427 5.375 23.107 1.00 94.62 293 ILE A N 1
ATOM 2374 C CA . ILE A 1 293 ? -3.242 3.937 22.905 1.00 94.62 293 ILE A CA 1
ATOM 2375 C C . ILE A 1 293 ? -3.973 3.184 24.031 1.00 94.62 293 ILE A C 1
ATOM 2377 O O . ILE A 1 293 ? -3.808 3.535 25.207 1.00 94.62 293 ILE A O 1
ATOM 2381 N N . PRO A 1 294 ? -4.750 2.131 23.709 1.00 95.00 294 PRO A N 1
ATOM 2382 C CA . PRO A 1 294 ? -4.843 1.449 22.412 1.00 95.00 294 PRO A CA 1
ATOM 2383 C C . PRO A 1 294 ? -5.903 2.006 21.446 1.00 95.00 294 PRO A C 1
ATOM 2385 O O . PRO A 1 294 ? -6.094 1.416 20.391 1.00 95.00 294 PRO A O 1
ATOM 2388 N N . GLU A 1 295 ? -6.597 3.102 21.768 1.00 96.69 295 GLU A N 1
ATOM 2389 C CA . GLU A 1 295 ? -7.711 3.655 20.977 1.00 96.69 295 GLU A CA 1
ATOM 2390 C C . GLU A 1 295 ? -7.379 3.847 19.498 1.00 96.69 295 GLU A C 1
ATOM 2392 O O . GLU A 1 295 ? -8.208 3.542 18.642 1.00 96.69 295 GLU A O 1
ATOM 2397 N N . LEU A 1 296 ? -6.167 4.311 19.190 1.00 96.19 296 LEU A N 1
ATOM 2398 C CA . LEU A 1 296 ? -5.709 4.497 17.816 1.00 96.19 296 LEU A CA 1
ATOM 2399 C C . LEU A 1 296 ? -5.800 3.205 16.985 1.00 96.19 296 LEU A C 1
ATOM 2401 O O . LEU A 1 296 ? -6.185 3.260 15.822 1.00 96.19 296 LEU A O 1
ATOM 2405 N N . PHE A 1 297 ? -5.525 2.041 17.583 1.00 96.06 297 PHE A N 1
ATOM 2406 C CA . PHE A 1 297 ? -5.552 0.743 16.897 1.00 96.06 297 PHE A CA 1
ATOM 2407 C C . PHE A 1 297 ? -6.967 0.212 16.630 1.00 96.06 297 PHE A C 1
ATOM 2409 O O . PHE A 1 297 ? -7.137 -0.739 15.872 1.00 96.06 297 PHE A O 1
ATOM 2416 N N . TYR A 1 298 ? -7.991 0.839 17.214 1.00 97.69 298 TYR A N 1
ATOM 2417 C CA . TYR A 1 298 ? -9.393 0.564 16.901 1.00 97.69 298 TYR A CA 1
ATOM 2418 C C . TYR A 1 298 ? -9.914 1.436 15.749 1.00 97.69 298 TYR A C 1
ATOM 2420 O O . TYR A 1 298 ? -11.070 1.303 15.346 1.00 97.69 298 TYR A O 1
ATOM 2428 N N . ARG A 1 299 ? -9.107 2.338 15.188 1.00 97.69 299 ARG A N 1
ATOM 2429 C CA . ARG A 1 299 ? -9.530 3.178 14.066 1.00 97.69 299 ARG A CA 1
ATOM 2430 C C . ARG A 1 299 ? -9.215 2.503 12.737 1.00 97.69 299 ARG A C 1
ATOM 2432 O O . ARG A 1 299 ? -8.053 2.253 12.439 1.00 97.69 299 ARG A O 1
ATOM 2439 N N . SER A 1 300 ? -10.233 2.255 11.911 1.00 98.12 300 SER A N 1
ATOM 2440 C CA . SER A 1 300 ? -10.028 1.608 10.605 1.00 98.12 300 SER A CA 1
ATOM 2441 C C . SER A 1 300 ? -9.326 2.499 9.585 1.00 98.12 300 SER A C 1
ATOM 2443 O O . SER A 1 300 ? -8.794 1.998 8.601 1.00 98.12 300 SER A O 1
ATOM 2445 N N . ASN A 1 301 ? -9.304 3.814 9.816 1.00 97.62 301 ASN A N 1
ATOM 2446 C CA . ASN A 1 301 ? -8.544 4.750 9.000 1.00 97.62 301 ASN A CA 1
ATOM 2447 C C . ASN A 1 301 ? -7.070 4.909 9.422 1.00 97.62 301 ASN A C 1
ATOM 2449 O O . ASN A 1 301 ? -6.326 5.598 8.729 1.00 97.62 301 ASN A O 1
ATOM 2453 N N . TYR A 1 302 ? -6.612 4.273 10.504 1.00 97.38 302 TYR A N 1
ATOM 2454 C CA . TYR A 1 302 ? -5.192 4.272 10.861 1.00 97.38 302 TYR A CA 1
ATOM 2455 C C . TYR A 1 302 ? -4.450 3.131 10.153 1.00 97.38 302 TYR A C 1
ATOM 2457 O O . TYR A 1 302 ? -4.816 1.967 10.302 1.00 97.38 302 TYR A O 1
ATOM 2465 N N . LYS A 1 303 ? -3.389 3.459 9.404 1.00 95.75 303 LYS A N 1
ATOM 2466 C CA . LYS A 1 303 ? -2.603 2.491 8.614 1.00 95.75 303 LYS A CA 1
ATOM 2467 C C . LYS A 1 303 ? -1.263 2.089 9.238 1.00 95.75 303 LYS A C 1
ATOM 2469 O O . LYS A 1 303 ? -0.602 1.208 8.701 1.00 95.75 303 LYS A O 1
ATOM 2474 N N . GLY A 1 304 ? -0.884 2.678 10.374 1.00 95.12 304 GLY A N 1
ATOM 2475 C CA . GLY A 1 304 ? 0.356 2.354 11.086 1.00 95.12 304 GLY A CA 1
ATOM 2476 C C . GLY A 1 304 ? 1.374 3.497 11.113 1.00 95.12 304 GLY A C 1
ATOM 2477 O O . GLY A 1 304 ? 1.011 4.675 11.040 1.00 95.12 304 GLY A O 1
ATOM 2478 N N . LEU A 1 305 ? 2.652 3.142 11.286 1.00 94.81 305 LEU A N 1
ATOM 2479 C CA . LEU A 1 305 ? 3.762 4.087 11.471 1.00 94.81 305 LEU A CA 1
ATOM 2480 C C . LEU A 1 305 ? 4.410 4.524 10.163 1.00 94.81 305 LEU A C 1
ATOM 2482 O O . LEU A 1 305 ? 4.883 5.654 10.066 1.00 94.81 305 LEU A O 1
ATOM 2486 N N . VAL A 1 306 ? 4.456 3.620 9.189 1.00 93.94 306 VAL A N 1
ATOM 2487 C CA . VAL A 1 306 ? 5.113 3.842 7.900 1.00 93.94 306 VAL A CA 1
ATOM 2488 C C . VAL A 1 306 ? 4.134 3.688 6.749 1.00 93.94 306 VAL A C 1
ATOM 2490 O O . VAL A 1 306 ? 3.209 2.880 6.824 1.00 93.94 306 VAL A O 1
ATOM 2493 N N . GLN A 1 307 ? 4.346 4.475 5.694 1.00 95.00 307 GLN A N 1
ATOM 2494 C CA . GLN A 1 307 ? 3.586 4.377 4.450 1.00 95.00 307 GLN A CA 1
ATOM 2495 C C . GLN A 1 307 ? 4.082 3.241 3.559 1.00 95.00 307 GLN A C 1
ATOM 2497 O O . GLN A 1 307 ? 3.284 2.626 2.862 1.00 95.00 307 GLN A O 1
ATOM 2502 N N . PHE A 1 308 ? 5.395 3.016 3.551 1.00 96.06 308 PHE A N 1
ATOM 2503 C CA . PHE A 1 308 ? 6.070 2.094 2.651 1.00 96.06 308 PHE A CA 1
ATOM 2504 C C . PHE A 1 308 ? 7.440 1.675 3.198 1.00 96.06 308 PHE A C 1
ATOM 2506 O O . PHE A 1 308 ? 7.974 2.310 4.113 1.00 96.06 308 PHE A O 1
ATOM 2513 N N . MET A 1 309 ? 8.019 0.632 2.600 1.00 97.12 309 MET A N 1
ATOM 2514 C CA . MET A 1 309 ? 9.441 0.300 2.711 1.00 97.12 309 MET A CA 1
ATOM 2515 C C . MET A 1 309 ? 10.236 1.005 1.615 1.00 97.12 309 MET A C 1
ATOM 2517 O O . MET A 1 309 ? 9.902 0.872 0.447 1.00 97.12 309 MET A O 1
ATOM 2521 N N . ASP A 1 310 ? 11.279 1.738 1.988 1.00 95.31 310 ASP A N 1
ATOM 2522 C CA . ASP A 1 310 ? 12.034 2.588 1.060 1.00 95.31 310 ASP A CA 1
ATOM 2523 C C . ASP A 1 310 ? 13.185 1.832 0.370 1.00 95.31 310 ASP A C 1
ATOM 2525 O O . ASP A 1 310 ? 14.107 1.351 1.054 1.00 95.31 310 ASP A O 1
ATOM 2529 N N . GLU A 1 311 ? 13.073 1.715 -0.958 1.00 94.56 311 GLU A N 1
ATOM 2530 C CA . GLU A 1 311 ? 14.039 1.217 -1.953 1.00 94.56 311 GLU A CA 1
ATOM 2531 C C . GLU A 1 311 ? 14.886 -0.002 -1.517 1.00 94.56 311 GLU A C 1
ATOM 2533 O O . GLU A 1 311 ? 16.128 0.044 -1.491 1.00 94.56 311 GLU A O 1
ATOM 2538 N N . PRO A 1 312 ? 14.274 -1.114 -1.078 1.00 95.19 312 PRO A N 1
ATOM 2539 C CA . PRO A 1 312 ? 15.022 -2.214 -0.506 1.00 95.19 312 PRO A CA 1
ATOM 2540 C C . PRO A 1 312 ? 15.798 -3.015 -1.565 1.00 95.19 312 PRO A C 1
ATOM 2542 O O . PRO A 1 312 ? 16.845 -3.552 -1.201 1.00 95.19 312 PRO A O 1
ATOM 2545 N N . VAL A 1 313 ? 15.392 -3.052 -2.845 1.00 94.94 313 VAL A N 1
ATOM 2546 C CA . VAL A 1 313 ? 16.215 -3.651 -3.915 1.00 94.94 313 VAL A CA 1
ATOM 2547 C C . VAL A 1 313 ? 17.431 -2.782 -4.194 1.00 94.94 313 VAL A C 1
ATOM 2549 O O . VAL A 1 313 ? 18.544 -3.308 -4.227 1.00 94.94 313 VAL A O 1
ATOM 2552 N N . TYR A 1 314 ? 17.263 -1.466 -4.342 1.00 91.56 314 TYR A N 1
ATOM 2553 C CA . TYR A 1 314 ? 18.396 -0.552 -4.532 1.00 91.56 314 TYR A CA 1
ATOM 2554 C C . TYR A 1 314 ? 19.428 -0.673 -3.402 1.00 91.56 314 TYR A C 1
ATOM 2556 O O . TYR A 1 314 ? 20.631 -0.804 -3.650 1.00 91.56 314 TYR A O 1
ATOM 2564 N N . LEU A 1 315 ? 18.960 -0.712 -2.154 1.00 92.06 315 LEU A N 1
ATOM 2565 C CA . LEU A 1 315 ? 19.826 -0.850 -0.986 1.00 92.06 315 LEU A CA 1
ATOM 2566 C C . LEU A 1 315 ? 20.480 -2.236 -0.902 1.00 92.06 315 LEU A C 1
ATOM 2568 O O . LEU A 1 315 ? 21.647 -2.330 -0.514 1.00 92.06 315 LEU A O 1
ATOM 2572 N N . ALA A 1 316 ? 19.779 -3.295 -1.315 1.00 91.75 316 ALA A N 1
ATOM 2573 C CA . ALA A 1 316 ? 20.358 -4.630 -1.423 1.00 91.75 316 ALA A CA 1
ATOM 2574 C C . ALA A 1 316 ? 21.444 -4.687 -2.510 1.00 91.75 316 ALA A C 1
ATOM 2576 O O . ALA A 1 316 ? 22.529 -5.198 -2.245 1.00 91.75 316 ALA A O 1
ATOM 2577 N N . MET A 1 317 ? 21.212 -4.091 -3.688 1.00 88.38 317 MET A N 1
ATOM 2578 C CA . MET A 1 317 ? 22.185 -3.996 -4.793 1.00 88.38 317 MET A CA 1
ATOM 2579 C C . MET A 1 317 ? 23.494 -3.302 -4.393 1.00 88.38 317 MET A C 1
ATOM 2581 O O . MET A 1 317 ? 24.555 -3.612 -4.929 1.00 88.38 317 MET A O 1
ATOM 2585 N N . ALA A 1 318 ? 23.436 -2.366 -3.446 1.00 85.88 318 ALA A N 1
ATOM 2586 C CA . ALA A 1 318 ? 24.614 -1.695 -2.903 1.00 85.88 318 ALA A CA 1
ATOM 2587 C C . ALA A 1 318 ? 25.324 -2.497 -1.791 1.00 85.88 318 ALA A C 1
ATOM 2589 O O . ALA A 1 318 ? 26.384 -2.086 -1.311 1.00 85.88 318 ALA A O 1
ATOM 2590 N N . HIS A 1 319 ? 24.758 -3.623 -1.344 1.00 88.19 319 HIS A N 1
ATOM 2591 C CA . HIS A 1 319 ? 25.295 -4.393 -0.232 1.00 88.19 319 HIS A CA 1
ATOM 2592 C C . HIS A 1 319 ? 26.545 -5.186 -0.633 1.00 88.19 319 HIS A C 1
ATOM 2594 O O . HIS A 1 319 ? 26.584 -5.873 -1.654 1.00 88.19 319 HIS A O 1
ATOM 2600 N N . LYS A 1 320 ? 27.561 -5.174 0.239 1.00 85.06 320 LYS A N 1
ATOM 2601 C CA . LYS A 1 320 ? 28.843 -5.868 0.016 1.00 85.06 320 LYS A CA 1
ATOM 2602 C C . LYS A 1 320 ? 28.691 -7.370 -0.261 1.00 85.06 320 LYS A C 1
ATOM 2604 O O . LYS A 1 320 ? 29.491 -7.945 -0.977 1.00 85.06 320 LYS A O 1
ATOM 2609 N N . ASP A 1 321 ? 27.661 -8.024 0.273 1.00 83.62 321 ASP A N 1
ATOM 2610 C CA . ASP A 1 321 ? 27.496 -9.475 0.095 1.00 83.62 321 ASP A CA 1
ATOM 2611 C C . ASP A 1 321 ? 27.105 -9.856 -1.344 1.00 83.62 321 ASP A C 1
ATOM 2613 O O . ASP A 1 321 ? 27.220 -11.027 -1.732 1.00 83.62 321 ASP A O 1
ATOM 2617 N N . LEU A 1 322 ? 26.657 -8.881 -2.146 1.00 86.12 322 LEU A N 1
ATOM 2618 C CA . LEU A 1 322 ? 26.416 -9.079 -3.568 1.00 86.12 322 LEU A CA 1
ATOM 2619 C C . LEU A 1 322 ? 27.686 -8.998 -4.411 1.00 86.12 322 LEU A C 1
ATOM 2621 O O . LEU A 1 322 ? 27.688 -9.599 -5.486 1.00 86.12 322 LEU A O 1
ATOM 2625 N N . THR A 1 323 ? 28.760 -8.350 -3.941 1.00 79.75 323 THR A N 1
ATOM 2626 C CA . THR A 1 323 ? 29.969 -8.116 -4.756 1.00 79.75 323 THR A CA 1
ATOM 2627 C C . THR A 1 323 ? 30.639 -9.419 -5.179 1.00 79.75 323 THR A C 1
ATOM 2629 O O . THR A 1 323 ? 31.095 -9.535 -6.308 1.00 79.75 323 THR A O 1
ATOM 2632 N N . GLU A 1 324 ? 30.599 -10.445 -4.328 1.00 82.94 324 GLU A N 1
ATOM 2633 C CA . GLU A 1 324 ? 31.178 -11.767 -4.611 1.00 82.94 324 GLU A CA 1
ATOM 2634 C C . GLU A 1 324 ? 30.278 -12.670 -5.471 1.00 82.94 324 GLU A C 1
ATOM 2636 O O . GLU A 1 324 ? 30.649 -13.797 -5.805 1.00 82.94 324 GLU A O 1
ATOM 2641 N N . THR A 1 325 ? 29.066 -12.224 -5.802 1.00 90.19 325 THR A N 1
ATOM 2642 C CA . THR A 1 325 ? 28.086 -13.066 -6.494 1.00 90.19 325 THR A CA 1
ATOM 2643 C C . THR A 1 325 ? 28.366 -13.117 -7.984 1.00 90.19 325 THR A C 1
ATOM 2645 O O . THR A 1 325 ? 28.536 -12.085 -8.628 1.00 90.19 325 THR A O 1
ATOM 2648 N N . ARG A 1 326 ? 28.404 -14.329 -8.546 1.00 91.25 326 ARG A N 1
ATOM 2649 C CA . ARG A 1 326 ? 28.848 -14.545 -9.933 1.00 91.25 326 ARG A CA 1
ATOM 2650 C C . ARG A 1 326 ? 27.763 -15.001 -10.881 1.00 91.25 326 ARG A C 1
ATOM 2652 O O . ARG A 1 326 ? 27.952 -14.916 -12.092 1.00 91.25 326 ARG A O 1
ATOM 2659 N N . ILE A 1 327 ? 26.655 -15.499 -10.344 1.00 92.44 327 ILE A N 1
ATOM 2660 C CA . ILE A 1 327 ? 25.534 -15.979 -11.141 1.00 92.44 327 ILE A CA 1
ATOM 2661 C C . ILE A 1 327 ? 24.252 -15.225 -10.767 1.00 92.44 327 ILE A C 1
ATOM 2663 O O . ILE A 1 327 ? 24.031 -14.961 -9.583 1.00 92.44 327 ILE A O 1
ATOM 2667 N N . PRO A 1 328 ? 23.400 -14.871 -11.748 1.00 94.81 328 PRO A N 1
ATOM 2668 C CA . PRO A 1 328 ? 22.223 -14.035 -11.505 1.00 94.81 328 PRO A CA 1
ATOM 2669 C C . PRO A 1 328 ? 21.245 -14.599 -10.466 1.00 94.81 328 PRO A C 1
ATOM 2671 O O . PRO A 1 328 ? 20.712 -13.843 -9.660 1.00 94.81 328 PRO A O 1
ATOM 2674 N N . VAL A 1 329 ? 21.044 -15.922 -10.449 1.00 95.38 329 VAL A N 1
ATOM 2675 C CA . VAL A 1 329 ? 20.139 -16.605 -9.506 1.00 95.38 329 VAL A CA 1
ATOM 2676 C C . VAL A 1 329 ? 20.584 -16.408 -8.054 1.00 95.38 329 VAL A C 1
ATOM 2678 O O . VAL A 1 329 ? 19.775 -16.047 -7.205 1.00 95.38 329 VAL A O 1
ATOM 2681 N N . GLU A 1 330 ? 21.880 -16.569 -7.767 1.00 94.88 330 GLU A N 1
ATOM 2682 C CA . GLU A 1 330 ? 22.416 -16.333 -6.420 1.00 94.88 330 GLU A CA 1
ATOM 2683 C C . GLU A 1 330 ? 22.260 -14.869 -5.994 1.00 94.88 330 GLU A C 1
ATOM 2685 O O . GLU A 1 330 ? 22.033 -14.593 -4.816 1.00 94.88 330 GLU A O 1
ATOM 2690 N N . ALA A 1 331 ? 22.390 -13.925 -6.934 1.00 95.00 331 ALA A N 1
ATOM 2691 C CA . ALA A 1 331 ? 22.248 -12.503 -6.634 1.00 95.00 331 ALA A CA 1
ATOM 2692 C C . ALA A 1 331 ? 20.798 -12.183 -6.263 1.00 95.00 331 ALA A C 1
ATOM 2694 O O . ALA A 1 331 ? 20.556 -11.575 -5.222 1.00 95.00 331 ALA A O 1
ATOM 2695 N N . ALA A 1 332 ? 19.848 -12.682 -7.055 1.00 95.88 332 ALA A N 1
ATOM 2696 C CA . ALA A 1 332 ? 18.426 -12.584 -6.767 1.00 95.88 332 ALA A CA 1
ATOM 2697 C C . ALA A 1 332 ? 18.062 -13.156 -5.390 1.00 95.88 332 ALA A C 1
ATOM 2699 O O . ALA A 1 332 ? 17.424 -12.474 -4.592 1.00 95.88 332 ALA A O 1
ATOM 2700 N N . ASP A 1 333 ? 18.501 -14.377 -5.072 1.00 95.81 333 ASP A N 1
ATOM 2701 C CA . ASP A 1 333 ? 18.168 -15.016 -3.793 1.00 95.81 333 ASP A CA 1
ATOM 2702 C C . ASP A 1 333 ? 18.767 -14.277 -2.590 1.00 95.81 333 ASP A C 1
ATOM 2704 O O . ASP A 1 333 ? 18.116 -14.141 -1.550 1.00 95.81 333 ASP A O 1
ATOM 2708 N N . LYS A 1 334 ? 19.984 -13.736 -2.730 1.00 95.81 334 LYS A N 1
ATOM 2709 C CA . LYS A 1 334 ? 20.582 -12.870 -1.706 1.00 95.81 334 LYS A CA 1
ATOM 2710 C C . LYS A 1 334 ? 19.787 -11.582 -1.516 1.00 95.81 334 LYS A C 1
ATOM 2712 O O . LYS A 1 334 ? 19.541 -11.209 -0.370 1.00 95.81 334 LYS A O 1
ATOM 2717 N N . VAL A 1 335 ? 19.366 -10.932 -2.603 1.00 95.69 335 VAL A N 1
ATOM 2718 C CA . VAL A 1 335 ? 18.514 -9.736 -2.533 1.00 95.69 335 VAL A CA 1
ATOM 2719 C C . VAL A 1 335 ? 17.204 -10.056 -1.812 1.00 95.69 335 VAL A C 1
ATOM 2721 O O . VAL A 1 335 ? 16.877 -9.390 -0.834 1.00 95.69 335 VAL A O 1
ATOM 2724 N N . VAL A 1 336 ? 16.506 -11.129 -2.198 1.00 97.31 336 VAL A N 1
ATOM 2725 C CA . VAL A 1 336 ? 15.263 -11.577 -1.539 1.00 97.31 336 VAL A CA 1
ATOM 2726 C C . VAL A 1 336 ? 15.481 -11.807 -0.042 1.00 97.31 336 VAL A C 1
ATOM 2728 O O . VAL A 1 336 ? 14.677 -11.360 0.779 1.00 97.31 336 VAL A O 1
ATOM 2731 N N . SER A 1 337 ? 16.578 -12.472 0.334 1.00 96.69 337 SER A N 1
ATOM 2732 C CA . SER A 1 337 ? 16.913 -12.723 1.739 1.00 96.69 337 SER A CA 1
ATOM 2733 C C . SER A 1 337 ? 17.140 -11.428 2.522 1.00 96.69 337 SER A C 1
ATOM 2735 O O . SER A 1 337 ? 16.622 -11.299 3.629 1.00 96.69 337 SER A O 1
ATOM 2737 N N . GLN A 1 338 ? 17.881 -10.467 1.964 1.00 95.75 338 GLN A N 1
ATOM 2738 C CA . GLN A 1 338 ? 18.162 -9.181 2.614 1.00 95.75 338 GLN A CA 1
ATOM 2739 C C . GLN A 1 338 ? 16.896 -8.331 2.772 1.00 95.75 338 GLN A C 1
ATOM 2741 O O . GLN A 1 338 ? 16.672 -7.741 3.831 1.00 95.75 338 GLN A O 1
ATOM 2746 N N . ILE A 1 339 ? 16.036 -8.305 1.748 1.00 97.06 339 ILE A N 1
ATOM 2747 C CA . ILE A 1 339 ? 14.746 -7.610 1.810 1.00 97.06 339 ILE A CA 1
ATOM 2748 C C . ILE A 1 339 ? 13.875 -8.240 2.897 1.00 97.06 339 ILE A C 1
ATOM 2750 O O . ILE A 1 339 ? 13.362 -7.523 3.755 1.00 97.06 339 ILE A O 1
ATOM 2754 N N . ARG A 1 340 ? 13.753 -9.576 2.917 1.00 97.38 340 ARG A N 1
ATOM 2755 C CA . ARG A 1 340 ? 12.962 -10.293 3.927 1.00 97.38 340 ARG A CA 1
ATOM 2756 C C . ARG A 1 340 ? 13.491 -10.045 5.336 1.00 97.38 340 ARG A C 1
ATOM 2758 O O . ARG A 1 340 ? 12.698 -9.804 6.242 1.00 97.38 340 ARG A O 1
ATOM 2765 N N . GLU A 1 341 ? 14.806 -10.093 5.532 1.00 96.00 341 GLU A N 1
ATOM 2766 C CA . GLU A 1 341 ? 15.424 -9.808 6.829 1.00 96.00 341 GLU A CA 1
ATOM 2767 C C . GLU A 1 341 ? 15.052 -8.404 7.313 1.00 96.00 341 GLU A C 1
ATOM 2769 O O . GLU A 1 341 ? 14.587 -8.247 8.442 1.00 96.00 341 GLU A O 1
ATOM 2774 N N . ARG A 1 342 ? 15.178 -7.394 6.446 1.00 95.44 342 ARG A N 1
ATOM 2775 C CA . ARG A 1 342 ? 14.834 -6.011 6.788 1.00 95.44 342 ARG A CA 1
ATOM 2776 C C . ARG A 1 342 ? 13.332 -5.821 7.014 1.00 95.44 342 ARG A C 1
ATOM 2778 O O . ARG A 1 342 ? 12.964 -5.120 7.954 1.00 95.44 342 ARG A O 1
ATOM 2785 N N . PHE A 1 343 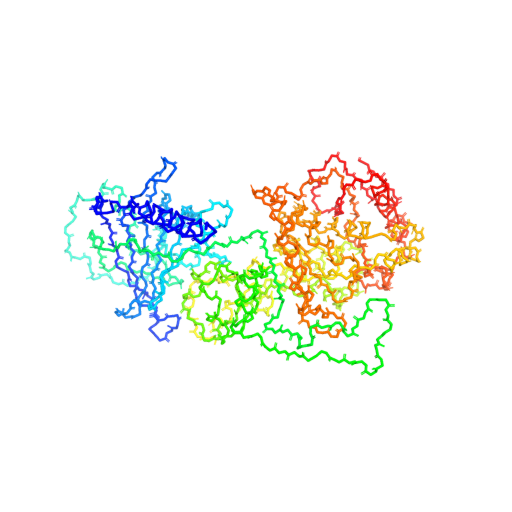? 12.476 -6.456 6.214 1.00 96.75 343 PHE A N 1
ATOM 2786 C CA . PHE A 1 343 ? 11.020 -6.410 6.383 1.00 96.75 343 PHE A CA 1
ATOM 2787 C C . PHE A 1 343 ? 10.571 -7.063 7.694 1.00 96.75 343 PHE A C 1
ATOM 2789 O O . PHE A 1 343 ? 9.670 -6.563 8.355 1.00 96.75 343 PHE A O 1
ATOM 2796 N N . LEU A 1 344 ? 11.218 -8.145 8.131 1.00 95.62 344 LEU A N 1
ATOM 2797 C CA . LEU A 1 344 ? 10.908 -8.809 9.401 1.00 95.62 344 LEU A CA 1
ATOM 2798 C C . LEU A 1 344 ? 11.659 -8.208 10.606 1.00 95.62 344 LEU A C 1
ATOM 2800 O O . LEU A 1 344 ? 11.509 -8.698 11.727 1.00 95.62 344 LEU A O 1
ATOM 2804 N N . ALA A 1 345 ? 12.484 -7.176 10.420 1.00 95.00 345 ALA A N 1
ATOM 2805 C CA . ALA A 1 345 ? 13.284 -6.579 11.490 1.00 95.00 345 ALA A CA 1
ATOM 2806 C C . ALA A 1 345 ? 12.471 -5.655 12.424 1.00 95.00 345 ALA A C 1
ATOM 2808 O O . ALA A 1 345 ? 11.281 -5.406 12.230 1.00 95.00 345 ALA A O 1
ATOM 2809 N N . ASP A 1 346 ? 13.153 -5.115 13.438 1.00 94.06 346 ASP A N 1
ATOM 2810 C CA . ASP A 1 346 ? 12.625 -4.115 14.384 1.00 94.06 346 ASP A CA 1
ATOM 2811 C C . ASP A 1 346 ? 12.966 -2.659 13.986 1.00 94.06 346 ASP A C 1
ATOM 2813 O O . ASP A 1 346 ? 12.580 -1.703 14.670 1.00 94.06 346 ASP A O 1
ATOM 2817 N N . GLY A 1 347 ? 13.738 -2.487 12.904 1.00 92.81 347 GLY A N 1
ATOM 2818 C CA . GLY A 1 347 ? 14.167 -1.184 12.380 1.00 92.81 347 GLY A CA 1
ATOM 2819 C C . GLY A 1 347 ? 13.010 -0.358 11.814 1.00 92.81 347 GLY A C 1
ATOM 2820 O O . GLY A 1 347 ? 11.896 -0.848 11.723 1.00 92.81 347 GLY A O 1
ATOM 2821 N N . SER A 1 348 ? 13.265 0.885 11.395 1.00 89.88 348 SER A N 1
ATOM 2822 C CA . SER A 1 348 ? 12.215 1.856 11.016 1.00 89.88 348 SER A CA 1
ATOM 2823 C C . SER A 1 348 ? 11.227 1.379 9.945 1.00 89.88 348 SER A C 1
ATOM 2825 O O . SER A 1 348 ? 10.085 1.814 9.956 1.00 89.88 348 SER A O 1
ATOM 2827 N N . TYR A 1 349 ? 11.653 0.487 9.047 1.00 92.50 349 TYR A N 1
ATOM 2828 C CA . TYR A 1 349 ? 10.823 -0.105 7.989 1.00 92.50 349 TYR A CA 1
ATOM 2829 C C . TYR A 1 349 ? 10.463 -1.577 8.238 1.00 92.50 349 TYR A C 1
ATOM 2831 O O . TYR A 1 349 ? 9.928 -2.243 7.357 1.00 92.50 349 TYR A O 1
ATOM 2839 N N . GLY A 1 350 ? 10.819 -2.114 9.401 1.00 94.88 350 GLY A N 1
ATOM 2840 C CA . GLY A 1 350 ? 10.522 -3.491 9.760 1.00 94.88 350 GLY A CA 1
ATOM 2841 C C . GLY A 1 350 ? 9.106 -3.627 10.313 1.00 94.88 350 GLY A C 1
ATOM 2842 O O . GLY A 1 350 ? 8.617 -2.758 11.037 1.00 94.88 350 GLY A O 1
ATOM 2843 N N . SER A 1 351 ? 8.448 -4.745 10.028 1.00 94.94 351 SER A N 1
ATOM 2844 C CA . SER A 1 351 ? 7.074 -5.017 10.455 1.00 94.94 351 SER A CA 1
ATOM 2845 C C . SER A 1 351 ? 6.917 -5.044 11.976 1.00 94.94 351 SER A C 1
ATOM 2847 O O . SER A 1 351 ? 5.838 -4.752 12.489 1.00 94.94 351 SER A O 1
ATOM 2849 N N . ARG A 1 352 ? 7.997 -5.302 12.727 1.00 95.31 352 ARG A N 1
ATOM 2850 C CA . ARG A 1 352 ? 8.011 -5.300 14.200 1.00 95.31 352 ARG A CA 1
ATOM 2851 C C . ARG A 1 352 ? 8.377 -3.949 14.821 1.00 95.31 352 ARG A C 1
ATOM 2853 O O . ARG A 1 352 ? 8.402 -3.827 16.051 1.00 95.31 352 ARG A O 1
ATOM 2860 N N . HIS A 1 353 ? 8.599 -2.911 14.011 1.00 95.56 353 HIS A N 1
ATOM 2861 C CA . HIS A 1 353 ? 8.952 -1.576 14.497 1.00 95.56 353 HIS A CA 1
ATOM 2862 C C . HIS A 1 353 ? 7.930 -1.021 15.495 1.00 95.56 353 HIS A C 1
ATOM 2864 O O . HIS A 1 353 ? 8.297 -0.529 16.564 1.00 95.56 353 HIS A O 1
ATOM 2870 N N . LEU A 1 354 ? 6.637 -1.164 15.182 1.00 94.44 354 LEU A N 1
ATOM 2871 C CA . LEU A 1 354 ? 5.542 -0.695 16.031 1.00 94.44 354 LEU A CA 1
ATOM 2872 C C . LEU A 1 354 ? 5.555 -1.359 17.415 1.00 94.44 354 LEU A C 1
ATOM 2874 O O . LEU A 1 354 ? 5.470 -0.673 18.435 1.00 94.44 354 LEU A O 1
ATOM 2878 N N . ASN A 1 355 ? 5.728 -2.679 17.464 1.00 94.69 355 ASN A N 1
ATOM 2879 C CA . ASN A 1 355 ? 5.861 -3.430 18.712 1.00 94.69 355 ASN A CA 1
ATOM 2880 C C . ASN A 1 355 ? 7.071 -2.973 19.537 1.00 94.69 355 ASN A C 1
ATOM 2882 O O . ASN A 1 355 ? 6.957 -2.779 20.749 1.00 94.69 355 ASN A O 1
ATOM 2886 N N . THR A 1 356 ? 8.211 -2.745 18.886 1.00 95.12 356 THR A N 1
ATOM 2887 C CA . THR A 1 356 ? 9.426 -2.251 19.546 1.00 95.12 356 THR A CA 1
ATOM 2888 C C . THR A 1 356 ? 9.233 -0.845 20.117 1.00 95.12 356 THR A C 1
ATOM 2890 O O . THR A 1 356 ? 9.558 -0.611 21.284 1.00 95.12 356 THR A O 1
ATOM 2893 N N . LEU A 1 357 ? 8.636 0.075 19.355 1.00 94.88 357 LEU A N 1
ATOM 2894 C CA . LEU A 1 357 ? 8.387 1.449 19.796 1.00 94.88 357 LEU A CA 1
ATOM 2895 C C . LEU A 1 357 ? 7.417 1.509 20.988 1.00 94.88 357 LEU A C 1
ATOM 2897 O O . LEU A 1 357 ? 7.634 2.275 21.928 1.00 94.88 357 LEU A O 1
ATOM 2901 N N . LEU A 1 358 ? 6.372 0.678 20.985 1.00 94.94 358 LEU A N 1
ATOM 2902 C CA . LEU A 1 358 ? 5.444 0.559 22.113 1.00 94.94 358 LEU A CA 1
ATOM 2903 C C . LEU A 1 358 ? 6.168 0.100 23.386 1.00 94.94 358 LEU A C 1
ATOM 2905 O O . LEU A 1 358 ? 6.038 0.742 24.430 1.00 94.94 358 LEU A O 1
ATOM 2909 N N . LYS A 1 359 ? 6.993 -0.951 23.304 1.00 94.62 359 LYS A N 1
ATOM 2910 C CA . LYS A 1 359 ? 7.782 -1.429 24.454 1.00 94.62 359 LYS A CA 1
ATOM 2911 C C . LYS A 1 359 ? 8.731 -0.351 24.982 1.00 94.62 359 LYS A C 1
ATOM 2913 O O . LYS A 1 359 ? 8.803 -0.137 26.189 1.00 94.62 359 LYS A O 1
ATOM 2918 N N . GLN A 1 360 ? 9.409 0.375 24.091 1.00 93.81 360 GLN A N 1
ATOM 2919 C CA . GLN A 1 360 ? 10.292 1.488 24.464 1.00 93.81 360 GLN A CA 1
ATOM 2920 C C . GLN A 1 360 ? 9.544 2.632 25.166 1.00 93.81 360 GLN A C 1
ATOM 2922 O O . GLN A 1 360 ? 10.099 3.269 26.058 1.00 93.81 360 GLN A O 1
ATOM 2927 N N . LYS A 1 361 ? 8.276 2.867 24.810 1.00 92.50 361 LYS A N 1
ATOM 2928 C CA . LYS A 1 361 ? 7.392 3.844 25.466 1.00 92.50 361 LYS A CA 1
ATOM 2929 C C . LYS A 1 361 ? 6.736 3.321 26.757 1.00 92.50 361 LYS A C 1
ATOM 2931 O O . LYS A 1 361 ? 5.899 4.015 27.325 1.00 92.50 361 LYS A O 1
ATOM 2936 N N . GLY A 1 362 ? 7.106 2.130 27.238 1.00 93.25 362 GLY A N 1
ATOM 2937 C CA . GLY A 1 362 ? 6.616 1.567 28.502 1.00 93.25 362 GLY A CA 1
ATOM 2938 C C . GLY A 1 362 ? 5.267 0.847 28.410 1.00 93.25 362 GLY A C 1
ATOM 2939 O O . GLY A 1 362 ? 4.643 0.590 29.442 1.00 93.25 362 GLY A O 1
ATOM 2940 N N . TYR A 1 363 ? 4.806 0.516 27.198 1.00 94.44 363 TYR A N 1
ATOM 2941 C CA . TYR A 1 363 ? 3.631 -0.333 27.022 1.00 94.44 363 TYR A CA 1
ATOM 2942 C C . TYR A 1 363 ? 3.976 -1.787 27.338 1.00 94.44 363 TYR A C 1
ATOM 2944 O O . TYR A 1 363 ? 4.883 -2.379 26.751 1.00 94.44 363 TYR A O 1
ATOM 2952 N N . ASP A 1 364 ? 3.212 -2.365 28.255 1.00 94.75 364 ASP A N 1
ATOM 2953 C CA . ASP A 1 364 ? 3.228 -3.782 28.565 1.00 94.75 364 ASP A CA 1
ATOM 2954 C C . ASP A 1 364 ? 2.258 -4.496 27.628 1.00 94.75 364 ASP A C 1
ATOM 2956 O O . ASP A 1 364 ? 1.034 -4.388 27.739 1.00 94.75 364 ASP A O 1
ATOM 2960 N N . LEU A 1 365 ? 2.840 -5.196 26.663 1.00 93.88 365 LEU A N 1
ATOM 2961 C CA . LEU A 1 365 ? 2.114 -5.872 25.600 1.00 93.88 365 LEU A CA 1
ATOM 2962 C C . LEU A 1 365 ? 1.699 -7.298 25.983 1.00 93.88 365 LEU A C 1
ATOM 2964 O O . LEU A 1 365 ? 1.069 -7.965 25.170 1.00 93.88 365 LEU A O 1
ATOM 2968 N N . GLY A 1 366 ? 2.038 -7.787 27.184 1.00 92.12 366 GLY A N 1
ATOM 2969 C CA . GLY A 1 366 ? 1.759 -9.167 27.581 1.00 92.12 366 GLY A CA 1
ATOM 2970 C C . GLY A 1 366 ? 2.285 -10.169 26.546 1.00 92.12 366 GLY A C 1
ATOM 2971 O O . GLY A 1 366 ? 3.473 -10.165 26.226 1.00 92.12 366 GLY A O 1
ATOM 2972 N N . ASN A 1 367 ? 1.401 -11.010 26.001 1.00 90.38 367 ASN A N 1
ATOM 2973 C CA . ASN A 1 367 ? 1.721 -11.937 24.908 1.00 90.38 367 ASN A CA 1
ATOM 2974 C C . ASN A 1 367 ? 1.392 -11.413 23.493 1.00 90.38 367 ASN A C 1
ATOM 2976 O O . ASN A 1 367 ? 1.399 -12.204 22.551 1.00 90.38 367 ASN A O 1
ATOM 2980 N N . LEU A 1 368 ? 1.101 -10.116 23.321 1.00 91.12 368 LEU A N 1
ATOM 2981 C CA . LEU A 1 368 ? 0.922 -9.539 21.989 1.00 91.12 368 LEU A CA 1
ATOM 2982 C C . LEU A 1 368 ? 2.243 -9.450 21.230 1.00 91.12 368 LEU A C 1
ATOM 2984 O O . LEU A 1 368 ? 3.264 -9.009 21.759 1.00 91.12 368 LEU A O 1
ATOM 2988 N N . GLU A 1 369 ? 2.154 -9.739 19.938 1.00 88.88 369 GLU A N 1
ATOM 2989 C CA . GLU A 1 369 ? 3.147 -9.359 18.946 1.00 88.88 369 GLU A CA 1
ATOM 2990 C C . GLU A 1 369 ? 2.447 -8.513 17.883 1.00 88.88 369 GLU A C 1
ATOM 2992 O O . GLU A 1 369 ? 1.668 -9.011 17.072 1.00 88.88 369 GLU A O 1
ATOM 2997 N N . ILE A 1 370 ? 2.662 -7.199 17.944 1.00 91.50 370 ILE A N 1
ATOM 2998 C CA . ILE A 1 370 ? 2.045 -6.266 17.000 1.00 91.50 370 ILE A CA 1
ATOM 2999 C C . ILE A 1 370 ? 2.949 -6.151 15.775 1.00 91.50 370 ILE A C 1
ATOM 3001 O O . ILE A 1 370 ? 4.079 -5.675 15.875 1.00 91.50 370 ILE A O 1
ATOM 3005 N N . VAL A 1 371 ? 2.430 -6.544 14.618 1.00 92.94 371 VAL A N 1
ATOM 3006 C CA . VAL A 1 371 ? 3.120 -6.386 13.338 1.00 92.94 371 VAL A CA 1
ATOM 3007 C C . VAL A 1 371 ? 2.344 -5.434 12.437 1.00 92.94 371 VAL A C 1
ATOM 3009 O O . VAL A 1 371 ? 1.114 -5.459 12.415 1.00 92.94 371 VAL A O 1
ATOM 3012 N N . GLN A 1 372 ? 3.072 -4.573 11.731 1.00 94.19 372 GLN A N 1
ATOM 3013 C CA . GLN A 1 372 ? 2.562 -3.789 10.612 1.00 94.19 372 GLN A CA 1
ATOM 3014 C C . GLN A 1 372 ? 3.102 -4.431 9.329 1.00 94.19 372 GLN A C 1
ATOM 3016 O O . GLN A 1 372 ? 4.287 -4.321 9.040 1.00 94.19 372 GLN A O 1
ATOM 3021 N N . ASP A 1 373 ? 2.262 -5.140 8.588 1.00 92.69 373 ASP A N 1
ATOM 3022 C CA . ASP A 1 373 ? 2.626 -5.904 7.384 1.00 92.69 373 ASP A CA 1
ATOM 3023 C C . ASP A 1 373 ? 1.752 -5.538 6.175 1.00 92.69 373 ASP A C 1
ATOM 3025 O O . ASP A 1 373 ? 1.694 -6.271 5.195 1.00 92.69 373 ASP A O 1
ATOM 3029 N N . ASN A 1 374 ? 1.086 -4.386 6.249 1.00 92.19 374 ASN A N 1
ATOM 3030 C CA . ASN A 1 374 ? 0.093 -3.897 5.297 1.00 92.19 374 ASN A CA 1
ATOM 3031 C C . ASN A 1 374 ? 0.585 -2.707 4.448 1.00 92.19 374 ASN A C 1
ATOM 3033 O O . ASN A 1 374 ? -0.230 -1.998 3.858 1.00 92.19 374 ASN A O 1
ATOM 3037 N N . PHE A 1 375 ? 1.895 -2.441 4.416 1.00 94.50 375 PHE A N 1
ATOM 3038 C CA . PHE A 1 375 ? 2.479 -1.365 3.609 1.00 94.50 375 PHE A CA 1
ATOM 3039 C C . PHE A 1 375 ? 3.235 -1.921 2.396 1.00 94.50 375 PHE A C 1
ATOM 3041 O O . PHE A 1 375 ? 3.928 -2.933 2.525 1.00 94.50 375 PHE A O 1
ATOM 3048 N N . PRO A 1 376 ? 3.134 -1.274 1.223 1.00 96.62 376 PRO A N 1
ATOM 3049 C CA . PRO A 1 376 ? 3.884 -1.678 0.046 1.00 96.62 376 PRO A CA 1
ATOM 3050 C C . PRO A 1 376 ? 5.351 -1.249 0.145 1.00 96.62 376 PRO A C 1
ATOM 3052 O O . PRO A 1 376 ? 5.769 -0.522 1.049 1.00 96.62 376 PRO A O 1
ATOM 3055 N N . VAL A 1 377 ? 6.142 -1.667 -0.828 1.00 97.31 377 VAL A N 1
ATOM 3056 C CA . VAL A 1 377 ? 7.440 -1.058 -1.099 1.00 97.31 377 VAL A CA 1
ATOM 3057 C C . VAL A 1 377 ? 7.300 0.194 -1.963 1.00 97.31 377 VAL A C 1
ATOM 3059 O O . VAL A 1 377 ? 6.327 0.336 -2.700 1.00 97.31 377 VAL A O 1
ATOM 3062 N N . TRP A 1 378 ? 8.271 1.092 -1.862 1.00 96.00 378 TRP A N 1
ATOM 3063 C CA . TRP A 1 378 ? 8.469 2.237 -2.739 1.00 96.00 378 TRP A CA 1
ATOM 3064 C C . TRP A 1 378 ? 9.827 2.078 -3.427 1.00 96.00 378 TRP A C 1
ATOM 3066 O O . TRP A 1 378 ? 10.852 2.059 -2.746 1.00 96.00 378 TRP A O 1
ATOM 3076 N N . GLU A 1 379 ? 9.838 1.878 -4.745 1.00 95.31 379 GLU A N 1
ATOM 3077 C CA . GLU A 1 379 ? 11.014 1.360 -5.453 1.00 95.31 379 GLU A CA 1
ATOM 3078 C C . GLU A 1 379 ? 11.187 1.960 -6.858 1.00 95.31 379 GLU A C 1
ATOM 3080 O O . GLU A 1 379 ? 10.238 2.321 -7.553 1.00 95.31 379 GLU A O 1
ATOM 3085 N N . THR A 1 380 ? 12.442 2.045 -7.283 1.00 92.44 380 THR A N 1
ATOM 3086 C CA . THR A 1 380 ? 12.925 2.624 -8.541 1.00 92.44 380 THR A CA 1
ATOM 3087 C C . THR A 1 380 ? 13.428 1.544 -9.517 1.00 92.44 380 THR A C 1
ATOM 3089 O O . THR A 1 380 ? 13.482 1.751 -10.731 1.00 92.44 380 THR A O 1
ATOM 3092 N N . ALA A 1 381 ? 13.744 0.342 -9.026 1.00 94.25 381 ALA A N 1
ATOM 3093 C CA . ALA A 1 381 ? 14.055 -0.834 -9.835 1.00 94.25 381 ALA A CA 1
ATOM 3094 C C . ALA A 1 381 ? 12.784 -1.632 -10.187 1.00 94.25 381 ALA A C 1
ATOM 3096 O O . ALA A 1 381 ? 12.363 -2.519 -9.444 1.00 94.25 381 ALA A O 1
ATOM 30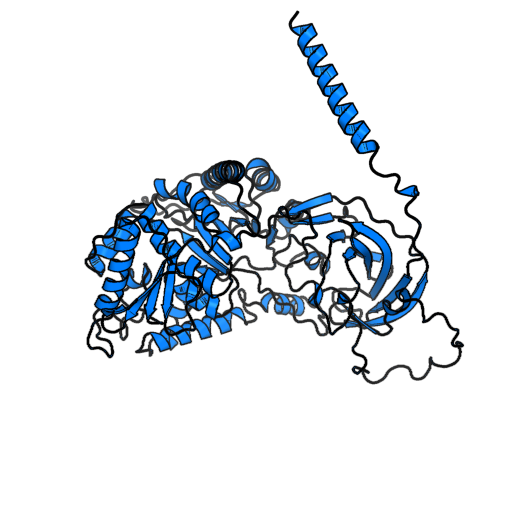97 N N . ALA A 1 382 ? 12.185 -1.359 -11.352 1.00 95.31 382 ALA A N 1
ATOM 3098 C CA . ALA A 1 382 ? 10.936 -2.001 -11.792 1.00 95.31 382 ALA A CA 1
ATOM 3099 C C . ALA A 1 382 ? 11.022 -3.532 -11.863 1.00 95.31 382 ALA A C 1
ATOM 3101 O O . ALA A 1 382 ? 10.111 -4.233 -11.422 1.00 95.31 382 ALA A O 1
ATOM 3102 N N . SER A 1 383 ? 12.143 -4.067 -12.360 1.00 95.50 383 SER A N 1
ATOM 3103 C CA . SER A 1 383 ? 12.352 -5.518 -12.431 1.00 95.50 383 SER A CA 1
ATOM 3104 C C . SER A 1 383 ? 12.581 -6.158 -11.051 1.00 95.50 383 SER A C 1
ATOM 3106 O O . SER A 1 383 ? 12.557 -7.386 -10.929 1.00 95.50 383 SER A O 1
ATOM 3108 N N . GLY A 1 384 ? 12.759 -5.319 -10.020 1.00 96.12 384 GLY A N 1
ATOM 3109 C CA . GLY A 1 384 ? 12.848 -5.637 -8.598 1.00 96.12 384 GLY A CA 1
ATOM 3110 C C . GLY A 1 384 ? 11.543 -6.148 -7.978 1.00 96.12 384 GLY A C 1
ATOM 3111 O O . GLY A 1 384 ? 11.602 -6.959 -7.053 1.00 96.12 384 GLY A O 1
ATOM 3112 N N . ALA A 1 385 ? 10.388 -5.765 -8.540 1.00 97.25 385 ALA A N 1
ATOM 3113 C CA . ALA A 1 385 ? 9.071 -6.016 -7.948 1.00 97.25 385 ALA A CA 1
ATOM 3114 C C . ALA A 1 385 ? 8.841 -7.487 -7.570 1.00 97.25 385 ALA A C 1
ATOM 3116 O O . ALA A 1 385 ? 8.390 -7.797 -6.468 1.00 97.25 385 ALA A O 1
ATOM 3117 N N . TRP A 1 386 ? 9.211 -8.417 -8.458 1.00 97.12 386 TRP A N 1
ATOM 3118 C CA . TRP A 1 386 ? 9.087 -9.857 -8.209 1.00 97.12 386 TRP A CA 1
ATOM 3119 C C . TRP A 1 386 ? 9.809 -10.305 -6.935 1.00 97.12 386 TRP A C 1
ATOM 3121 O O . TRP A 1 386 ? 9.277 -11.086 -6.147 1.00 97.12 386 TRP A O 1
ATOM 3131 N N . TYR A 1 387 ? 11.022 -9.802 -6.717 1.00 97.50 387 TYR A N 1
ATOM 3132 C CA . TYR A 1 387 ? 11.871 -10.204 -5.600 1.00 97.50 387 TYR A CA 1
ATOM 3133 C C . TYR A 1 387 ? 11.366 -9.643 -4.267 1.00 97.50 387 TYR A C 1
ATOM 3135 O O . TYR A 1 387 ? 11.485 -10.303 -3.236 1.00 97.50 387 TYR A O 1
ATOM 3143 N N . GLU A 1 388 ? 10.753 -8.463 -4.277 1.00 97.69 388 GLU A N 1
ATOM 3144 C CA . GLU A 1 388 ? 10.167 -7.844 -3.085 1.00 97.69 388 GLU A CA 1
ATOM 3145 C C . GLU A 1 388 ? 8.873 -8.531 -2.657 1.00 97.69 388 GLU A C 1
ATOM 3147 O O . GLU A 1 388 ? 8.705 -8.841 -1.473 1.00 97.69 388 GLU A O 1
ATOM 3152 N N . PHE A 1 389 ? 8.006 -8.882 -3.610 1.00 97.69 389 PHE A N 1
ATOM 3153 C CA . PHE A 1 389 ? 6.857 -9.736 -3.315 1.00 97.69 389 PHE A CA 1
ATOM 3154 C C . PHE A 1 389 ? 7.298 -11.103 -2.785 1.00 97.69 389 PHE A C 1
ATOM 3156 O O . PHE A 1 389 ? 6.798 -11.560 -1.756 1.00 97.69 389 PHE A O 1
ATOM 3163 N N . LYS A 1 390 ? 8.299 -11.732 -3.416 1.00 97.25 390 LYS A N 1
ATOM 3164 C CA . LYS A 1 390 ? 8.873 -12.999 -2.937 1.00 97.25 390 LYS A CA 1
ATOM 3165 C C . LYS A 1 390 ? 9.435 -12.890 -1.515 1.00 97.25 390 LYS A C 1
ATOM 3167 O O . LYS A 1 390 ? 9.328 -13.835 -0.727 1.00 97.25 390 LYS A O 1
ATOM 3172 N N . ALA A 1 391 ? 10.014 -11.743 -1.159 1.00 97.44 391 ALA A N 1
ATOM 3173 C CA . ALA A 1 391 ? 10.508 -11.480 0.189 1.00 97.44 391 ALA A CA 1
ATOM 3174 C C . ALA A 1 391 ? 9.375 -11.410 1.235 1.00 97.44 391 ALA A C 1
ATOM 3176 O O . ALA A 1 391 ? 9.610 -11.724 2.408 1.00 97.44 391 ALA A O 1
ATOM 3177 N N . GLY A 1 392 ? 8.145 -11.117 0.805 1.00 96.44 392 GLY A N 1
ATOM 3178 C CA . GLY A 1 392 ? 6.927 -11.133 1.618 1.00 96.44 392 GLY A CA 1
ATOM 3179 C C . GLY A 1 392 ? 6.219 -9.784 1.733 1.00 96.44 392 GLY A C 1
ATOM 3180 O O . GLY A 1 392 ? 5.315 -9.669 2.557 1.00 96.44 392 GLY A O 1
ATOM 3181 N N . LEU A 1 393 ? 6.622 -8.771 0.958 1.00 97.00 393 LEU A N 1
ATOM 3182 C CA . LEU A 1 393 ? 5.939 -7.477 0.943 1.00 97.00 393 LEU A CA 1
ATOM 3183 C C . LEU A 1 393 ? 4.563 -7.603 0.262 1.00 97.00 393 LEU A C 1
ATOM 3185 O O . LEU A 1 393 ? 4.450 -8.296 -0.751 1.00 97.00 393 LEU A O 1
ATOM 3189 N N . PRO A 1 394 ? 3.515 -6.944 0.787 1.00 95.69 394 PRO A N 1
ATOM 3190 C CA . PRO A 1 394 ? 2.143 -7.097 0.296 1.00 95.69 394 PRO A CA 1
ATOM 3191 C C . PRO A 1 394 ? 1.851 -6.286 -0.973 1.00 95.69 394 PRO A C 1
ATOM 3193 O O . PRO A 1 394 ? 0.846 -6.544 -1.638 1.00 95.69 394 PRO A O 1
ATOM 3196 N N . GLY A 1 395 ? 2.701 -5.312 -1.312 1.00 96.38 395 GLY A N 1
ATOM 3197 C CA . GLY A 1 395 ? 2.478 -4.423 -2.443 1.00 96.38 395 GLY A CA 1
ATOM 3198 C C . GLY A 1 395 ? 3.735 -3.739 -2.967 1.00 96.38 395 GLY A C 1
ATOM 3199 O O . GLY A 1 395 ? 4.761 -3.728 -2.288 1.00 96.38 395 GLY A O 1
ATOM 3200 N N . TYR A 1 396 ? 3.631 -3.140 -4.155 1.00 97.56 396 TYR A N 1
ATOM 3201 C CA . TYR A 1 396 ? 4.727 -2.453 -4.849 1.00 97.56 396 TYR A CA 1
ATOM 3202 C C . TYR A 1 396 ? 4.292 -1.108 -5.429 1.00 97.56 396 TYR A C 1
ATOM 3204 O O . TYR A 1 396 ? 3.303 -1.042 -6.154 1.00 97.56 396 TYR A O 1
ATOM 3212 N N . VAL A 1 397 ? 5.042 -0.043 -5.154 1.00 97.56 397 VAL A N 1
ATOM 3213 C CA . VAL A 1 397 ? 4.824 1.280 -5.744 1.00 97.56 397 VAL A CA 1
ATOM 3214 C C . VAL A 1 397 ? 6.069 1.735 -6.483 1.00 97.56 397 VAL A C 1
ATOM 3216 O O . VAL A 1 397 ? 7.128 1.905 -5.884 1.00 97.56 397 VAL A O 1
ATOM 3219 N N . PHE A 1 398 ? 5.920 1.951 -7.788 1.00 97.19 398 PHE A N 1
ATOM 3220 C CA . PHE A 1 398 ? 7.016 2.397 -8.634 1.00 97.19 398 PHE A CA 1
ATOM 3221 C C . PHE A 1 398 ? 7.242 3.909 -8.545 1.00 97.19 398 PHE A C 1
ATOM 3223 O O . PHE A 1 398 ? 6.295 4.696 -8.612 1.00 97.19 398 PHE A O 1
ATOM 3230 N N . GLU A 1 399 ? 8.499 4.337 -8.510 1.00 94.88 399 GLU A N 1
ATOM 3231 C CA . GLU A 1 399 ? 8.882 5.727 -8.737 1.00 94.88 399 GLU A CA 1
ATOM 3232 C C . GLU A 1 399 ? 8.732 6.113 -10.214 1.00 94.88 399 GLU A C 1
ATOM 3234 O O . GLU A 1 399 ? 9.669 6.046 -11.014 1.00 94.88 399 GLU A O 1
ATOM 3239 N N . GLY A 1 400 ? 7.537 6.558 -10.595 1.00 91.19 400 GLY A N 1
ATOM 3240 C CA . GLY A 1 400 ? 7.202 6.976 -11.950 1.00 91.19 400 GLY A CA 1
ATOM 3241 C C . GLY A 1 400 ? 7.993 8.209 -12.388 1.00 91.19 400 GLY A C 1
ATOM 3242 O O . GLY A 1 400 ? 7.535 9.342 -12.258 1.00 91.19 400 GLY A O 1
ATOM 3243 N N . ARG A 1 401 ? 9.175 7.995 -12.973 1.00 92.50 401 ARG A N 1
ATOM 3244 C CA . ARG A 1 401 ? 10.031 9.027 -13.591 1.00 92.50 401 ARG A CA 1
ATOM 3245 C C . ARG A 1 401 ? 9.946 8.999 -15.123 1.00 92.50 401 ARG A C 1
ATOM 3247 O O . ARG A 1 401 ? 10.905 9.356 -15.799 1.00 92.50 401 ARG A O 1
ATOM 3254 N N . TYR A 1 402 ? 8.832 8.518 -15.678 1.00 95.06 402 TYR A N 1
ATOM 3255 C CA . TYR A 1 402 ? 8.699 8.153 -17.092 1.00 95.06 402 TYR A CA 1
ATOM 3256 C C . TYR A 1 402 ? 9.182 9.252 -18.056 1.00 95.06 402 TYR A C 1
ATOM 3258 O O . TYR A 1 402 ? 8.632 10.353 -18.096 1.00 95.06 402 TYR A O 1
ATOM 3266 N N . GLN A 1 403 ? 10.186 8.909 -18.870 1.00 95.25 403 GLN A N 1
ATOM 3267 C CA . GLN A 1 403 ? 10.787 9.774 -19.894 1.00 95.25 403 GLN A CA 1
ATOM 3268 C C . GLN A 1 403 ? 10.924 8.999 -21.216 1.00 95.25 403 GLN A C 1
ATOM 3270 O O . GLN A 1 403 ? 12.007 8.487 -21.523 1.00 95.25 403 GLN A O 1
ATOM 3275 N N . PRO A 1 404 ? 9.849 8.863 -22.019 1.00 96.31 404 PRO A N 1
ATOM 3276 C CA . PRO A 1 404 ? 9.794 7.928 -23.147 1.00 96.31 404 PRO A CA 1
ATOM 3277 C C . PRO A 1 404 ? 10.939 8.051 -24.158 1.00 96.31 404 PRO A C 1
ATOM 3279 O O . PRO A 1 404 ? 11.454 7.047 -24.649 1.00 96.31 404 PRO A O 1
ATOM 3282 N N . LYS A 1 405 ? 11.372 9.282 -24.458 1.00 95.75 405 LYS A N 1
ATOM 3283 C CA . LYS A 1 405 ? 12.476 9.538 -25.399 1.00 95.75 405 LYS A CA 1
ATOM 3284 C C . LYS A 1 405 ? 13.826 9.127 -24.818 1.00 95.75 405 LYS A C 1
ATOM 3286 O O . LYS A 1 405 ? 14.623 8.496 -25.509 1.00 95.75 405 LYS A O 1
ATOM 3291 N N . THR A 1 406 ? 14.080 9.468 -23.554 1.00 94.75 406 THR A N 1
ATOM 3292 C CA . THR A 1 406 ? 15.304 9.070 -22.847 1.00 94.75 406 THR A CA 1
ATOM 3293 C C . THR A 1 406 ? 15.373 7.555 -22.704 1.00 94.75 406 THR A C 1
ATOM 3295 O O . THR A 1 406 ? 16.414 6.969 -22.992 1.00 94.75 406 THR A O 1
ATOM 3298 N N . PHE A 1 407 ? 14.261 6.926 -22.328 1.00 95.94 407 PHE A N 1
ATOM 3299 C CA . PHE A 1 407 ? 14.142 5.482 -22.169 1.00 95.94 407 PHE A CA 1
ATOM 3300 C C . PHE A 1 407 ? 14.403 4.733 -23.486 1.00 95.94 407 PHE A C 1
ATOM 3302 O O . PHE A 1 407 ? 15.303 3.898 -23.557 1.00 95.94 407 PHE A O 1
ATOM 3309 N N . SER A 1 408 ? 13.714 5.112 -24.570 1.00 97.56 408 SER A N 1
ATOM 3310 C CA . SER A 1 408 ? 13.934 4.548 -25.912 1.00 97.56 408 SER A CA 1
ATOM 3311 C C . SER A 1 408 ? 15.391 4.698 -26.375 1.00 97.56 408 SER A C 1
ATOM 3313 O O . SER A 1 408 ? 15.999 3.734 -26.847 1.00 97.56 408 SER A O 1
ATOM 3315 N N . ARG A 1 409 ? 15.996 5.876 -26.167 1.00 96.81 409 ARG A N 1
ATOM 3316 C CA . ARG A 1 409 ? 17.409 6.116 -26.488 1.00 96.81 409 ARG A CA 1
ATOM 3317 C C . ARG A 1 409 ? 18.345 5.194 -25.701 1.00 96.81 409 ARG A C 1
ATOM 3319 O O . ARG A 1 409 ? 19.243 4.613 -26.303 1.00 96.81 409 ARG A O 1
ATOM 3326 N N . ARG A 1 410 ? 18.127 5.019 -24.393 1.00 96.44 410 ARG A N 1
ATOM 3327 C CA . ARG A 1 410 ? 18.927 4.104 -23.557 1.00 96.44 410 ARG A CA 1
ATOM 3328 C C . ARG A 1 410 ? 18.805 2.656 -24.021 1.00 96.44 410 ARG A C 1
ATOM 3330 O O . ARG A 1 410 ? 19.823 1.968 -24.089 1.00 96.44 410 ARG A O 1
ATOM 3337 N N . ILE A 1 411 ? 17.604 2.207 -24.397 1.00 98.06 411 ILE A N 1
ATOM 3338 C CA . ILE A 1 411 ? 17.409 0.868 -24.969 1.00 98.06 411 ILE A CA 1
ATOM 3339 C C . ILE A 1 411 ? 18.201 0.722 -26.271 1.00 98.06 411 ILE A C 1
ATOM 3341 O O . ILE A 1 411 ? 18.896 -0.279 -26.450 1.00 98.06 411 ILE A O 1
ATOM 3345 N N . LYS A 1 412 ? 18.158 1.722 -27.160 1.00 97.94 412 LYS A N 1
ATOM 3346 C CA . LYS A 1 412 ? 18.921 1.698 -28.413 1.00 97.94 412 LYS A CA 1
ATOM 3347 C C . LYS A 1 412 ? 20.429 1.645 -28.165 1.00 97.94 412 LYS A C 1
ATOM 3349 O O . LYS A 1 412 ? 21.107 0.808 -28.749 1.00 97.94 412 LYS A O 1
ATOM 3354 N N . GLU A 1 413 ? 20.942 2.496 -27.281 1.00 97.31 413 GLU A N 1
ATOM 3355 C CA . GLU A 1 413 ? 22.365 2.559 -26.920 1.00 97.31 413 GLU A CA 1
ATOM 3356 C C . GLU A 1 413 ? 22.848 1.260 -26.251 1.00 97.31 413 GLU A C 1
ATOM 3358 O O . GLU A 1 413 ? 23.964 0.809 -26.505 1.00 97.31 413 GLU A O 1
ATOM 3363 N N . THR A 1 414 ? 22.005 0.636 -25.424 1.00 97.38 414 THR A N 1
ATOM 3364 C CA . THR A 1 414 ? 22.377 -0.549 -24.640 1.00 97.38 414 THR A CA 1
ATOM 3365 C C . THR A 1 414 ? 22.182 -1.843 -25.429 1.00 97.38 414 THR A C 1
ATOM 3367 O O . THR A 1 414 ? 23.057 -2.703 -25.439 1.00 97.38 414 THR A O 1
ATOM 3370 N N . PHE A 1 415 ? 21.051 -2.032 -26.100 1.00 98.06 415 PHE A N 1
ATOM 3371 C CA . PHE A 1 415 ? 20.677 -3.323 -26.690 1.00 98.06 415 PHE A CA 1
ATOM 3372 C C . PHE A 1 415 ? 20.631 -3.313 -28.220 1.00 98.06 415 PHE A C 1
ATOM 3374 O O . PHE A 1 415 ? 20.451 -4.369 -28.833 1.00 98.06 415 PHE A O 1
ATOM 3381 N N . ASP A 1 416 ? 20.807 -2.149 -28.850 1.00 97.75 416 ASP A N 1
ATOM 3382 C CA . ASP A 1 416 ? 20.582 -1.954 -30.282 1.00 97.75 416 ASP A CA 1
ATOM 3383 C C . ASP A 1 416 ? 19.199 -2.481 -30.711 1.00 97.75 416 ASP A C 1
ATOM 3385 O O . ASP A 1 416 ? 19.064 -3.344 -31.583 1.00 97.75 416 ASP A O 1
ATOM 3389 N N . VAL A 1 417 ? 18.169 -2.014 -30.001 1.00 98.38 417 VAL A N 1
ATOM 3390 C CA . VAL A 1 417 ? 16.751 -2.287 -30.267 1.00 98.38 417 VAL A CA 1
ATOM 3391 C C . VAL A 1 417 ? 16.030 -0.955 -30.449 1.00 98.38 417 VAL A C 1
ATOM 3393 O O . VAL A 1 417 ? 16.184 -0.045 -29.636 1.00 98.38 417 VAL A O 1
ATOM 3396 N N . ASP A 1 418 ? 15.238 -0.841 -31.512 1.00 97.75 418 ASP A N 1
ATOM 3397 C CA . ASP A 1 418 ? 14.437 0.351 -31.796 1.00 97.75 418 ASP A CA 1
ATOM 3398 C C . ASP A 1 418 ? 13.120 0.306 -31.004 1.00 97.75 418 ASP A C 1
ATOM 3400 O O . ASP A 1 418 ? 12.072 -0.096 -31.511 1.00 97.75 418 ASP A O 1
ATOM 3404 N N . PHE A 1 419 ? 13.183 0.689 -29.727 1.00 98.31 419 PHE A N 1
ATOM 3405 C CA . PHE A 1 419 ? 12.014 0.739 -28.847 1.00 98.31 419 PHE A CA 1
ATOM 3406 C C . PHE A 1 419 ? 11.158 1.992 -29.121 1.00 98.31 419 PHE A C 1
ATOM 3408 O O . PHE A 1 419 ? 11.724 3.083 -29.245 1.00 98.31 419 PHE A O 1
ATOM 3415 N N . PRO A 1 420 ? 9.813 1.910 -29.178 1.00 97.81 420 PRO A N 1
ATOM 3416 C CA . PRO A 1 420 ? 8.978 3.078 -29.454 1.00 97.81 420 PRO A CA 1
ATOM 3417 C C . PRO A 1 420 ? 9.128 4.186 -28.396 1.00 97.81 420 PRO A C 1
ATOM 3419 O O . PRO A 1 420 ? 8.856 3.982 -27.216 1.00 97.81 420 PRO A O 1
ATOM 3422 N N . ALA A 1 421 ? 9.491 5.398 -28.823 1.00 97.00 421 ALA A N 1
ATOM 3423 C CA . ALA A 1 421 ? 9.650 6.574 -27.957 1.00 97.00 421 ALA A CA 1
ATOM 3424 C C . ALA A 1 421 ? 8.305 7.253 -27.612 1.00 97.00 421 ALA A C 1
ATOM 3426 O O . ALA A 1 421 ? 8.152 8.465 -27.767 1.00 97.00 421 ALA A O 1
ATOM 3427 N N . THR A 1 422 ? 7.310 6.468 -27.194 1.00 96.88 422 THR A N 1
ATOM 3428 C CA . THR A 1 422 ? 5.948 6.936 -26.875 1.00 96.88 422 THR A CA 1
ATOM 3429 C C . THR A 1 422 ? 5.619 6.708 -25.405 1.00 96.88 422 THR A C 1
ATOM 3431 O O . THR A 1 422 ? 6.148 5.778 -24.793 1.00 96.88 422 THR A O 1
ATOM 3434 N N . ALA A 1 423 ? 4.732 7.537 -24.843 1.00 95.44 423 ALA A N 1
ATOM 3435 C CA . ALA A 1 423 ? 4.246 7.359 -23.475 1.00 95.44 423 ALA A CA 1
ATOM 3436 C C . ALA A 1 423 ? 3.656 5.955 -23.279 1.00 95.44 423 ALA A C 1
ATOM 3438 O O . ALA A 1 423 ? 4.027 5.277 -22.332 1.00 95.44 423 ALA A O 1
ATOM 3439 N N . ASP A 1 424 ? 2.832 5.486 -24.218 1.00 94.31 424 ASP A N 1
ATOM 3440 C CA . ASP A 1 424 ? 2.174 4.174 -24.180 1.00 94.31 424 ASP A CA 1
ATOM 3441 C C . ASP A 1 424 ? 3.171 3.028 -24.053 1.00 94.31 424 ASP A C 1
ATOM 3443 O O . ASP A 1 424 ? 3.031 2.192 -23.166 1.00 94.31 424 ASP A O 1
ATOM 3447 N N . ALA A 1 425 ? 4.206 3.018 -24.894 1.00 96.56 425 ALA A N 1
ATOM 3448 C CA . ALA A 1 425 ? 5.224 1.975 -24.857 1.00 96.56 425 ALA A CA 1
ATOM 3449 C C . ALA A 1 425 ? 6.051 2.014 -23.568 1.00 96.56 425 ALA A C 1
ATOM 3451 O O . ALA A 1 425 ? 6.305 0.969 -22.974 1.00 96.56 425 ALA A O 1
ATOM 3452 N N . CYS A 1 426 ? 6.449 3.213 -23.133 1.00 96.44 426 CYS A N 1
ATOM 3453 C CA . CYS A 1 426 ? 7.195 3.415 -21.895 1.00 96.44 426 CYS A CA 1
ATOM 3454 C C . CYS A 1 426 ? 6.392 2.892 -20.696 1.00 96.44 426 CYS A C 1
ATOM 3456 O O . CYS A 1 426 ? 6.829 1.978 -20.011 1.00 96.44 426 CYS A O 1
ATOM 3458 N N . ILE A 1 427 ? 5.171 3.395 -20.518 1.00 94.88 427 ILE A N 1
ATOM 3459 C CA . ILE A 1 427 ? 4.244 3.014 -19.448 1.00 94.88 427 ILE A CA 1
ATOM 3460 C C . ILE A 1 427 ? 3.994 1.500 -19.460 1.00 94.88 427 ILE A C 1
ATOM 3462 O O . ILE A 1 427 ? 4.191 0.840 -18.444 1.00 94.88 427 ILE A O 1
ATOM 3466 N N . ALA A 1 428 ? 3.635 0.925 -20.613 1.00 94.69 428 ALA A N 1
ATOM 3467 C CA . ALA A 1 428 ? 3.353 -0.506 -20.725 1.00 94.69 428 ALA A CA 1
ATOM 3468 C C . ALA A 1 428 ? 4.555 -1.388 -20.342 1.00 94.69 428 ALA A C 1
ATOM 3470 O O . ALA A 1 428 ? 4.356 -2.439 -19.737 1.00 94.69 428 ALA A O 1
ATOM 3471 N N . PHE A 1 429 ? 5.787 -0.962 -20.651 1.00 97.12 429 PHE A N 1
ATOM 3472 C CA . PHE A 1 429 ? 6.997 -1.681 -20.245 1.00 97.12 429 PHE A CA 1
ATOM 3473 C C . PHE A 1 429 ? 7.127 -1.777 -18.721 1.00 97.12 429 PHE A C 1
ATOM 3475 O O . PHE A 1 429 ? 7.334 -2.872 -18.202 1.00 97.12 429 PHE A O 1
ATOM 3482 N N . TYR A 1 430 ? 6.997 -0.659 -18.001 1.00 96.38 430 TYR A N 1
ATOM 3483 C CA . TYR A 1 430 ? 7.120 -0.678 -16.539 1.00 96.38 430 TYR A CA 1
ATOM 3484 C C . TYR A 1 430 ? 5.952 -1.426 -15.899 1.00 96.38 430 TYR A C 1
ATOM 3486 O O . TYR A 1 430 ? 6.170 -2.262 -15.025 1.00 96.38 430 TYR A O 1
ATOM 3494 N N . PHE A 1 431 ? 4.732 -1.201 -16.396 1.00 94.06 431 PHE A N 1
ATOM 3495 C CA . PHE A 1 431 ? 3.519 -1.803 -15.839 1.00 94.06 431 PHE A CA 1
ATOM 3496 C C . PHE A 1 431 ? 3.576 -3.321 -15.874 1.00 94.06 431 PHE A C 1
ATOM 3498 O O . PHE A 1 431 ? 3.181 -3.979 -14.914 1.00 94.06 431 PHE A O 1
ATOM 3505 N N . ALA A 1 432 ? 4.114 -3.871 -16.962 1.00 95.75 432 ALA A N 1
ATOM 3506 C CA . ALA A 1 432 ? 4.239 -5.304 -17.146 1.00 95.75 432 ALA A CA 1
ATOM 3507 C C . ALA A 1 432 ? 5.025 -5.988 -16.012 1.00 95.75 432 ALA A C 1
ATOM 3509 O O . ALA A 1 432 ? 4.695 -7.120 -15.668 1.00 95.75 432 ALA A O 1
ATOM 3510 N N . TRP A 1 433 ? 6.018 -5.323 -15.407 1.00 96.75 433 TRP A N 1
ATOM 3511 C CA . TRP A 1 433 ? 6.808 -5.898 -14.314 1.00 96.75 433 TRP A CA 1
ATOM 3512 C C . TRP A 1 433 ? 6.011 -6.058 -13.024 1.00 96.75 433 TRP A C 1
ATOM 3514 O O . TRP A 1 433 ? 5.864 -7.166 -12.506 1.00 96.75 433 TRP A O 1
ATOM 3524 N N . TYR A 1 434 ? 5.497 -4.957 -12.482 1.00 93.75 434 TYR A N 1
ATOM 3525 C CA . TYR A 1 434 ? 4.829 -5.000 -11.185 1.00 93.75 434 TYR A CA 1
ATOM 3526 C C . TYR A 1 434 ? 3.399 -5.531 -11.273 1.00 93.75 434 TYR A C 1
ATOM 3528 O O . TYR A 1 434 ? 2.958 -6.158 -10.315 1.00 93.75 434 TYR A O 1
ATOM 3536 N N . ARG A 1 435 ? 2.701 -5.398 -12.414 1.00 93.19 435 ARG A N 1
ATOM 3537 C CA . ARG A 1 435 ? 1.417 -6.088 -12.633 1.00 93.19 435 ARG A CA 1
ATOM 3538 C C . ARG A 1 435 ? 1.627 -7.602 -12.691 1.00 93.19 435 ARG A C 1
ATOM 3540 O O . ARG A 1 435 ? 0.936 -8.331 -11.983 1.00 93.19 435 ARG A O 1
ATOM 3547 N N . GLY A 1 436 ? 2.627 -8.065 -13.449 1.00 94.81 436 GLY A N 1
ATOM 3548 C CA . GLY A 1 436 ? 2.987 -9.482 -13.538 1.00 94.81 436 GLY A CA 1
ATOM 3549 C C . GLY A 1 436 ? 3.378 -10.083 -12.186 1.00 94.81 436 GLY A C 1
ATOM 3550 O O . GLY A 1 436 ? 2.908 -11.165 -11.826 1.00 94.81 436 GLY A O 1
ATOM 3551 N N . ALA A 1 437 ? 4.180 -9.360 -11.400 1.00 95.44 437 ALA A N 1
ATOM 3552 C CA . ALA A 1 437 ? 4.557 -9.778 -10.054 1.00 95.44 437 ALA A CA 1
ATOM 3553 C C . ALA A 1 437 ? 3.366 -9.759 -9.077 1.00 95.44 437 ALA A C 1
ATOM 3555 O O . ALA A 1 437 ? 3.112 -10.760 -8.406 1.00 95.44 437 ALA A O 1
ATOM 3556 N N . ALA A 1 438 ? 2.581 -8.677 -9.036 1.00 94.38 438 ALA A N 1
ATOM 3557 C CA . ALA A 1 438 ? 1.402 -8.578 -8.174 1.00 94.38 438 ALA A CA 1
ATOM 3558 C C . ALA A 1 438 ? 0.377 -9.681 -8.478 1.00 94.38 438 ALA A C 1
ATOM 3560 O O . ALA A 1 438 ? -0.181 -10.273 -7.553 1.00 94.38 438 ALA A O 1
ATOM 3561 N N . ARG A 1 439 ? 0.185 -10.018 -9.760 1.00 92.00 439 ARG A N 1
ATOM 3562 C CA . ARG A 1 439 ? -0.652 -11.142 -10.193 1.00 92.00 439 ARG A CA 1
ATOM 3563 C C . ARG A 1 439 ? -0.143 -12.479 -9.660 1.00 92.00 439 ARG A C 1
ATOM 3565 O O . ARG A 1 439 ? -0.934 -13.261 -9.146 1.00 92.00 439 ARG A O 1
ATOM 3572 N N . HIS A 1 440 ? 1.161 -12.739 -9.768 1.00 93.00 440 HIS A N 1
ATOM 3573 C CA . HIS A 1 440 ? 1.763 -13.996 -9.317 1.00 93.00 440 HIS A CA 1
ATOM 3574 C C . HIS A 1 440 ? 1.685 -14.170 -7.793 1.00 93.00 440 HIS A C 1
ATOM 3576 O O . HIS A 1 440 ? 1.333 -15.242 -7.305 1.00 93.00 440 HIS A O 1
ATOM 3582 N N . PHE A 1 441 ? 1.980 -13.111 -7.037 1.00 93.44 441 PHE A N 1
ATOM 3583 C CA . PHE A 1 441 ? 2.057 -13.160 -5.574 1.00 93.44 441 PHE A CA 1
ATOM 3584 C C . PHE A 1 441 ? 0.767 -12.747 -4.864 1.00 93.44 441 PHE A C 1
ATOM 3586 O O . PHE A 1 441 ? 0.731 -12.720 -3.635 1.00 93.44 441 PHE A O 1
ATOM 3593 N N . ASN A 1 442 ? -0.299 -12.448 -5.613 1.00 91.62 442 ASN A N 1
ATOM 3594 C CA . ASN A 1 442 ? -1.564 -11.965 -5.064 1.00 91.62 442 ASN A CA 1
ATOM 3595 C C . ASN A 1 442 ? -1.364 -10.698 -4.199 1.00 91.62 442 ASN A C 1
ATOM 3597 O O . ASN A 1 442 ? -1.909 -10.582 -3.096 1.00 91.62 442 ASN A O 1
ATOM 3601 N N . GLY A 1 443 ? -0.563 -9.760 -4.714 1.00 93.19 443 GLY A N 1
ATOM 3602 C CA . GLY A 1 443 ? -0.205 -8.485 -4.087 1.00 93.19 443 GLY A CA 1
ATOM 3603 C C . GLY A 1 443 ? -0.959 -7.278 -4.660 1.00 93.19 443 GLY A C 1
ATOM 3604 O O . GLY A 1 443 ? -1.742 -7.422 -5.602 1.00 93.19 443 GLY A O 1
ATOM 3605 N N . SER A 1 444 ? -0.772 -6.100 -4.065 1.00 94.38 444 SER A N 1
ATOM 3606 C CA . SER A 1 444 ? -1.256 -4.814 -4.596 1.00 94.38 444 SER A CA 1
ATOM 3607 C C . SER A 1 444 ? -0.144 -4.086 -5.356 1.00 94.38 444 SER A C 1
ATOM 3609 O O . SER A 1 444 ? 1.038 -4.330 -5.130 1.00 94.38 444 SER A O 1
ATOM 3611 N N . TRP A 1 445 ? -0.474 -3.174 -6.264 1.00 95.88 445 TRP A N 1
ATOM 3612 C CA . TRP A 1 445 ? 0.553 -2.380 -6.942 1.00 95.88 445 TRP A CA 1
ATOM 3613 C C . TRP A 1 445 ? 0.098 -0.949 -7.218 1.00 95.88 445 TRP A C 1
ATOM 3615 O O . TRP A 1 445 ? -1.085 -0.625 -7.095 1.00 95.88 445 TRP A O 1
ATOM 3625 N N . GLY A 1 446 ? 1.037 -0.084 -7.584 1.00 96.00 446 GLY A N 1
ATOM 3626 C CA . GLY A 1 446 ? 0.750 1.260 -8.060 1.00 96.00 446 GLY A CA 1
ATOM 3627 C C . GLY A 1 446 ? 2.000 2.056 -8.419 1.00 96.00 446 GLY A C 1
ATOM 3628 O O . GLY A 1 446 ? 3.071 1.488 -8.651 1.00 96.00 446 GLY A O 1
ATOM 3629 N N . VAL A 1 447 ? 1.870 3.378 -8.425 1.00 96.50 447 VAL A N 1
ATOM 3630 C CA . VAL A 1 447 ? 2.929 4.316 -8.809 1.00 96.50 447 VAL A CA 1
ATOM 3631 C C . VAL A 1 447 ? 2.903 5.574 -7.965 1.00 96.50 447 VAL A C 1
ATOM 3633 O O . VAL A 1 447 ? 1.872 5.997 -7.439 1.00 96.50 447 VAL A O 1
ATOM 3636 N N . ALA A 1 448 ? 4.045 6.240 -7.941 1.00 97.00 448 ALA A N 1
ATOM 3637 C CA . ALA A 1 448 ? 4.165 7.624 -7.553 1.00 97.00 448 ALA A CA 1
ATOM 3638 C C . ALA A 1 448 ? 4.588 8.496 -8.740 1.00 97.00 448 ALA A C 1
ATOM 3640 O O . ALA A 1 448 ? 5.543 8.179 -9.445 1.00 97.00 448 ALA A O 1
ATOM 3641 N N . ILE A 1 449 ? 3.922 9.631 -8.949 1.00 97.12 449 ILE A N 1
ATOM 3642 C CA . ILE A 1 449 ? 4.379 10.640 -9.911 1.00 97.12 449 ILE A CA 1
ATOM 3643 C C . ILE A 1 449 ? 5.546 11.417 -9.294 1.00 97.12 449 ILE A C 1
ATOM 3645 O O . ILE A 1 449 ? 5.434 11.943 -8.183 1.00 97.12 449 ILE A O 1
ATOM 3649 N N . TYR A 1 450 ? 6.648 11.513 -10.043 1.00 95.31 450 TYR A N 1
ATOM 3650 C CA . TYR A 1 450 ? 7.836 12.290 -9.687 1.00 95.31 450 TYR A CA 1
ATOM 3651 C C . TYR A 1 450 ? 7.979 13.552 -10.536 1.00 95.31 450 TYR A C 1
ATOM 3653 O O . TYR A 1 450 ? 7.609 13.594 -11.710 1.00 95.31 450 TYR A O 1
ATOM 3661 N N . GLY A 1 451 ? 8.635 14.567 -9.971 1.00 94.25 451 GLY A N 1
ATOM 3662 C CA . GLY A 1 451 ? 8.983 15.813 -10.654 1.00 94.25 451 GLY A CA 1
ATOM 3663 C C . GLY A 1 451 ? 9.848 15.619 -11.910 1.00 94.25 451 GLY A C 1
ATOM 3664 O O . GLY A 1 451 ? 9.845 16.466 -12.799 1.00 94.25 451 GLY A O 1
ATOM 3665 N N . GLN A 1 452 ? 10.528 14.483 -12.049 1.00 93.06 452 GLN A N 1
ATOM 3666 C CA . GLN A 1 452 ? 11.341 14.161 -13.227 1.00 93.06 452 GLN A CA 1
ATOM 3667 C C . GLN A 1 452 ? 10.547 13.588 -14.407 1.00 93.06 452 GLN A C 1
ATOM 3669 O O . GLN A 1 452 ? 11.115 13.449 -15.491 1.00 93.06 452 GLN A O 1
ATOM 3674 N N . MET A 1 453 ? 9.276 13.232 -14.214 1.00 95.00 453 MET A N 1
ATOM 3675 C CA . MET A 1 453 ? 8.423 12.696 -15.273 1.00 95.00 453 MET A CA 1
ATOM 3676 C C . MET A 1 453 ? 8.142 13.754 -16.343 1.00 95.00 453 MET A C 1
ATOM 3678 O O . MET A 1 453 ? 7.831 14.896 -16.001 1.00 95.00 453 MET A O 1
ATOM 3682 N N . ASP A 1 454 ? 8.201 13.370 -17.623 1.00 95.06 454 ASP A N 1
ATOM 3683 C CA . ASP A 1 454 ? 7.840 14.253 -18.740 1.00 95.06 454 ASP A CA 1
ATOM 3684 C C . ASP A 1 454 ? 6.414 14.817 -18.553 1.00 95.06 454 ASP A C 1
ATOM 3686 O O . ASP A 1 454 ? 5.475 14.090 -18.217 1.00 95.06 454 ASP A O 1
ATOM 3690 N N . LEU A 1 455 ? 6.240 16.126 -18.778 1.00 93.31 455 LEU A N 1
ATOM 3691 C CA . LEU A 1 455 ? 5.000 16.841 -18.436 1.00 93.31 455 LEU A CA 1
ATOM 3692 C C . LEU A 1 455 ? 3.776 16.315 -19.191 1.00 93.31 455 LEU A C 1
ATOM 3694 O O . LEU A 1 455 ? 2.680 16.282 -18.636 1.00 93.31 455 LEU A O 1
ATOM 3698 N N . GLU A 1 456 ? 3.945 15.896 -20.447 1.00 93.75 456 GLU A N 1
ATOM 3699 C CA . GLU A 1 456 ? 2.859 15.292 -21.221 1.00 93.75 456 GLU A CA 1
ATOM 3700 C C . GLU A 1 456 ? 2.450 13.896 -20.725 1.00 93.75 456 GLU A C 1
ATOM 3702 O O . GLU A 1 456 ? 1.376 13.414 -21.083 1.00 93.75 456 GLU A O 1
ATOM 3707 N N . VAL A 1 457 ? 3.289 13.243 -19.916 1.00 96.50 457 VAL A N 1
ATOM 3708 C CA . VAL A 1 457 ? 3.065 11.876 -19.436 1.00 96.50 457 VAL A CA 1
ATOM 3709 C C . VAL A 1 457 ? 2.269 11.866 -18.134 1.00 96.50 457 VAL A C 1
ATOM 3711 O O . VAL A 1 457 ? 1.371 11.038 -17.997 1.00 96.50 457 VAL A O 1
ATOM 3714 N N . ALA A 1 458 ? 2.529 12.796 -17.209 1.00 95.94 458 ALA A N 1
ATOM 3715 C CA . ALA A 1 458 ? 1.900 12.815 -15.881 1.00 95.94 458 ALA A CA 1
ATOM 3716 C C . ALA A 1 458 ? 0.358 12.719 -15.889 1.00 95.94 458 ALA A C 1
ATOM 3718 O O . ALA A 1 458 ? -0.177 11.896 -15.142 1.00 95.94 458 ALA A O 1
ATOM 3719 N N . PRO A 1 459 ? -0.383 13.436 -16.763 1.00 96.06 459 PRO A N 1
ATOM 3720 C CA . PRO A 1 459 ? -1.843 13.321 -16.827 1.00 96.06 459 PRO A CA 1
ATOM 3721 C C . PRO A 1 459 ? -2.361 11.951 -17.289 1.00 96.06 459 PRO A C 1
ATOM 3723 O O . PRO A 1 459 ? -3.544 11.668 -17.127 1.00 96.06 459 PRO A O 1
ATOM 3726 N N . LEU A 1 460 ? -1.509 11.115 -17.891 1.00 96.06 460 LEU A N 1
ATOM 3727 C CA . LEU A 1 460 ? -1.885 9.803 -18.426 1.00 96.06 460 LEU A CA 1
ATOM 3728 C C . LEU A 1 460 ? -1.750 8.680 -17.395 1.00 96.06 460 LEU A C 1
ATOM 3730 O O . LEU A 1 460 ? -2.341 7.620 -17.582 1.00 96.06 460 LEU A O 1
ATOM 3734 N N . ILE A 1 461 ? -0.954 8.886 -16.344 1.00 96.12 461 ILE A N 1
ATOM 3735 C CA . ILE A 1 461 ? -0.515 7.809 -15.455 1.00 96.12 461 ILE A CA 1
ATOM 3736 C C . ILE A 1 461 ? -1.666 7.254 -14.621 1.00 96.12 461 ILE A C 1
ATOM 3738 O O . ILE A 1 461 ? -2.017 6.087 -14.772 1.00 96.12 461 ILE A O 1
ATOM 3742 N N . PHE A 1 462 ? -2.298 8.087 -13.794 1.00 96.44 462 PHE A N 1
ATOM 3743 C CA . PHE A 1 462 ? -3.343 7.620 -12.880 1.00 96.44 462 PHE A CA 1
ATOM 3744 C C . PHE A 1 462 ? -4.538 6.963 -13.591 1.00 96.44 462 PHE A C 1
ATOM 3746 O O . PHE A 1 462 ? -4.899 5.860 -13.179 1.00 96.44 462 PHE A O 1
ATOM 3753 N N . PRO A 1 463 ? -5.120 7.537 -14.670 1.00 95.19 463 PRO A N 1
ATOM 3754 C CA . PRO A 1 463 ? -6.187 6.865 -15.417 1.00 95.19 463 PRO A CA 1
ATOM 3755 C C . PRO A 1 463 ? -5.797 5.463 -15.903 1.00 95.19 463 PRO A C 1
ATOM 3757 O O . PRO A 1 463 ? -6.527 4.501 -15.678 1.00 95.19 463 PRO A O 1
ATOM 3760 N N . ARG A 1 464 ? -4.611 5.324 -16.508 1.00 92.06 464 ARG A N 1
ATOM 3761 C CA . ARG A 1 464 ? -4.156 4.054 -17.097 1.00 92.06 464 ARG A CA 1
ATOM 3762 C C . ARG A 1 464 ? -3.834 2.988 -16.066 1.00 92.06 464 ARG A C 1
ATOM 3764 O O . ARG A 1 464 ? -4.041 1.806 -16.328 1.00 92.06 464 ARG A O 1
ATOM 3771 N N . GLU A 1 465 ? -3.281 3.386 -14.929 1.00 90.75 465 GLU A N 1
ATOM 3772 C CA . GLU A 1 465 ? -2.985 2.465 -13.831 1.00 90.75 465 GLU A CA 1
ATOM 3773 C C . GLU A 1 465 ? -4.241 1.959 -13.161 1.00 90.75 465 GLU A C 1
ATOM 3775 O O . GLU A 1 465 ? -4.394 0.763 -12.916 1.00 90.75 465 GLU A O 1
ATOM 3780 N N . TYR A 1 466 ? -5.168 2.876 -12.924 1.00 93.44 466 TYR A N 1
ATOM 3781 C CA . TYR A 1 466 ? -6.460 2.562 -12.357 1.00 93.44 466 TYR A CA 1
ATOM 3782 C C . TYR A 1 466 ? -7.232 1.542 -13.211 1.00 93.44 466 TYR A C 1
ATOM 3784 O O . TYR A 1 466 ? -7.774 0.583 -12.658 1.00 93.44 466 TYR A O 1
ATOM 3792 N N . GLU A 1 467 ? -7.218 1.679 -14.544 1.00 90.50 467 GLU A N 1
ATOM 3793 C CA . GLU A 1 467 ? -7.820 0.700 -15.468 1.00 90.50 467 GLU A CA 1
ATOM 3794 C C . GLU A 1 467 ? -7.174 -0.694 -15.390 1.00 90.50 467 GLU A C 1
ATOM 3796 O O . GLU A 1 467 ? -7.819 -1.689 -15.719 1.00 90.50 467 GLU A O 1
ATOM 3801 N N . GLN A 1 468 ? -5.919 -0.784 -14.946 1.00 88.62 468 GLN A N 1
ATOM 3802 C CA . GLN A 1 468 ? -5.153 -2.034 -14.864 1.00 88.62 468 GLN A CA 1
ATOM 3803 C C . GLN A 1 468 ? -5.067 -2.601 -13.438 1.00 88.62 468 GLN A C 1
ATOM 3805 O O . GLN A 1 468 ? -4.327 -3.552 -13.184 1.00 88.62 468 GLN A O 1
ATOM 3810 N N . GLY A 1 469 ? -5.839 -2.036 -12.506 1.00 90.56 469 GLY A N 1
ATOM 3811 C CA . GLY A 1 469 ? -5.976 -2.559 -11.149 1.00 90.56 469 GLY A CA 1
ATOM 3812 C C . GLY A 1 469 ? -4.995 -1.992 -10.125 1.00 90.56 469 GLY A C 1
ATOM 3813 O O . GLY A 1 469 ? -4.832 -2.607 -9.076 1.00 90.56 469 GLY A O 1
ATOM 3814 N N . ALA A 1 470 ? -4.364 -0.842 -10.382 1.00 93.31 470 ALA A N 1
ATOM 3815 C CA . ALA A 1 470 ? -3.558 -0.176 -9.362 1.00 93.31 470 ALA A CA 1
ATOM 3816 C C . ALA A 1 470 ? -4.394 0.267 -8.147 1.00 93.31 470 ALA A C 1
ATOM 3818 O O . ALA A 1 470 ? -5.548 0.701 -8.263 1.00 93.31 470 ALA A O 1
ATOM 3819 N N . GLU A 1 471 ? -3.773 0.197 -6.972 1.00 94.69 471 GLU A N 1
ATOM 3820 C CA . GLU A 1 471 ? -4.361 0.537 -5.671 1.00 94.69 471 GLU A CA 1
ATOM 3821 C C . GLU A 1 471 ? -3.649 1.719 -4.986 1.00 94.69 471 GLU A C 1
ATOM 3823 O O . GLU A 1 471 ? -4.159 2.304 -4.023 1.00 94.69 471 GLU A O 1
ATOM 3828 N N . HIS A 1 472 ? -2.469 2.105 -5.473 1.00 96.69 472 HIS A N 1
ATOM 3829 C CA . HIS A 1 472 ? -1.619 3.129 -4.864 1.00 96.69 472 HIS A CA 1
ATOM 3830 C C . HIS A 1 472 ? -1.236 4.188 -5.905 1.00 96.69 472 HIS A C 1
ATOM 3832 O O . HIS A 1 472 ? -0.441 3.922 -6.795 1.00 96.69 472 HIS A O 1
ATOM 3838 N N . LEU A 1 473 ? -1.816 5.386 -5.817 1.00 97.62 473 LEU A N 1
ATOM 3839 C CA . LEU A 1 473 ? -1.593 6.488 -6.759 1.00 97.62 473 LEU A CA 1
ATOM 3840 C C . LEU A 1 473 ? -1.040 7.698 -6.014 1.00 97.62 473 LEU A C 1
ATOM 3842 O O . LEU A 1 473 ? -1.778 8.484 -5.421 1.00 97.62 473 LEU A O 1
ATOM 3846 N N . TRP A 1 474 ? 0.276 7.825 -5.968 1.00 97.81 474 TRP A N 1
ATOM 3847 C CA . TRP A 1 474 ? 0.938 8.732 -5.038 1.00 97.81 474 TRP A CA 1
ATOM 3848 C C . TRP A 1 474 ? 1.691 9.862 -5.742 1.00 97.81 474 TRP A C 1
ATOM 3850 O O . TRP A 1 474 ? 1.902 9.858 -6.955 1.00 97.81 474 TRP A O 1
ATOM 3860 N N . PHE A 1 475 ? 2.106 10.850 -4.958 1.00 97.38 475 PHE A N 1
ATOM 3861 C CA . PHE A 1 475 ? 3.002 11.918 -5.387 1.00 97.38 475 PHE A CA 1
ATOM 3862 C C . PHE A 1 475 ? 4.236 11.958 -4.498 1.00 97.38 475 PHE A C 1
ATOM 3864 O O . PHE A 1 475 ? 4.142 11.790 -3.274 1.00 97.38 475 PHE A O 1
ATOM 3871 N N . TRP A 1 476 ? 5.385 12.252 -5.103 1.00 95.25 476 TRP A N 1
ATOM 3872 C CA . TRP A 1 476 ? 6.557 12.660 -4.342 1.00 95.25 476 TRP A CA 1
ATOM 3873 C C . TRP A 1 476 ? 6.574 14.176 -4.129 1.00 95.25 476 TRP A C 1
ATOM 3875 O O . TRP A 1 476 ? 6.564 14.963 -5.078 1.00 95.25 476 TRP A O 1
ATOM 3885 N N . THR A 1 477 ? 6.627 14.582 -2.860 1.00 87.69 477 THR A N 1
ATOM 3886 C CA . THR A 1 477 ? 6.467 15.982 -2.426 1.00 87.69 477 THR A CA 1
ATOM 3887 C C . THR A 1 477 ? 7.682 16.439 -1.630 1.00 87.69 477 THR A C 1
ATOM 3889 O O . THR A 1 477 ? 7.575 16.817 -0.472 1.00 87.69 477 THR A O 1
ATOM 3892 N N . SER A 1 478 ? 8.878 16.299 -2.189 1.00 90.94 478 SER A N 1
ATOM 3893 C CA . SER A 1 478 ? 10.102 16.881 -1.631 1.00 90.94 478 SER A CA 1
ATOM 3894 C C . SER A 1 478 ? 11.256 16.719 -2.620 1.00 90.94 478 SER A C 1
ATOM 3896 O O . SER A 1 478 ? 11.065 16.129 -3.678 1.00 90.94 478 SER A O 1
ATOM 3898 N N . ASP A 1 479 ? 12.451 17.154 -2.214 1.00 84.12 479 ASP A N 1
ATOM 3899 C CA . ASP A 1 479 ? 13.736 16.804 -2.831 1.00 84.12 479 ASP A CA 1
ATOM 3900 C C . ASP A 1 479 ? 13.934 17.326 -4.266 1.00 84.12 479 ASP A C 1
ATOM 3902 O O . ASP A 1 479 ? 13.424 16.755 -5.225 1.00 84.12 479 ASP A O 1
ATOM 3906 N N . HIS A 1 480 ? 14.700 18.416 -4.401 1.00 87.19 480 HIS A N 1
ATOM 3907 C CA . HIS A 1 480 ? 15.209 18.981 -5.659 1.00 87.19 480 HIS A CA 1
ATOM 3908 C C . HIS A 1 480 ? 14.304 18.735 -6.888 1.00 87.19 480 HIS A C 1
ATOM 3910 O O . HIS A 1 480 ? 13.131 19.102 -6.905 1.00 87.19 480 HIS A O 1
ATOM 3916 N N . GLY A 1 481 ? 14.829 18.096 -7.938 1.00 87.38 481 GLY A N 1
ATOM 3917 C CA . GLY A 1 481 ? 14.091 17.798 -9.164 1.00 87.38 481 GLY A CA 1
ATOM 3918 C C . GLY A 1 481 ? 13.006 16.724 -9.032 1.00 87.38 481 GLY A C 1
ATOM 3919 O O . GLY A 1 481 ? 12.295 16.483 -10.003 1.00 87.38 481 GLY A O 1
ATOM 3920 N N . HIS A 1 482 ? 12.869 16.073 -7.875 1.00 92.38 482 HIS A N 1
ATOM 3921 C CA . HIS A 1 482 ? 11.879 15.024 -7.628 1.00 92.38 482 HIS A CA 1
ATOM 3922 C C . HIS A 1 482 ? 10.528 15.589 -7.172 1.00 92.38 482 HIS A C 1
ATOM 3924 O O . HIS A 1 482 ? 9.515 14.909 -7.327 1.00 92.38 482 HIS A O 1
ATOM 3930 N N . ASN A 1 483 ? 10.482 16.825 -6.664 1.00 95.38 483 ASN A N 1
ATOM 3931 C CA . ASN A 1 483 ? 9.252 17.435 -6.160 1.00 95.38 483 ASN A CA 1
ATOM 3932 C C . ASN A 1 483 ? 8.205 17.651 -7.268 1.00 95.38 483 ASN A C 1
ATOM 3934 O O . ASN A 1 483 ? 8.459 18.367 -8.243 1.00 95.38 483 ASN A O 1
ATOM 3938 N N . VAL A 1 484 ? 7.004 17.100 -7.076 1.00 96.50 484 VAL A N 1
ATOM 3939 C CA . VAL A 1 484 ? 5.806 17.488 -7.834 1.00 96.50 484 VAL A CA 1
ATOM 3940 C C . VAL A 1 484 ? 5.162 18.692 -7.139 1.00 96.50 484 VAL A C 1
ATOM 3942 O O . VAL A 1 484 ? 4.818 18.579 -5.963 1.00 96.50 484 VAL A O 1
ATOM 3945 N N . PRO A 1 485 ? 4.962 19.838 -7.808 1.00 96.31 485 PRO A N 1
ATOM 3946 C CA . PRO A 1 485 ? 4.402 21.012 -7.147 1.00 96.31 485 PRO A CA 1
ATOM 3947 C C . PRO A 1 485 ? 2.965 20.825 -6.661 1.00 96.31 485 PRO A C 1
ATOM 3949 O O . PRO A 1 485 ? 2.148 20.194 -7.330 1.00 96.31 485 PRO A O 1
ATOM 3952 N N . TYR A 1 486 ? 2.622 21.463 -5.547 1.00 97.38 486 TYR A N 1
ATOM 3953 C CA . TYR A 1 486 ? 1.330 21.322 -4.875 1.00 97.38 486 TYR A CA 1
ATOM 3954 C C . TYR A 1 486 ? 0.126 21.576 -5.787 1.00 97.38 486 TYR A C 1
ATOM 3956 O O . TYR A 1 486 ? -0.830 20.801 -5.809 1.00 97.38 486 TYR A O 1
ATOM 3964 N N . ALA A 1 487 ? 0.179 22.647 -6.585 1.00 97.25 487 ALA A N 1
ATOM 3965 C CA . ALA A 1 487 ? -0.893 22.985 -7.516 1.00 97.25 487 ALA A CA 1
ATOM 3966 C C . ALA A 1 487 ? -1.086 21.905 -8.595 1.00 97.25 487 ALA A C 1
ATOM 3968 O O . ALA A 1 487 ? -2.218 21.605 -8.972 1.00 97.25 487 ALA A O 1
ATOM 3969 N N . GLU A 1 488 ? 0.006 21.289 -9.049 1.00 97.25 488 GLU A N 1
ATOM 3970 C CA . GLU A 1 488 ? -0.026 20.205 -10.027 1.00 97.25 488 GLU A CA 1
ATOM 3971 C C . GLU A 1 488 ? -0.607 18.922 -9.426 1.00 97.25 488 GLU A C 1
ATOM 3973 O O . GLU A 1 488 ? -1.462 18.299 -10.052 1.00 97.25 488 GLU A O 1
ATOM 3978 N N . GLN A 1 489 ? -0.233 18.569 -8.190 1.00 97.94 489 GLN A N 1
ATOM 3979 C CA . GLN A 1 489 ? -0.817 17.418 -7.487 1.00 97.94 489 GLN A CA 1
ATOM 3980 C C . GLN A 1 489 ? -2.342 17.547 -7.364 1.00 97.94 489 GLN A C 1
ATOM 3982 O O . GLN A 1 489 ? -3.076 16.590 -7.630 1.00 97.94 489 GLN A O 1
ATOM 3987 N N . LYS A 1 490 ? -2.831 18.743 -7.001 1.00 98.25 490 LYS A N 1
ATOM 3988 C CA . LYS A 1 490 ? -4.270 19.024 -6.890 1.00 98.25 490 LYS A CA 1
ATOM 3989 C C . LYS A 1 490 ? -4.987 18.889 -8.230 1.00 98.25 490 LYS A C 1
ATOM 3991 O O . LYS A 1 490 ? -6.026 18.238 -8.295 1.00 98.25 490 LYS A O 1
ATOM 3996 N N . GLU A 1 491 ? -4.435 19.474 -9.289 1.00 98.06 491 GLU A N 1
ATOM 3997 C CA . GLU A 1 491 ? -5.035 19.425 -10.627 1.00 98.06 491 GLU A CA 1
ATOM 3998 C C . GLU A 1 491 ? -5.080 17.996 -11.186 1.00 98.06 491 GLU A C 1
ATOM 4000 O O . GLU A 1 491 ? -6.123 17.551 -11.665 1.00 98.06 491 GLU A O 1
ATOM 4005 N N . LEU A 1 492 ? -3.975 17.250 -11.083 1.00 98.25 492 LEU A N 1
ATOM 4006 C CA . LEU A 1 492 ? -3.910 15.858 -11.534 1.00 98.25 492 LEU A CA 1
ATOM 4007 C C . LEU A 1 492 ? -4.901 14.976 -10.770 1.00 98.25 492 LEU A C 1
ATOM 4009 O O . LEU A 1 492 ? -5.593 14.160 -11.378 1.00 98.25 492 LEU A O 1
ATOM 4013 N N . THR A 1 493 ? -5.019 15.174 -9.455 1.00 98.56 493 THR A N 1
ATOM 4014 C CA . THR A 1 493 ? -5.968 14.412 -8.635 1.00 98.56 493 THR A CA 1
ATOM 4015 C C . THR A 1 493 ? -7.416 14.740 -8.994 1.00 98.56 493 THR A C 1
ATOM 4017 O O . THR A 1 493 ? -8.209 13.817 -9.159 1.00 98.56 493 THR A O 1
ATOM 4020 N N . LYS A 1 494 ? -7.766 16.022 -9.179 1.00 98.50 494 LYS A N 1
ATOM 4021 C CA . LYS A 1 494 ? -9.124 16.435 -9.577 1.00 98.50 494 LYS A CA 1
ATOM 4022 C C . LYS A 1 494 ? -9.537 15.802 -10.904 1.00 98.50 494 LYS A C 1
ATOM 4024 O O . LYS A 1 494 ? -10.570 15.141 -10.963 1.00 98.50 494 LYS A O 1
ATOM 4029 N N . ARG A 1 495 ? -8.681 15.902 -11.927 1.00 98.06 495 ARG A N 1
ATOM 4030 C CA . ARG A 1 495 ? -8.919 15.265 -13.234 1.00 98.06 495 ARG A CA 1
ATOM 4031 C C . ARG A 1 495 ? -9.056 13.754 -13.128 1.00 98.06 495 ARG A C 1
ATOM 4033 O O . ARG A 1 495 ? -9.902 13.158 -13.783 1.00 98.06 495 ARG A O 1
ATOM 4040 N N . PHE A 1 496 ? -8.232 13.120 -12.297 1.00 98.31 496 PHE A N 1
ATOM 4041 C CA . PHE A 1 496 ? -8.348 11.687 -12.074 1.00 98.31 496 PHE A CA 1
ATOM 4042 C C . PHE A 1 496 ? -9.658 11.313 -11.366 1.00 98.31 496 PHE A C 1
ATOM 4044 O O . PHE A 1 496 ? -10.274 10.316 -11.724 1.00 98.31 496 PHE A O 1
ATOM 4051 N N . ARG A 1 497 ? -10.128 12.105 -10.397 1.00 97.75 497 ARG A N 1
ATOM 4052 C CA . ARG A 1 497 ? -11.419 11.864 -9.736 1.00 97.75 497 ARG A CA 1
ATOM 4053 C C . ARG A 1 497 ? -12.599 12.045 -10.690 1.00 97.75 497 ARG A C 1
ATOM 4055 O O . ARG A 1 497 ? -13.533 11.253 -10.616 1.00 97.75 497 ARG A O 1
ATOM 4062 N N . GLU A 1 498 ? -12.545 13.015 -11.600 1.00 97.56 498 GLU A N 1
ATOM 4063 C CA . GLU A 1 498 ? -13.517 13.148 -12.699 1.00 97.56 498 GLU A CA 1
ATOM 4064 C C . GLU A 1 498 ? -13.504 11.896 -13.585 1.00 97.56 498 GLU A C 1
ATOM 4066 O O . GLU A 1 498 ? -14.538 11.259 -13.783 1.00 97.56 498 GLU A O 1
ATOM 4071 N N . TYR A 1 499 ? -12.316 11.463 -14.011 1.00 97.62 499 TYR A N 1
ATOM 4072 C CA . TYR A 1 499 ? -12.148 10.238 -14.788 1.00 97.62 499 TYR A CA 1
ATOM 4073 C C . TYR A 1 499 ? -12.692 8.999 -14.052 1.00 97.62 499 TYR A C 1
ATOM 4075 O O . TYR A 1 499 ? -13.411 8.197 -14.636 1.00 97.62 499 TYR A O 1
ATOM 4083 N N . GLN A 1 500 ? -12.425 8.849 -12.752 1.00 95.38 500 GLN A N 1
ATOM 4084 C CA . GLN A 1 500 ? -12.928 7.734 -11.945 1.00 95.38 500 GLN A CA 1
ATOM 4085 C C . GLN A 1 500 ? -14.466 7.696 -11.895 1.00 95.38 500 GLN A C 1
ATOM 4087 O O . GLN A 1 500 ? -15.054 6.616 -11.871 1.00 95.38 500 GLN A O 1
ATOM 4092 N N . GLN A 1 501 ? -15.123 8.860 -11.871 1.00 95.00 501 GLN A N 1
ATOM 4093 C CA . GLN A 1 501 ? -16.586 8.953 -11.892 1.00 95.00 501 GLN A CA 1
ATOM 4094 C C . GLN A 1 501 ? -17.168 8.537 -13.248 1.00 95.00 501 GLN A C 1
ATOM 4096 O O . GLN A 1 501 ? -18.222 7.905 -13.289 1.00 95.00 501 GLN A O 1
ATOM 4101 N N . GLU A 1 502 ? -16.483 8.868 -14.343 1.00 96.62 502 GLU A N 1
ATOM 4102 C CA . GLU A 1 502 ? -16.865 8.471 -15.705 1.00 96.62 502 GLU A CA 1
ATOM 4103 C C . GLU A 1 502 ? -16.538 6.998 -16.000 1.00 96.62 502 GLU A C 1
ATOM 4105 O O . GLU A 1 502 ? -17.235 6.341 -16.778 1.00 96.62 502 GLU A O 1
ATOM 4110 N N . HIS A 1 503 ? -15.518 6.462 -15.328 1.00 94.38 503 HIS A N 1
ATOM 4111 C CA . HIS A 1 503 ? -14.990 5.112 -15.500 1.00 94.38 503 HIS A CA 1
ATOM 4112 C C . HIS A 1 503 ? -14.953 4.352 -14.161 1.00 94.38 503 HIS A C 1
ATOM 4114 O O . HIS A 1 503 ? -13.881 3.986 -13.668 1.00 94.38 503 HIS A O 1
ATOM 4120 N N . PRO A 1 504 ? -16.103 4.090 -13.516 1.00 90.94 504 PRO A N 1
ATOM 4121 C CA . PRO A 1 504 ? -16.120 3.328 -12.276 1.00 90.94 504 PRO A CA 1
ATOM 4122 C C . PRO A 1 504 ? -15.641 1.897 -12.540 1.00 90.94 504 PRO A C 1
ATOM 4124 O O . PRO A 1 504 ? -16.111 1.221 -13.458 1.00 90.94 504 PRO A O 1
ATOM 4127 N N . ARG A 1 505 ? -14.699 1.423 -11.727 1.00 87.00 505 ARG A N 1
ATOM 4128 C CA . ARG A 1 505 ? -14.171 0.067 -11.844 1.00 87.00 505 ARG A CA 1
ATOM 4129 C C . ARG A 1 505 ? -15.070 -0.942 -11.138 1.00 87.00 505 ARG A C 1
ATOM 4131 O O . ARG A 1 505 ? -15.781 -0.608 -10.192 1.00 87.00 505 ARG A O 1
ATOM 4138 N N . SER A 1 506 ? -15.005 -2.193 -11.583 1.00 80.38 506 SER A N 1
ATOM 4139 C CA . SER A 1 506 ? -15.668 -3.296 -10.883 1.00 80.38 506 SER A CA 1
ATOM 4140 C C . SER A 1 506 ? -14.944 -3.604 -9.570 1.00 80.38 506 SER A C 1
ATOM 4142 O O . SER A 1 506 ? -13.716 -3.565 -9.516 1.00 80.38 506 SER A O 1
ATOM 4144 N N . TYR A 1 507 ? -15.709 -3.916 -8.524 1.00 79.88 507 TYR A N 1
ATOM 4145 C CA . TYR A 1 507 ? -15.194 -4.352 -7.226 1.00 79.88 507 TYR A CA 1
ATOM 4146 C C . TYR A 1 507 ? -15.287 -5.886 -7.107 1.00 79.88 507 TYR A C 1
ATOM 4148 O O . TYR A 1 507 ? -16.353 -6.434 -7.413 1.00 79.88 507 TYR A O 1
ATOM 4156 N N . PRO A 1 508 ? -14.239 -6.591 -6.633 1.00 78.81 508 PRO A N 1
ATOM 4157 C CA . PRO A 1 508 ? -12.939 -6.067 -6.195 1.00 78.81 508 PRO A CA 1
ATOM 4158 C C . PRO A 1 508 ? -12.017 -5.680 -7.364 1.00 78.81 508 PRO A C 1
ATOM 4160 O O . PRO A 1 508 ? -11.989 -6.360 -8.397 1.00 78.81 508 PRO A O 1
ATOM 4163 N N . SER A 1 509 ? -11.220 -4.624 -7.179 1.00 72.19 509 SER A N 1
ATOM 4164 C CA . SER A 1 509 ? -10.272 -4.085 -8.171 1.00 72.19 509 SER A CA 1
ATOM 4165 C C . SER A 1 509 ? -9.268 -5.113 -8.679 1.00 72.19 509 SER A C 1
ATOM 4167 O O . SER A 1 509 ? -8.867 -5.068 -9.838 1.00 72.19 509 SER A O 1
ATOM 4169 N N . ARG A 1 510 ? -8.896 -6.079 -7.836 1.00 67.75 510 ARG A N 1
ATOM 4170 C CA . ARG A 1 510 ? -7.952 -7.154 -8.164 1.00 67.75 510 ARG A CA 1
ATOM 4171 C C . ARG A 1 510 ? -8.370 -7.984 -9.383 1.00 67.75 510 ARG A C 1
ATOM 4173 O O . ARG A 1 510 ? -7.508 -8.524 -10.069 1.00 67.75 510 ARG A O 1
ATOM 4180 N N . SER A 1 511 ? -9.664 -8.028 -9.708 1.00 59.78 511 SER A N 1
ATOM 4181 C CA . SER A 1 511 ? -10.156 -8.642 -10.954 1.00 59.78 511 SER A CA 1
ATOM 4182 C C . SER A 1 511 ? -9.591 -7.993 -12.232 1.00 59.78 511 SER A C 1
ATOM 4184 O O . SER A 1 511 ? -9.649 -8.588 -13.304 1.00 59.78 511 SER A O 1
ATOM 4186 N N . LEU A 1 512 ? -9.008 -6.796 -12.121 1.00 68.06 512 LEU A N 1
ATOM 4187 C CA . LEU A 1 512 ? -8.460 -5.998 -13.220 1.00 68.06 512 LEU A CA 1
ATOM 4188 C C . LEU A 1 512 ? -6.954 -6.202 -13.430 1.00 68.06 512 LEU A C 1
ATOM 4190 O O . LEU A 1 512 ? -6.395 -5.607 -14.345 1.00 68.06 512 LEU A O 1
ATOM 4194 N N . ILE A 1 513 ? -6.296 -7.036 -12.615 1.00 65.31 513 ILE A N 1
ATOM 4195 C CA . ILE A 1 513 ? -4.862 -7.367 -12.750 1.00 65.31 513 ILE A CA 1
ATOM 4196 C C . ILE A 1 513 ? -4.658 -8.512 -13.771 1.00 65.31 513 ILE A C 1
ATOM 4198 O O . ILE A 1 513 ? -3.549 -8.771 -14.230 1.00 65.31 513 ILE A O 1
ATOM 4202 N N . GLU A 1 514 ? -5.735 -9.164 -14.221 1.00 68.44 514 GLU A N 1
ATOM 4203 C CA . GLU A 1 514 ? -5.688 -10.292 -15.163 1.00 68.44 514 GLU A CA 1
ATOM 4204 C C . GLU A 1 514 ? -5.788 -9.993 -16.684 1.00 68.44 514 GLU A C 1
ATOM 4206 O O . GLU A 1 514 ? -5.812 -10.960 -17.450 1.00 68.44 514 GLU A O 1
ATOM 4211 N N . PRO A 1 515 ? -5.833 -8.746 -17.211 1.00 68.31 515 PRO A N 1
ATOM 4212 C CA . PRO A 1 515 ? -6.158 -8.523 -18.622 1.00 68.31 515 PRO A CA 1
ATOM 4213 C C . PRO A 1 515 ? -5.023 -8.912 -19.582 1.00 68.31 515 PRO A C 1
ATOM 4215 O O . PRO A 1 515 ? -5.242 -8.983 -20.791 1.00 68.31 515 PRO A O 1
ATOM 4218 N N . ALA A 1 516 ? -3.811 -9.166 -19.081 1.00 84.12 516 ALA A N 1
ATOM 4219 C CA . ALA A 1 516 ? -2.711 -9.647 -19.904 1.00 84.12 516 ALA A CA 1
ATOM 4220 C C . ALA A 1 516 ? -2.867 -11.138 -20.225 1.00 84.12 516 ALA A C 1
ATOM 4222 O O . ALA A 1 516 ? -2.785 -12.008 -19.355 1.00 84.12 516 ALA A O 1
ATOM 4223 N N . GLU A 1 517 ? -3.040 -11.437 -21.510 1.00 91.25 517 GLU A N 1
ATOM 4224 C CA . GLU A 1 517 ? -3.126 -12.814 -22.003 1.00 91.25 517 GLU A CA 1
ATOM 4225 C C . GLU A 1 517 ? -1.744 -13.433 -22.259 1.00 91.25 517 GLU A C 1
ATOM 4227 O O . GLU A 1 517 ? -1.627 -14.656 -22.357 1.00 91.25 517 GLU A O 1
ATOM 4232 N N . VAL A 1 518 ? -0.706 -12.597 -22.355 1.00 96.00 518 VAL A N 1
ATOM 4233 C CA . VAL A 1 518 ? 0.671 -12.992 -22.664 1.00 96.00 518 VAL A CA 1
ATOM 4234 C C . VAL A 1 518 ? 1.585 -12.678 -21.484 1.00 96.00 518 VAL A C 1
ATOM 4236 O O . VAL A 1 518 ? 1.616 -11.543 -21.016 1.00 96.00 518 VAL A O 1
ATOM 4239 N N . ALA A 1 519 ? 2.381 -13.653 -21.059 1.00 97.25 519 ALA A N 1
ATOM 4240 C CA . ALA A 1 519 ? 3.550 -13.418 -20.216 1.00 97.25 519 ALA A CA 1
ATOM 4241 C C . ALA A 1 519 ? 4.826 -13.534 -21.051 1.00 97.25 519 ALA A C 1
ATOM 4243 O O . ALA A 1 519 ? 4.962 -14.458 -21.851 1.00 97.25 519 ALA A O 1
ATOM 4244 N N . ILE A 1 520 ? 5.778 -12.631 -20.842 1.00 98.50 520 ILE A N 1
ATOM 4245 C CA . ILE A 1 520 ? 7.156 -12.762 -21.316 1.00 98.50 520 ILE A CA 1
ATOM 4246 C C . ILE A 1 520 ? 7.997 -13.111 -20.090 1.00 98.50 520 ILE A C 1
ATOM 4248 O O . ILE A 1 520 ? 8.183 -12.289 -19.193 1.00 98.50 520 ILE A O 1
ATOM 4252 N N . ALA A 1 521 ? 8.458 -14.358 -20.028 1.00 98.19 521 ALA A N 1
ATOM 4253 C CA . ALA A 1 521 ? 9.138 -14.898 -18.861 1.00 98.19 521 ALA A CA 1
ATOM 4254 C C . ALA A 1 521 ? 10.657 -14.853 -19.052 1.00 98.19 521 ALA A C 1
ATOM 4256 O O . ALA A 1 521 ? 11.191 -15.525 -19.937 1.00 98.19 521 ALA A O 1
ATOM 4257 N N . LEU A 1 522 ? 11.359 -14.096 -18.211 1.00 98.44 522 LEU A N 1
ATOM 4258 C CA . LEU A 1 522 ? 12.820 -14.014 -18.195 1.00 98.44 522 LEU A CA 1
ATOM 4259 C C . LEU A 1 522 ? 13.418 -15.079 -17.258 1.00 98.44 522 LEU A C 1
ATOM 4261 O O . LEU A 1 522 ? 12.744 -15.500 -16.314 1.00 98.44 522 LEU A O 1
ATOM 4265 N N . PRO A 1 523 ? 14.675 -15.519 -17.464 1.00 97.81 523 PRO A N 1
ATOM 4266 C CA . PRO A 1 523 ? 15.336 -16.384 -16.493 1.00 97.81 523 PRO A CA 1
ATOM 4267 C C . PRO A 1 523 ? 15.466 -15.666 -15.147 1.00 97.81 523 PRO A C 1
ATOM 4269 O O . PRO A 1 523 ? 15.842 -14.492 -15.098 1.00 97.81 523 PRO A O 1
ATOM 4272 N N . TYR A 1 524 ? 15.168 -16.358 -14.050 1.00 97.56 524 TYR A N 1
ATOM 4273 C CA . TYR A 1 524 ? 15.296 -15.790 -12.709 1.00 97.56 524 TYR A CA 1
ATOM 4274 C C . TYR A 1 524 ? 16.698 -15.195 -12.471 1.00 97.56 524 TYR A C 1
ATOM 4276 O O . TYR A 1 524 ? 17.723 -15.806 -12.785 1.00 97.56 524 TYR A O 1
ATOM 4284 N N . GLY A 1 525 ? 16.747 -13.963 -11.958 1.00 95.56 525 GLY A N 1
ATOM 4285 C CA . GLY A 1 525 ? 17.977 -13.187 -11.790 1.00 95.56 525 GLY A CA 1
ATOM 4286 C C . GLY A 1 525 ? 18.336 -12.254 -12.953 1.00 95.56 525 GLY A C 1
ATOM 4287 O O . GLY A 1 525 ? 19.198 -11.393 -12.784 1.00 95.56 525 GLY A O 1
ATOM 4288 N N . TYR A 1 526 ? 17.702 -12.368 -14.122 1.00 97.12 526 TYR A N 1
ATOM 4289 C CA . TYR A 1 526 ? 17.999 -11.514 -15.279 1.00 97.12 526 TYR A CA 1
ATOM 4290 C C . TYR A 1 526 ? 17.149 -10.238 -15.240 1.00 97.12 526 TYR A C 1
ATOM 4292 O O . TYR A 1 526 ? 16.111 -10.150 -15.892 1.00 97.12 526 TYR A O 1
ATOM 4300 N N . GLN A 1 527 ? 17.598 -9.247 -14.468 1.00 94.56 527 GLN A N 1
ATOM 4301 C CA . GLN A 1 527 ? 16.973 -7.923 -14.399 1.00 94.56 527 GLN A CA 1
ATOM 4302 C C . GLN A 1 527 ? 16.945 -7.221 -15.768 1.00 94.56 527 GLN A C 1
ATOM 4304 O O . GLN A 1 527 ? 17.898 -7.306 -16.547 1.00 94.56 527 GLN A O 1
ATOM 4309 N N . LEU A 1 528 ? 15.868 -6.484 -16.043 1.00 96.44 528 LEU A N 1
ATOM 4310 C CA . LEU A 1 528 ? 15.723 -5.642 -17.233 1.00 96.44 528 LEU A CA 1
ATOM 4311 C C . LEU A 1 528 ? 14.894 -4.398 -16.890 1.00 96.44 528 LEU A C 1
ATOM 4313 O O . LEU A 1 528 ? 13.665 -4.422 -16.899 1.00 96.44 528 LEU A O 1
ATOM 4317 N N . ASP A 1 529 ? 15.597 -3.310 -16.592 1.00 94.19 529 ASP A N 1
ATOM 4318 C CA . ASP A 1 529 ? 15.054 -1.997 -16.238 1.00 94.19 529 ASP A CA 1
ATOM 4319 C C . ASP A 1 529 ? 16.109 -0.888 -16.462 1.00 94.19 529 ASP A C 1
ATOM 4321 O O . ASP A 1 529 ? 17.162 -1.118 -17.071 1.00 94.19 529 ASP A O 1
ATOM 4325 N N . ASP A 1 530 ? 15.831 0.330 -15.984 1.00 90.19 530 ASP A N 1
ATOM 4326 C CA . ASP A 1 530 ? 16.753 1.466 -16.075 1.00 90.19 530 ASP A CA 1
ATOM 4327 C C . ASP A 1 530 ? 18.103 1.231 -15.401 1.00 90.19 530 ASP A C 1
ATOM 4329 O O . ASP A 1 530 ? 19.114 1.711 -15.914 1.00 90.19 530 ASP A O 1
ATOM 4333 N N . TYR A 1 531 ? 18.155 0.495 -14.288 1.00 89.44 531 TYR A N 1
ATOM 4334 C CA . TYR A 1 531 ? 19.407 0.265 -13.569 1.00 89.44 531 TYR A CA 1
ATOM 4335 C C . TYR A 1 531 ? 20.353 -0.574 -14.409 1.00 89.44 531 TYR A C 1
ATOM 4337 O O . TYR A 1 531 ? 21.510 -0.196 -14.610 1.00 89.44 531 TYR A O 1
ATOM 4345 N N . VAL A 1 532 ? 19.846 -1.663 -14.982 1.00 92.00 532 VAL A N 1
ATOM 4346 C CA . VAL A 1 532 ? 20.646 -2.515 -15.866 1.00 92.00 532 VAL A CA 1
ATOM 4347 C C . VAL A 1 532 ? 21.166 -1.733 -17.072 1.00 92.00 532 VAL A C 1
ATOM 4349 O O . VAL A 1 532 ? 22.309 -1.930 -17.486 1.00 92.00 532 VAL A O 1
ATOM 4352 N N . MET A 1 533 ? 20.379 -0.799 -17.611 1.00 93.31 533 MET A N 1
ATOM 4353 C CA . MET A 1 533 ? 20.823 0.068 -18.707 1.00 93.31 533 MET A CA 1
ATOM 4354 C C . MET A 1 533 ? 21.861 1.107 -18.270 1.00 93.31 533 MET A C 1
ATOM 4356 O O . MET A 1 533 ? 22.835 1.338 -18.987 1.00 93.31 533 MET A O 1
ATOM 4360 N N . SER A 1 534 ? 21.687 1.726 -17.102 1.00 89.00 534 SER A N 1
ATOM 4361 C CA . SER A 1 534 ? 22.597 2.751 -16.584 1.00 89.00 534 SER A CA 1
ATOM 4362 C C . SER A 1 534 ? 23.957 2.192 -16.170 1.00 89.00 534 SER A C 1
ATOM 4364 O O . SER A 1 534 ? 24.981 2.795 -16.488 1.00 89.00 534 SER A O 1
ATOM 4366 N N . TRP A 1 535 ? 23.984 1.040 -15.499 1.00 87.44 535 TRP A N 1
ATOM 4367 C CA . TRP A 1 535 ? 25.217 0.415 -15.005 1.00 87.44 535 TRP A CA 1
ATOM 4368 C C . TRP A 1 535 ? 25.823 -0.588 -15.991 1.00 87.44 535 TRP A C 1
ATOM 4370 O O . TRP A 1 535 ? 26.985 -0.971 -15.859 1.00 87.44 535 TRP A O 1
ATOM 4380 N N . GLN A 1 536 ? 25.052 -1.003 -17.001 1.00 91.88 536 GLN A N 1
ATOM 4381 C CA . GLN A 1 536 ? 25.411 -2.061 -17.948 1.00 91.88 536 GLN A CA 1
ATOM 4382 C C . GLN A 1 536 ? 25.806 -3.384 -17.268 1.00 91.88 536 GLN A C 1
ATOM 4384 O O . GLN A 1 536 ? 26.636 -4.147 -17.778 1.00 91.88 536 GLN A O 1
ATOM 4389 N N . CYS A 1 537 ? 25.182 -3.683 -16.130 1.00 92.00 537 CYS A N 1
ATOM 4390 C CA . CYS A 1 537 ? 25.333 -4.931 -15.391 1.00 92.00 537 CYS A CA 1
ATOM 4391 C C . CYS A 1 537 ? 24.039 -5.298 -14.655 1.00 92.00 537 CYS A C 1
ATOM 4393 O O . CYS A 1 537 ? 23.217 -4.433 -14.359 1.00 92.00 537 CYS A O 1
ATOM 4395 N N . LEU A 1 538 ? 23.862 -6.588 -14.368 1.00 91.12 538 LEU A N 1
ATOM 4396 C CA . LEU A 1 538 ? 22.802 -7.069 -13.483 1.00 91.12 538 LEU A CA 1
ATOM 4397 C C . LEU A 1 538 ? 23.200 -6.795 -12.027 1.00 91.12 538 LEU A C 1
ATOM 4399 O O . LEU A 1 538 ? 24.381 -6.907 -11.680 1.00 91.12 538 LEU A O 1
ATOM 4403 N N . TRP A 1 539 ? 22.221 -6.481 -11.177 1.00 92.00 539 TRP A N 1
ATOM 4404 C CA . TRP A 1 539 ? 22.387 -6.366 -9.722 1.00 92.00 539 TRP A CA 1
ATOM 4405 C C . TRP A 1 539 ? 23.472 -5.386 -9.261 1.00 92.00 539 TRP A C 1
ATOM 4407 O O . TRP A 1 539 ? 24.042 -5.563 -8.188 1.00 92.00 539 TRP A O 1
ATOM 4417 N N . ASN A 1 540 ? 23.801 -4.384 -10.085 1.00 89.12 540 ASN A N 1
ATOM 4418 C CA . ASN A 1 540 ? 24.910 -3.457 -9.846 1.00 89.12 540 ASN A CA 1
ATOM 4419 C C . ASN A 1 540 ? 26.256 -4.165 -9.551 1.00 89.12 540 ASN A C 1
ATOM 4421 O O . ASN A 1 540 ? 27.084 -3.662 -8.794 1.00 89.12 540 ASN A O 1
ATOM 4425 N N . ASN A 1 541 ? 26.497 -5.341 -10.151 1.00 89.06 541 ASN A N 1
ATOM 4426 C CA . ASN A 1 541 ? 27.759 -6.074 -10.024 1.00 89.06 541 ASN A CA 1
ATOM 4427 C C . ASN A 1 541 ? 28.535 -6.073 -11.359 1.00 89.06 541 ASN A C 1
ATOM 4429 O O . ASN A 1 541 ? 28.495 -7.046 -12.122 1.00 89.06 541 ASN A O 1
ATOM 4433 N N . PRO A 1 542 ? 29.254 -4.981 -11.682 1.00 87.81 542 PRO A N 1
ATOM 4434 C CA . PRO A 1 542 ? 29.986 -4.854 -12.938 1.00 87.81 542 PRO A CA 1
ATOM 4435 C C . PRO A 1 542 ? 31.266 -5.704 -13.001 1.00 87.81 542 PRO A C 1
ATOM 4437 O O . PRO A 1 542 ? 31.933 -5.715 -14.030 1.00 87.81 542 PRO A O 1
ATOM 4440 N N . GLU A 1 543 ? 31.658 -6.414 -11.946 1.00 87.31 543 GLU A N 1
ATOM 4441 C CA . GLU A 1 543 ? 32.829 -7.298 -12.012 1.00 87.31 543 GLU A CA 1
ATOM 4442 C C . GLU A 1 543 ? 32.459 -8.698 -12.503 1.00 87.31 543 GLU A C 1
ATOM 4444 O O . GLU A 1 543 ? 33.254 -9.359 -13.178 1.00 87.31 543 GLU A O 1
ATOM 4449 N N . HIS A 1 544 ? 31.247 -9.155 -12.187 1.00 90.50 544 HIS A N 1
ATOM 4450 C CA . HIS A 1 544 ? 30.844 -10.539 -12.427 1.00 90.50 544 HIS A CA 1
ATOM 4451 C C . HIS A 1 544 ? 29.567 -10.694 -13.251 1.00 90.50 544 HIS A C 1
ATOM 4453 O O . HIS A 1 544 ? 29.361 -11.753 -13.842 1.00 90.50 544 HIS A O 1
ATOM 4459 N N . LEU A 1 545 ? 28.740 -9.651 -13.352 1.00 93.19 545 LEU A N 1
ATOM 4460 C CA . LEU A 1 545 ? 27.429 -9.702 -14.002 1.00 93.19 545 LEU A CA 1
ATOM 4461 C C . LEU A 1 545 ? 27.231 -8.589 -15.048 1.00 93.19 545 LEU A C 1
ATOM 4463 O O . LEU A 1 545 ? 26.115 -8.114 -15.262 1.00 93.19 545 LEU A O 1
ATOM 4467 N N . ARG A 1 546 ? 28.299 -8.153 -15.729 1.00 95.38 546 ARG A N 1
ATOM 4468 C CA . ARG A 1 546 ? 28.172 -7.211 -16.858 1.00 95.38 546 ARG A CA 1
ATOM 4469 C C . ARG A 1 546 ? 27.430 -7.817 -18.028 1.00 95.38 546 ARG A C 1
ATOM 4471 O O . ARG A 1 546 ? 27.617 -8.984 -18.352 1.00 95.38 546 ARG A O 1
ATOM 4478 N N . LEU A 1 547 ? 26.698 -6.973 -18.747 1.00 96.81 547 LEU A N 1
ATOM 4479 C CA . LEU A 1 547 ? 25.902 -7.384 -19.897 1.00 96.81 547 LEU A CA 1
ATOM 4480 C C . LEU A 1 547 ? 26.711 -8.076 -21.010 1.00 96.81 547 LEU A C 1
ATOM 4482 O O . LEU A 1 547 ? 26.159 -8.903 -21.726 1.00 96.81 547 LEU A O 1
ATOM 4486 N N . ASP A 1 548 ? 28.000 -7.773 -21.166 1.00 96.44 548 ASP A N 1
ATOM 4487 C CA . ASP A 1 548 ? 28.888 -8.379 -22.167 1.00 96.44 548 ASP A CA 1
ATOM 4488 C C . ASP A 1 548 ? 29.561 -9.690 -21.719 1.00 96.44 548 ASP A C 1
ATOM 4490 O O . ASP A 1 548 ? 30.246 -10.331 -22.519 1.00 96.44 548 ASP A O 1
ATOM 4494 N N . LEU A 1 549 ? 29.356 -10.123 -20.472 1.00 95.69 549 LEU A N 1
ATOM 4495 C CA . LEU A 1 549 ? 29.837 -11.420 -20.004 1.00 95.69 549 LEU A CA 1
ATOM 4496 C C . LEU A 1 549 ? 28.952 -12.549 -20.522 1.00 95.69 549 LEU A C 1
ATOM 4498 O O . LEU A 1 549 ? 27.729 -12.426 -20.601 1.00 95.69 549 LEU A O 1
ATOM 4502 N N . LYS A 1 550 ? 29.602 -13.666 -20.855 1.00 96.44 550 LYS A N 1
ATOM 4503 C CA . LYS A 1 550 ? 28.939 -14.889 -21.302 1.00 96.44 550 LYS A CA 1
ATOM 4504 C C . LYS A 1 550 ? 28.424 -15.696 -20.118 1.00 96.44 550 LYS A C 1
ATOM 4506 O O . LYS A 1 550 ? 29.152 -15.898 -19.149 1.00 96.44 550 LYS A O 1
ATOM 4511 N N . ASN A 1 551 ? 27.205 -16.201 -20.242 1.00 95.25 551 ASN A N 1
ATOM 4512 C CA . ASN A 1 551 ? 26.629 -17.162 -19.314 1.00 95.25 551 ASN A CA 1
ATOM 4513 C C . ASN A 1 551 ? 27.075 -18.603 -19.641 1.00 95.25 551 ASN A C 1
ATOM 4515 O O . ASN A 1 551 ? 27.902 -18.847 -20.527 1.00 95.25 551 ASN A O 1
ATOM 4519 N N . SER A 1 552 ? 26.500 -19.572 -18.928 1.00 94.00 552 SER A N 1
ATOM 4520 C CA . SER A 1 552 ? 26.751 -21.013 -19.086 1.00 94.00 552 SER A CA 1
ATOM 4521 C C . SER A 1 552 ? 26.459 -21.550 -20.497 1.00 94.00 552 SER A C 1
ATOM 4523 O O . SER A 1 552 ? 27.071 -22.532 -20.915 1.00 94.00 552 SER A O 1
ATOM 4525 N N . SER A 1 553 ? 25.570 -20.894 -21.250 1.00 96.12 553 SER A N 1
ATOM 4526 C CA . SER A 1 553 ? 25.195 -21.249 -22.625 1.00 96.12 553 SER A CA 1
ATOM 4527 C C . SER A 1 553 ? 26.105 -20.613 -23.686 1.00 96.12 553 SER A C 1
ATOM 4529 O O . SER A 1 553 ? 25.910 -20.827 -24.880 1.00 96.12 553 SER A O 1
ATOM 4531 N N . GLY A 1 554 ? 27.114 -19.835 -23.279 1.00 96.94 554 GLY A N 1
ATOM 4532 C CA . GLY A 1 554 ? 28.096 -19.225 -24.180 1.00 96.94 554 GLY A CA 1
ATOM 4533 C C . GLY A 1 554 ? 27.622 -17.963 -24.912 1.00 96.94 554 GLY A C 1
ATOM 4534 O O . GLY A 1 554 ? 28.396 -17.416 -25.711 1.00 96.94 554 GLY A O 1
ATOM 4535 N N . VAL A 1 555 ? 26.407 -17.492 -24.614 1.00 97.88 555 VAL A N 1
ATOM 4536 C CA . VAL A 1 555 ? 25.841 -16.204 -25.050 1.00 97.88 555 VAL A CA 1
ATOM 4537 C C . VAL A 1 555 ? 25.950 -15.179 -23.925 1.00 97.88 555 VAL A C 1
ATOM 4539 O O . VAL A 1 555 ? 26.086 -15.532 -22.756 1.00 97.88 555 VAL A O 1
ATOM 4542 N N . THR A 1 556 ? 25.933 -13.901 -24.268 1.00 97.94 556 THR A N 1
ATOM 4543 C CA . THR A 1 556 ? 26.022 -12.798 -23.309 1.00 97.94 556 THR A CA 1
ATOM 4544 C C . THR A 1 556 ? 24.690 -12.526 -22.616 1.00 97.94 556 THR A C 1
ATOM 4546 O O . THR A 1 556 ? 23.623 -12.745 -23.194 1.00 97.94 556 THR A O 1
ATOM 4549 N N . TYR A 1 557 ? 24.724 -11.977 -21.398 1.00 97.69 557 TYR A N 1
ATOM 4550 C CA . TYR A 1 557 ? 23.497 -11.522 -20.728 1.00 97.69 557 TYR A CA 1
ATOM 4551 C C . TYR A 1 557 ? 22.739 -10.482 -21.576 1.00 97.69 557 TYR A C 1
ATOM 4553 O O . TYR A 1 557 ? 21.510 -10.509 -21.637 1.00 97.69 557 TYR A O 1
ATOM 4561 N N . ARG A 1 558 ? 23.462 -9.620 -22.310 1.00 98.25 558 ARG A N 1
ATOM 4562 C CA . ARG A 1 558 ? 22.888 -8.657 -23.263 1.00 98.25 558 ARG A CA 1
ATOM 4563 C C . ARG A 1 558 ? 22.075 -9.337 -24.359 1.00 98.25 558 ARG A C 1
ATOM 4565 O O . ARG A 1 558 ? 21.003 -8.844 -24.690 1.00 98.25 558 ARG A O 1
ATOM 4572 N N . GLU A 1 559 ? 22.577 -10.432 -24.929 1.00 98.56 559 GLU A N 1
ATOM 4573 C CA . GLU A 1 559 ? 21.879 -11.179 -25.983 1.00 98.56 559 GLU A CA 1
ATOM 4574 C C . GLU A 1 559 ? 20.572 -11.784 -25.463 1.00 98.56 559 GLU A C 1
ATOM 4576 O O . GLU A 1 559 ? 19.550 -11.663 -26.132 1.00 98.56 559 GLU A O 1
ATOM 4581 N N . VAL A 1 560 ? 20.565 -12.337 -24.246 1.00 98.56 560 VAL A N 1
ATOM 4582 C CA . VAL A 1 560 ? 19.342 -12.870 -23.618 1.00 98.56 560 VAL A CA 1
ATOM 4583 C C . VAL A 1 560 ? 18.306 -11.763 -23.395 1.00 98.56 560 VAL A C 1
ATOM 4585 O O . VAL A 1 560 ? 17.162 -11.884 -23.833 1.00 98.56 560 VAL A O 1
ATOM 4588 N N . LEU A 1 561 ? 18.704 -10.647 -22.775 1.00 98.56 561 LEU A N 1
ATOM 4589 C CA . LEU A 1 561 ? 17.799 -9.521 -22.513 1.00 98.56 561 LEU A CA 1
ATOM 4590 C C . LEU A 1 561 ? 17.315 -8.832 -23.798 1.00 98.56 561 LEU A C 1
ATOM 4592 O O . LEU A 1 561 ? 16.175 -8.371 -23.865 1.00 98.56 561 LEU A O 1
ATOM 4596 N N . LYS A 1 562 ? 18.147 -8.798 -24.846 1.00 98.62 562 LYS A N 1
ATOM 4597 C CA . LYS A 1 562 ? 17.757 -8.289 -26.167 1.00 98.62 562 LYS A CA 1
ATOM 4598 C C . LYS A 1 562 ? 16.591 -9.086 -26.749 1.00 98.62 562 LYS A C 1
ATOM 4600 O O . LYS A 1 562 ? 15.684 -8.483 -27.315 1.00 98.62 562 LYS A O 1
ATOM 4605 N N . VAL A 1 563 ? 16.582 -10.412 -26.599 1.00 98.56 563 VAL A N 1
ATOM 4606 C CA . VAL A 1 563 ? 15.467 -11.253 -27.067 1.00 98.56 563 VAL A CA 1
ATOM 4607 C C . VAL A 1 563 ? 14.174 -10.914 -26.320 1.00 98.56 563 VAL A C 1
ATOM 4609 O O . VAL A 1 563 ? 13.140 -10.745 -26.963 1.00 98.56 563 VAL A O 1
ATOM 4612 N N . ALA A 1 564 ? 14.235 -10.708 -25.000 1.00 98.50 564 ALA A N 1
ATOM 4613 C CA . ALA A 1 564 ? 13.079 -10.250 -24.224 1.00 98.50 564 ALA A CA 1
ATOM 4614 C C . ALA A 1 564 ? 12.543 -8.896 -24.736 1.00 98.50 564 ALA A C 1
ATOM 4616 O O . ALA A 1 564 ? 11.345 -8.750 -24.967 1.00 98.50 564 ALA A O 1
ATOM 4617 N N . LEU A 1 565 ? 13.427 -7.926 -25.002 1.00 98.56 565 LEU A N 1
ATOM 4618 C CA . LEU A 1 565 ? 13.049 -6.621 -25.564 1.00 98.56 565 LEU A CA 1
ATOM 4619 C C . LEU A 1 565 ? 12.402 -6.717 -26.951 1.00 98.56 565 LEU A C 1
ATOM 4621 O O . LEU A 1 565 ? 11.494 -5.942 -27.254 1.00 98.56 565 LEU A O 1
ATOM 4625 N N . LEU A 1 566 ? 12.843 -7.652 -27.796 1.00 98.62 566 LEU A N 1
ATOM 4626 C CA . LEU A 1 566 ? 12.231 -7.883 -29.106 1.00 98.62 566 LEU A CA 1
ATOM 4627 C C . LEU A 1 566 ? 10.814 -8.457 -28.975 1.00 98.62 566 LEU A C 1
ATOM 4629 O O . LEU A 1 566 ? 9.916 -8.006 -29.685 1.00 98.62 566 LEU A O 1
ATOM 4633 N N . GLU A 1 567 ? 10.590 -9.387 -28.043 1.00 98.50 567 GLU A N 1
ATOM 4634 C CA . GLU A 1 567 ? 9.248 -9.902 -27.739 1.00 98.50 567 GLU A CA 1
ATOM 4635 C C . GLU A 1 567 ? 8.337 -8.797 -27.187 1.00 98.50 567 GLU A C 1
ATOM 4637 O O . GLU A 1 567 ? 7.202 -8.658 -27.645 1.00 98.50 567 GLU A O 1
ATOM 4642 N N . ILE A 1 568 ? 8.852 -7.942 -26.295 1.00 98.50 568 ILE A N 1
ATOM 4643 C CA . ILE A 1 568 ? 8.139 -6.758 -25.792 1.00 98.50 568 ILE A CA 1
ATOM 4644 C C . ILE A 1 568 ? 7.734 -5.844 -26.956 1.00 98.50 568 ILE A C 1
ATOM 4646 O O . ILE A 1 568 ? 6.560 -5.500 -27.098 1.00 98.50 568 ILE A O 1
ATOM 4650 N N . CYS A 1 569 ? 8.675 -5.484 -27.835 1.00 98.50 569 CYS A N 1
ATOM 4651 C CA . CYS A 1 569 ? 8.388 -4.644 -29.001 1.00 98.50 569 CYS A CA 1
ATOM 4652 C C . CYS A 1 569 ? 7.332 -5.279 -29.914 1.00 98.50 569 CYS A C 1
ATOM 4654 O O . CYS A 1 569 ? 6.470 -4.575 -30.440 1.00 98.50 569 CYS A O 1
ATOM 4656 N N . ALA A 1 570 ? 7.359 -6.602 -30.077 1.00 97.88 570 ALA A N 1
ATOM 4657 C CA . ALA A 1 570 ? 6.375 -7.318 -30.875 1.00 97.88 570 ALA A CA 1
ATOM 4658 C C . ALA A 1 570 ? 4.968 -7.280 -30.247 1.00 97.88 570 ALA A C 1
ATOM 4660 O O . ALA A 1 570 ? 3.986 -7.183 -30.982 1.00 97.88 570 ALA A O 1
ATOM 4661 N N . GLN A 1 571 ? 4.839 -7.330 -28.915 1.00 97.50 571 GLN A N 1
ATOM 4662 C CA . GLN A 1 571 ? 3.539 -7.161 -28.247 1.00 97.50 571 GLN A CA 1
ATOM 4663 C C . GLN A 1 571 ? 3.032 -5.719 -28.345 1.00 97.50 571 GLN A C 1
ATOM 4665 O O . GLN A 1 571 ? 1.872 -5.506 -28.699 1.00 97.50 571 GLN A O 1
ATOM 4670 N N . LEU A 1 572 ? 3.914 -4.735 -28.145 1.00 96.81 572 LEU A N 1
ATOM 4671 C CA . LEU A 1 572 ? 3.588 -3.315 -28.304 1.00 96.81 572 LEU A CA 1
ATOM 4672 C C . LEU A 1 572 ? 3.083 -2.996 -29.718 1.00 96.81 572 LEU A C 1
ATOM 4674 O O . LEU A 1 572 ? 2.068 -2.324 -29.873 1.00 96.81 572 LEU A O 1
ATOM 4678 N N . GLN A 1 573 ? 3.737 -3.523 -30.758 1.00 96.56 573 GLN A N 1
ATOM 4679 C CA . GLN A 1 573 ? 3.309 -3.347 -32.153 1.00 96.56 573 GLN A CA 1
ATOM 4680 C C . GLN A 1 573 ? 1.931 -3.953 -32.448 1.00 96.56 573 GLN A C 1
ATOM 4682 O O . GLN A 1 573 ? 1.227 -3.469 -33.333 1.00 96.56 573 GLN A O 1
ATOM 4687 N N . ARG A 1 574 ? 1.544 -5.009 -31.724 1.00 95.44 574 ARG A N 1
ATOM 4688 C CA . ARG A 1 574 ? 0.226 -5.651 -31.846 1.00 95.44 574 ARG A CA 1
ATOM 4689 C C . ARG A 1 574 ? -0.853 -4.966 -31.006 1.00 95.44 574 ARG A C 1
ATOM 4691 O O . ARG A 1 574 ? -2.022 -5.288 -31.182 1.00 95.44 574 ARG A O 1
ATOM 4698 N N . GLY A 1 575 ? -0.478 -4.042 -30.118 1.00 92.38 575 GLY A N 1
ATOM 4699 C CA . GLY A 1 575 ? -1.393 -3.446 -29.144 1.00 92.38 575 GLY A CA 1
ATOM 4700 C C . GLY A 1 575 ? -1.834 -4.426 -28.052 1.00 92.38 575 GLY A C 1
ATOM 4701 O O . GLY A 1 575 ? -2.887 -4.233 -27.452 1.00 92.38 575 GLY A O 1
ATOM 4702 N N . ASN A 1 576 ? -1.056 -5.485 -27.810 1.00 92.81 576 ASN A N 1
ATOM 4703 C CA . ASN A 1 576 ? -1.369 -6.482 -26.792 1.00 92.81 576 ASN A CA 1
ATOM 4704 C C . ASN A 1 576 ? -0.865 -6.026 -25.419 1.00 92.81 576 ASN A C 1
ATOM 4706 O O . ASN A 1 576 ? 0.268 -5.556 -25.296 1.00 92.81 576 ASN A O 1
ATOM 4710 N N . LEU A 1 577 ? -1.665 -6.257 -24.376 1.00 91.69 577 LEU A N 1
ATOM 4711 C CA . LEU A 1 577 ? -1.174 -6.231 -23.000 1.00 91.69 577 LEU A CA 1
ATOM 4712 C C . LEU A 1 577 ? -0.348 -7.493 -22.726 1.00 91.69 577 LEU A C 1
ATOM 4714 O O . LEU A 1 577 ? -0.734 -8.598 -23.110 1.00 91.69 577 LEU A O 1
ATOM 4718 N N . PHE A 1 578 ? 0.779 -7.320 -22.045 1.00 96.06 578 PHE A N 1
ATOM 4719 C CA . PHE A 1 578 ? 1.678 -8.402 -21.656 1.00 96.06 578 PHE A CA 1
ATOM 4720 C C . PHE A 1 578 ? 2.244 -8.144 -20.262 1.00 96.06 578 PHE A C 1
ATOM 4722 O O . PHE A 1 578 ? 2.441 -6.986 -19.896 1.00 96.06 578 PHE A O 1
ATOM 4729 N N . ASP A 1 579 ? 2.520 -9.208 -19.517 1.00 97.12 579 ASP A N 1
ATOM 4730 C CA . ASP A 1 579 ? 3.243 -9.157 -18.244 1.00 97.12 579 ASP A CA 1
ATOM 4731 C C . ASP A 1 579 ? 4.696 -9.600 -18.413 1.00 97.12 579 ASP A C 1
ATOM 4733 O O . ASP A 1 579 ? 5.014 -10.435 -19.263 1.00 97.12 579 ASP A O 1
ATOM 4737 N N . LEU A 1 580 ? 5.573 -9.043 -17.582 1.00 97.69 580 LEU A N 1
ATOM 4738 C CA . LEU A 1 580 ? 6.956 -9.470 -17.426 1.00 97.69 580 LEU A CA 1
ATOM 4739 C C . LEU A 1 580 ? 7.068 -10.234 -16.112 1.00 97.69 580 LEU A C 1
ATOM 4741 O O . LEU A 1 580 ? 6.680 -9.749 -15.051 1.00 97.69 580 LEU A O 1
ATOM 4745 N N . VAL A 1 581 ? 7.567 -11.461 -16.205 1.00 97.12 581 VAL A N 1
ATOM 4746 C CA . VAL A 1 581 ? 7.647 -12.407 -15.087 1.00 97.12 581 VAL A CA 1
ATOM 4747 C C . VAL A 1 581 ? 8.981 -13.142 -15.125 1.00 97.12 581 VAL A C 1
ATOM 4749 O O . VAL A 1 581 ? 9.711 -13.063 -16.117 1.00 97.12 581 VAL A O 1
ATOM 4752 N N . TYR A 1 582 ? 9.290 -13.898 -14.075 1.00 97.62 582 TYR A N 1
ATOM 4753 C CA . TYR A 1 582 ? 10.458 -14.775 -14.061 1.00 97.62 582 TYR A CA 1
ATOM 4754 C C . TYR A 1 582 ? 10.046 -16.248 -14.110 1.00 97.62 582 TYR A C 1
ATOM 4756 O O . TYR A 1 582 ? 9.108 -16.662 -13.435 1.00 97.62 582 TYR A O 1
ATOM 4764 N N . TRP A 1 583 ? 10.757 -17.056 -14.901 1.00 95.56 583 TRP A N 1
ATOM 4765 C CA . TRP A 1 583 ? 10.680 -18.518 -14.824 1.00 95.56 583 TRP A CA 1
ATOM 4766 C C . TRP A 1 583 ? 11.850 -19.077 -14.014 1.00 95.56 583 TRP A C 1
ATOM 4768 O O . TRP A 1 583 ? 12.895 -18.443 -13.872 1.00 95.56 583 TRP A O 1
ATOM 4778 N N . GLY A 1 584 ? 11.674 -20.294 -13.495 1.00 88.50 584 GLY A N 1
ATOM 4779 C CA . GLY A 1 584 ? 12.614 -20.901 -12.546 1.00 88.50 584 GLY A CA 1
ATOM 4780 C C . GLY A 1 584 ? 12.296 -20.566 -11.087 1.00 88.50 584 GLY A C 1
ATOM 4781 O O . GLY A 1 584 ? 13.008 -21.018 -10.197 1.00 88.50 584 GLY A O 1
ATOM 4782 N N . ASP A 1 585 ? 11.203 -19.837 -10.849 1.00 84.56 585 ASP A N 1
ATOM 4783 C CA . ASP A 1 585 ? 10.713 -19.451 -9.530 1.00 84.56 585 ASP A CA 1
ATOM 4784 C C . ASP A 1 585 ? 9.203 -19.698 -9.408 1.00 84.56 585 ASP A C 1
ATOM 4786 O O . ASP A 1 585 ? 8.391 -18.779 -9.425 1.00 84.56 585 ASP A O 1
ATOM 4790 N N . GLY A 1 586 ? 8.822 -20.975 -9.348 1.00 84.25 586 GLY A N 1
ATOM 4791 C CA . GLY A 1 586 ? 7.420 -21.392 -9.307 1.00 84.25 586 GLY A CA 1
ATOM 4792 C C . GLY A 1 586 ? 6.767 -21.540 -10.685 1.00 84.25 586 GLY A C 1
ATOM 4793 O O . GLY A 1 586 ? 7.410 -21.433 -11.732 1.00 84.25 586 GLY A O 1
ATOM 4794 N N . GLU A 1 587 ? 5.476 -21.871 -10.673 1.00 89.75 587 GLU A N 1
ATOM 4795 C CA . GLU A 1 587 ? 4.673 -22.072 -11.880 1.00 89.75 587 GLU A CA 1
ATOM 4796 C C . GLU A 1 587 ? 4.079 -20.743 -12.365 1.00 89.75 587 GLU A C 1
ATOM 4798 O O . GLU A 1 587 ? 3.508 -19.977 -11.588 1.00 89.75 587 GLU A O 1
ATOM 4803 N N . ILE A 1 588 ? 4.180 -20.479 -13.668 1.00 92.50 588 ILE A N 1
ATOM 4804 C CA . ILE A 1 588 ? 3.557 -19.318 -14.308 1.00 92.50 588 ILE A CA 1
ATOM 4805 C C . ILE A 1 588 ? 2.164 -19.740 -14.778 1.00 92.50 588 ILE A C 1
ATOM 4807 O O . ILE A 1 588 ? 2.035 -20.550 -15.693 1.00 92.50 588 ILE A O 1
ATOM 4811 N N . THR A 1 589 ? 1.119 -19.192 -14.159 1.00 89.81 589 THR A N 1
ATOM 4812 C CA . THR A 1 589 ? -0.280 -19.561 -14.429 1.00 89.81 589 THR A CA 1
ATOM 4813 C C . THR A 1 589 ? -1.122 -18.339 -14.806 1.00 89.81 589 THR A C 1
ATOM 4815 O O . THR A 1 589 ? -0.710 -17.200 -14.603 1.00 89.81 589 THR A O 1
ATOM 4818 N N . GLY A 1 590 ? -2.301 -18.568 -15.397 1.00 88.75 590 GLY A N 1
ATOM 4819 C CA . GLY A 1 590 ? -3.264 -17.510 -15.740 1.00 88.75 590 GLY A CA 1
ATOM 4820 C C . GLY A 1 590 ? -3.071 -16.846 -17.111 1.00 88.75 590 GLY A C 1
ATOM 4821 O O . GLY A 1 590 ? -3.922 -16.064 -17.531 1.00 88.75 590 GLY A O 1
ATOM 4822 N N . TYR A 1 591 ? -2.010 -17.177 -17.846 1.00 93.50 591 TYR A N 1
ATOM 4823 C CA . TYR A 1 591 ? -1.752 -16.644 -19.187 1.00 93.50 591 TYR A CA 1
ATOM 4824 C C . TYR A 1 591 ? -2.197 -17.627 -20.271 1.00 93.50 591 TYR A C 1
ATOM 4826 O O . TYR A 1 591 ? -2.074 -18.841 -20.105 1.00 93.50 591 TYR A O 1
ATOM 4834 N N . LYS A 1 592 ? -2.683 -17.110 -21.405 1.00 94.50 592 LYS A N 1
ATOM 4835 C CA . LYS A 1 592 ? -2.961 -17.933 -22.593 1.00 94.50 592 LYS A CA 1
ATOM 4836 C C . LYS A 1 592 ? -1.675 -18.356 -23.295 1.00 94.50 592 LYS A C 1
ATOM 4838 O O . LYS A 1 592 ? -1.625 -19.437 -23.872 1.00 94.50 592 LYS A O 1
ATOM 4843 N N . THR A 1 593 ? -0.659 -17.497 -23.250 1.00 95.75 593 THR A N 1
ATOM 4844 C CA . THR A 1 593 ? 0.637 -17.724 -23.890 1.00 95.75 593 THR A CA 1
ATOM 4845 C C . THR A 1 593 ? 1.755 -17.281 -22.956 1.00 95.75 593 THR A C 1
ATOM 4847 O O . THR A 1 593 ? 1.710 -16.175 -22.416 1.00 95.75 593 THR A O 1
ATOM 4850 N N . VAL A 1 594 ? 2.782 -18.117 -22.796 1.00 97.25 594 VAL A N 1
ATOM 4851 C CA . VAL A 1 594 ? 3.986 -17.783 -22.028 1.00 97.25 594 VAL A CA 1
ATOM 4852 C C . VAL A 1 594 ? 5.188 -17.836 -22.964 1.00 97.25 594 VAL A C 1
ATOM 4854 O O . VAL A 1 594 ? 5.646 -18.898 -23.350 1.00 97.25 594 VAL A O 1
ATOM 4857 N N . ARG A 1 595 ? 5.720 -16.672 -23.334 1.00 97.88 595 ARG A N 1
ATOM 4858 C CA . ARG A 1 595 ? 6.927 -16.537 -24.157 1.00 97.88 595 ARG A CA 1
ATOM 4859 C C . ARG A 1 595 ? 8.145 -16.651 -23.244 1.00 97.88 595 ARG A C 1
ATOM 4861 O O . ARG A 1 595 ? 8.535 -15.684 -22.591 1.00 97.88 595 ARG A O 1
ATOM 4868 N N . MET A 1 596 ? 8.719 -17.842 -23.153 1.00 97.94 596 MET A N 1
ATOM 4869 C CA . MET A 1 596 ? 9.805 -18.160 -22.234 1.00 97.94 596 MET A CA 1
ATOM 4870 C C . MET A 1 596 ? 11.166 -17.868 -22.864 1.00 97.94 596 MET A C 1
ATOM 4872 O O . MET A 1 596 ? 11.602 -18.553 -23.788 1.00 97.94 596 MET A O 1
ATOM 4876 N N . ILE A 1 597 ? 11.853 -16.851 -22.349 1.00 98.44 597 ILE A N 1
ATOM 4877 C CA . ILE A 1 597 ? 13.185 -16.448 -22.801 1.00 98.44 597 ILE A CA 1
ATOM 4878 C C . ILE A 1 597 ? 14.221 -17.346 -22.131 1.00 98.44 597 ILE A C 1
ATOM 4880 O O . ILE A 1 597 ? 14.416 -17.290 -20.918 1.00 98.44 597 ILE A O 1
ATOM 4884 N N . ARG A 1 598 ? 14.895 -18.191 -22.906 1.00 97.81 598 ARG A N 1
ATOM 4885 C CA . ARG A 1 598 ? 15.905 -19.129 -22.405 1.00 97.81 598 ARG A CA 1
ATOM 4886 C C . ARG A 1 598 ? 17.272 -18.466 -22.256 1.00 97.81 598 ARG A C 1
ATOM 4888 O O . ARG A 1 598 ? 17.618 -17.538 -22.985 1.00 97.81 598 ARG A O 1
ATOM 4895 N N . GLU A 1 599 ? 18.101 -19.008 -21.361 1.00 97.19 599 GLU A N 1
ATOM 4896 C CA . GLU A 1 599 ? 19.474 -18.521 -21.141 1.00 97.19 599 GLU A CA 1
ATOM 4897 C C . GLU A 1 599 ? 20.361 -18.616 -22.392 1.00 97.19 599 GLU A C 1
ATOM 4899 O O . GLU A 1 599 ? 21.341 -17.893 -22.504 1.00 97.19 599 GLU A O 1
ATOM 4904 N N . ASN A 1 600 ? 20.023 -19.461 -23.366 1.00 97.62 600 ASN A N 1
ATOM 4905 C CA . ASN A 1 600 ? 20.718 -19.549 -24.653 1.00 97.62 600 ASN A CA 1
ATOM 4906 C C . ASN A 1 600 ? 20.233 -18.510 -25.692 1.00 97.62 600 ASN A C 1
ATOM 4908 O O . ASN A 1 600 ? 20.518 -18.670 -26.877 1.00 97.62 600 ASN A O 1
ATOM 4912 N N . ALA A 1 601 ? 19.499 -17.477 -25.259 1.00 97.75 601 ALA A N 1
ATOM 4913 C CA . ALA A 1 601 ? 18.917 -16.429 -26.102 1.00 97.75 601 ALA A CA 1
ATOM 4914 C C . ALA A 1 601 ? 17.934 -16.962 -27.166 1.00 97.75 601 ALA A C 1
ATOM 4916 O O . ALA A 1 601 ? 17.907 -16.498 -28.306 1.00 97.75 601 ALA A O 1
ATOM 4917 N N . THR A 1 602 ? 17.104 -17.938 -26.789 1.00 97.94 602 THR A N 1
ATOM 4918 C CA . THR A 1 602 ? 15.981 -18.429 -27.607 1.00 97.94 602 THR A CA 1
ATOM 4919 C C . THR A 1 602 ? 14.643 -18.180 -26.915 1.00 97.94 602 THR A C 1
ATOM 4921 O O . THR A 1 602 ? 14.607 -17.874 -25.722 1.00 97.94 602 THR A O 1
ATOM 4924 N N . VAL A 1 603 ? 13.547 -18.283 -27.671 1.00 97.75 603 VAL A N 1
ATOM 4925 C CA . VAL A 1 603 ? 12.181 -18.171 -27.146 1.00 97.75 603 VAL A CA 1
ATOM 4926 C C . VAL A 1 603 ? 11.476 -19.506 -27.324 1.00 97.75 603 VAL A C 1
ATOM 4928 O O . VAL A 1 603 ? 11.436 -20.041 -28.433 1.00 97.75 603 VAL A O 1
ATOM 4931 N N . GLU A 1 604 ? 10.908 -20.011 -26.240 1.00 95.38 604 GLU A N 1
ATOM 4932 C CA . GLU A 1 604 ? 9.977 -21.137 -26.235 1.00 95.38 604 GLU A CA 1
ATOM 4933 C C . GLU A 1 604 ? 8.570 -20.632 -25.898 1.00 95.38 604 GLU A C 1
ATOM 4935 O O . GLU A 1 604 ? 8.424 -19.583 -25.270 1.00 95.38 604 GLU A O 1
ATOM 4940 N N . GLU A 1 605 ? 7.543 -21.345 -26.354 1.00 87.44 605 GLU A N 1
ATOM 4941 C CA . GLU A 1 605 ? 6.133 -21.025 -26.096 1.00 87.44 605 GLU A CA 1
ATOM 4942 C C . GLU A 1 605 ? 5.464 -22.104 -25.249 1.00 87.44 605 GLU A C 1
ATOM 4944 O O . GLU A 1 605 ? 5.763 -23.297 -25.500 1.00 87.44 605 GLU A O 1
#

=== Feature glossary ===
Key to the feature types in this record:

Secondary structure (8-state, DSSP). Secondary structure is the local, repeating backbone conformation. DSSP classifies it into eight states by reading the hydrogen-bond network: three helix types (H, G, I), two β types (E, B), two non-regular types (T, S), and unstructured coil (-).

Backbone torsions (φ/ψ). Backbone dihedral angles. Every residue except chain termini has a φ (preceding-C → N → Cα → C) and a ψ (N → Cα → C → next-N). They are reported in degrees following the IUPAC sign convention. Secondary structure is essentially a statement about which (φ, ψ) basin each residue occupies.

Predicted aligned error. Predicted Aligned Error (PAE) is an AlphaFold confidence matrix: entry (i, j) is the expected error in the position of residue j, in ångströms, when the prediction is superimposed on the true structure at residue i. Low PAE within a block of residues means that block is internally rigid and well-predicted; high PAE between two blocks means their relative placement is uncertain even if each block individually is confident.

B-factor. B-factor (Debye–Waller factor) reflects atomic displacement in the crystal lattice. It is an experimental observable (units Å²), not a prediction; low values mean the atom is pinned down, high values mean it moves or is heterogeneous across the crystal.

Secondary structure (3-state, P-SEA). Three-state secondary structure (P-SEA) collapses the eight DSSP classes into helix (a), strand (b), and coil (c). P-SEA assigns these from Cα geometry alone — distances and angles — without requiring backbone oxygens, so it works on any Cα trace.

Sequence. Primary structure: the covalent order of the twenty standard amino acids along the backbone. Two proteins with the same sequence will (almost always) fold to the same structure; two with 30% identity often share a fold but not the details.

pLDDT. pLDDT is the predicted lDDT-Cα score: AlphaFold's confidence that the local environment of each residue (all inter-atomic distances within 15 Å) is correctly placed. It is a per-residue number between 0 and 100, with higher meaning more reliable.

InterPro / GO / CATH / organism. Functional annotations link the protein to curated databases. InterPro entries identify conserved domains and families by matching the sequence against member-database signatures (Pfam, PROSITE, CDD, …). Gene Ontology (GO) terms describe molecular function, biological process, and cellular component in a controlled vocabulary. CATH places the structure in a hierarchical fold classification (Class/Architecture/Topology/Homologous-superfamily). The organism is the source species.

Contact-map, Ramachandran, and PAE plots. Three diagnostic plots accompany the record. The Cα contact map visualizes the tertiary structure as a 2D adjacency matrix (8 Å cutoff, sequence-local contacts suppressed). The Ramachandran plot shows the distribution of backbone (φ, ψ) torsions, with points in the α and β basins reflecting secondary structure content. The PAE plot shows AlphaFold's inter-residue confidence as a color matrix.

mmCIF coordinates. The mmCIF table is the protein's shape written out atom by atom. For each backbone N, Cα, C, and carbonyl O, it records an (x, y, z) coordinate triple in Å plus the residue type, chain letter, and residue number.

Radius of gyration, Cα contacts, bounding box. Three whole-structure scalars: the radius of gyration (RMS distance of Cα from centroid, in Å), the count of Cα–Cα contacts (pairs closer than 8 Å and separated by more than four residues in sequence — i.e. tertiary, not local, contacts), and the bounding-box dimensions. Together they distinguish compact globular folds from extended fibres or disordered chains.

Foldseek 3Di. The Foldseek 3Di string encodes local tertiary geometry as a 20-letter alphabet — one character per residue — derived from the relative positions of nearby Cα atoms. Unlike the amino-acid sequence, 3Di is a direct function of the 3D structure, so two proteins with the same fold have similar 3Di strings even at low sequence identity.

Rendered structure images. Six rendered views show the 3D structure from the faces of a cube — i.e. along ±x, ±y, ±z. Rendering representation is drawn randomly per protein from cartoon (secondary-structure ribbons), sticks (backbone bonds), or molecular surface; coloring is either N→C rainbow (blue at the N-terminu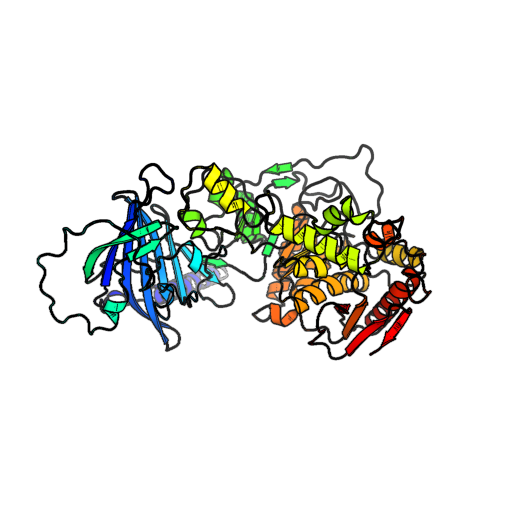s through red at the C-terminus) or one color per chain.

Nearest PDB structures. The Foldseek neighbor list gives the closest experimentally determined structures in the PDB, ranked by structural alignment. TM-score near 1 means near-identical fold; near 0.3 means only rough topology match. This is how one finds what a novel AlphaFold prediction most resembles in the solved-structure universe.

Solvent-accessible surface area. SASA measures how much of the protein is reachable by solvent. It is computed by rolling a water-sized probe over the atomic surface and summing the exposed area (Å²). Per-residue SASA distinguishes core (buried, low SASA) from surface (exposed, high SASA) residues; total SASA is a whole-molecule size measure.